Protein AF-A0A5B1M5P0-F1 (afdb_monomer_lite)

Secondary structure (DSSP, 8-state):
--PPPPP-----PPPHHHHHHHHHHHHTTT-PPPTHHHHHHHHHHHHHHHTTTT------PPPPPP---------------------------------------------------------------------------------------------------------------------------------------------------------------------PPPP------PPPGGGGGGHHHHHHHHHHHHHHHHHHHGGGGGGGGGGPPPSEEESSHHHHHTTSTTTEEEEE-SPPEEEE-PPPEEESTT-HHHHHTTEEEEPPPEEEEEEEEEEETTTTEEE-TT-EEETTTT--TT-SSGGG-GGGGSSSPSEEEEEEEEEEE---TTTTT-HHHHIIIIIHHHHHHHHHSTT---SEEE----SHHHHHHHHHTT--SEEE---TTEEEEEEEEEEE--TTTTS---HHHHHHHHHHS---S---S-SEEEE---S-TTS--BTTHHHHHHHHHTTT-EEE-GGGS-HHHHHHHHHT-SEEEEESSGGGGGGGGPPTT-EEEEEEBTTB--STTHHHHHHH-S-EEEEEE-S--PPTTS----TTPPB---HHHHHHHHHHHHH--

Radius of gyration: 38.75 Å; chains: 1; bounding box: 111×108×124 Å

Structure (mmCIF, N/CA/C/O backbone):
data_AF-A0A5B1M5P0-F1
#
_entry.id   AF-A0A5B1M5P0-F1
#
loop_
_atom_site.group_PDB
_atom_site.id
_atom_site.type_symbol
_atom_site.label_atom_id
_atom_site.label_alt_id
_atom_site.label_comp_id
_atom_site.label_asym_id
_atom_site.label_entity_id
_atom_site.label_seq_id
_atom_site.pdbx_PDB_ins_code
_atom_site.Cartn_x
_atom_site.Cartn_y
_atom_site.Cartn_z
_atom_site.occupancy
_atom_site.B_iso_or_equiv
_atom_site.auth_seq_id
_atom_site.auth_comp_id
_atom_site.auth_asym_id
_atom_site.auth_atom_id
_atom_site.pdbx_PDB_model_num
ATOM 1 N N . MET A 1 1 ? 56.697 -46.589 -15.946 1.00 32.38 1 MET A N 1
ATOM 2 C CA . MET A 1 1 ? 56.654 -45.143 -15.613 1.00 32.38 1 MET A CA 1
ATOM 3 C C . MET A 1 1 ? 55.855 -44.969 -14.323 1.00 32.38 1 MET A C 1
ATOM 5 O O . MET A 1 1 ? 55.001 -45.807 -14.091 1.00 32.38 1 MET A O 1
ATOM 9 N N . HIS A 1 2 ? 56.168 -43.946 -13.515 1.00 31.86 2 HIS A N 1
ATOM 10 C CA . HIS A 1 2 ? 55.501 -43.487 -12.273 1.00 31.86 2 HIS A CA 1
ATOM 11 C C . HIS A 1 2 ? 54.836 -44.513 -11.312 1.00 31.86 2 HIS A C 1
ATOM 13 O O . HIS A 1 2 ? 53.776 -45.052 -11.623 1.00 31.86 2 HIS A O 1
ATOM 19 N N . PRO A 1 3 ? 55.370 -44.696 -10.083 1.00 40.28 3 PRO A N 1
ATOM 20 C CA . PRO A 1 3 ? 54.679 -45.400 -9.000 1.00 40.28 3 PRO A CA 1
ATOM 21 C C . PRO A 1 3 ? 53.677 -44.492 -8.257 1.00 40.28 3 PRO A C 1
ATOM 23 O O . PRO A 1 3 ? 53.838 -43.271 -8.217 1.00 40.28 3 PRO A O 1
ATOM 26 N N . GLY A 1 4 ? 52.672 -45.095 -7.613 1.00 29.84 4 GLY A N 1
ATOM 27 C CA . GLY A 1 4 ? 51.762 -44.406 -6.685 1.00 29.84 4 GLY A CA 1
ATOM 28 C C . GLY A 1 4 ? 52.300 -44.355 -5.240 1.00 29.84 4 GLY A C 1
ATOM 29 O O . GLY A 1 4 ? 53.052 -45.248 -4.845 1.00 29.84 4 GLY A O 1
ATOM 30 N N . PRO A 1 5 ? 51.933 -43.342 -4.428 1.00 40.25 5 PRO A N 1
ATOM 31 C CA . PRO A 1 5 ? 52.423 -43.194 -3.056 1.00 40.25 5 PRO A CA 1
ATOM 32 C C . PRO A 1 5 ? 51.645 -44.037 -2.027 1.00 40.25 5 PRO A C 1
ATOM 34 O O . PRO A 1 5 ? 50.422 -44.161 -2.081 1.00 40.25 5 PRO A O 1
ATOM 37 N N . VAL A 1 6 ? 52.369 -44.568 -1.038 1.00 33.62 6 VAL A N 1
ATOM 38 C CA . VAL A 1 6 ? 51.839 -45.370 0.082 1.00 33.62 6 VAL A CA 1
ATOM 39 C C . VAL A 1 6 ? 51.250 -44.477 1.186 1.00 33.62 6 VAL A C 1
ATOM 41 O O . VAL A 1 6 ? 51.796 -43.422 1.505 1.00 33.62 6 VAL A O 1
ATOM 44 N N . VAL A 1 7 ? 50.159 -44.921 1.823 1.00 30.30 7 VAL A N 1
ATOM 45 C CA . VAL A 1 7 ? 49.507 -44.216 2.943 1.00 30.30 7 VAL A CA 1
ATOM 46 C C . VAL A 1 7 ? 50.051 -44.692 4.298 1.00 30.30 7 VAL A C 1
ATOM 48 O O . VAL A 1 7 ? 49.941 -45.869 4.633 1.00 30.30 7 VAL A O 1
ATOM 51 N N . LEU A 1 8 ? 50.560 -43.764 5.120 1.00 30.98 8 LEU A N 1
ATOM 52 C CA . LEU A 1 8 ? 50.976 -44.012 6.511 1.00 30.98 8 LEU A CA 1
ATOM 53 C C . LEU A 1 8 ? 49.958 -43.444 7.533 1.00 30.98 8 LEU A C 1
ATOM 55 O O . LEU A 1 8 ? 49.610 -42.263 7.454 1.00 30.98 8 LEU A O 1
ATOM 59 N N . PRO A 1 9 ? 49.489 -44.226 8.529 1.00 31.12 9 PRO A N 1
ATOM 60 C CA . PRO A 1 9 ? 48.412 -43.808 9.435 1.00 31.12 9 PRO A CA 1
ATOM 61 C C . PRO A 1 9 ? 48.905 -43.103 10.718 1.00 31.12 9 PRO A C 1
ATOM 63 O O . PRO A 1 9 ? 49.090 -43.725 11.768 1.00 31.12 9 PRO A O 1
ATOM 66 N N . VAL A 1 10 ? 49.032 -41.772 10.697 1.00 30.02 10 VAL A N 1
ATOM 67 C CA . VAL A 1 10 ? 49.400 -40.985 11.896 1.00 30.02 10 VAL A CA 1
ATOM 68 C C . VAL A 1 10 ? 48.197 -40.764 12.833 1.00 30.02 10 VAL A C 1
ATOM 70 O O . VAL A 1 10 ? 47.452 -39.788 12.728 1.00 30.02 10 VAL A O 1
ATOM 73 N N . ARG A 1 11 ? 48.019 -41.650 13.824 1.00 35.03 11 ARG A N 1
ATOM 74 C CA . ARG A 1 11 ? 47.019 -41.496 14.904 1.00 35.03 11 ARG A CA 1
ATOM 75 C C . ARG A 1 11 ? 47.386 -40.377 15.900 1.00 35.03 11 ARG A C 1
ATOM 77 O O . ARG A 1 11 ? 47.934 -40.652 16.967 1.00 35.03 11 ARG A O 1
ATOM 84 N N . ARG A 1 12 ? 46.993 -39.122 15.644 1.00 31.77 12 ARG A N 1
ATOM 85 C CA . ARG A 1 12 ? 46.983 -38.067 16.687 1.00 31.77 12 ARG A CA 1
ATOM 86 C C . ARG A 1 12 ? 45.674 -38.085 17.494 1.00 31.77 12 ARG A C 1
ATOM 88 O O . ARG A 1 12 ? 44.599 -37.807 16.970 1.00 31.77 12 ARG A O 1
ATOM 95 N N . ARG A 1 13 ? 45.760 -38.397 18.796 1.00 36.41 13 ARG A N 1
ATOM 96 C CA . ARG A 1 13 ? 44.631 -38.310 19.746 1.00 36.41 13 ARG A CA 1
ATOM 97 C C . ARG A 1 13 ? 44.273 -36.839 20.011 1.00 36.41 13 ARG A C 1
ATOM 99 O O . ARG A 1 13 ? 45.085 -36.106 20.564 1.00 36.41 13 ARG A O 1
ATOM 106 N N . ALA A 1 14 ? 43.048 -36.423 19.688 1.00 36.22 14 ALA A N 1
ATOM 107 C CA . ALA A 1 14 ? 42.545 -35.097 20.059 1.00 36.22 14 ALA A CA 1
ATOM 108 C C . ALA A 1 14 ? 42.301 -34.980 21.588 1.00 36.22 14 ALA A C 1
ATOM 110 O O . ALA A 1 14 ? 41.821 -35.947 22.192 1.00 36.22 14 ALA A O 1
ATOM 111 N N . PRO A 1 15 ? 42.565 -33.823 22.232 1.00 38.62 15 PRO A N 1
ATOM 112 C CA . PRO A 1 15 ? 42.368 -33.654 23.675 1.00 38.62 15 PRO A CA 1
ATOM 113 C C . PRO A 1 15 ? 40.909 -33.828 24.128 1.00 38.62 15 PRO A C 1
ATOM 115 O O . PRO A 1 15 ? 39.974 -33.371 23.464 1.00 38.62 15 PRO A O 1
ATOM 118 N N . ARG A 1 16 ? 40.707 -34.405 25.326 1.00 41.12 16 ARG A N 1
ATOM 119 C CA . ARG A 1 16 ? 39.374 -34.655 25.931 1.00 41.12 16 ARG A CA 1
ATOM 120 C C . ARG A 1 16 ? 38.477 -33.404 26.017 1.00 41.12 16 ARG A C 1
ATOM 122 O O . ARG A 1 16 ? 37.255 -33.543 26.009 1.00 41.12 16 ARG A O 1
ATOM 129 N N . ALA A 1 17 ? 39.058 -32.202 26.049 1.00 42.25 17 ALA A N 1
ATOM 130 C CA . ALA A 1 17 ? 38.330 -30.931 26.081 1.00 42.25 17 ALA A CA 1
ATOM 131 C C . ALA A 1 17 ? 37.461 -30.668 24.831 1.00 42.25 17 ALA A C 1
ATOM 133 O O . ALA A 1 17 ? 36.377 -30.097 24.959 1.00 42.25 17 ALA A O 1
ATOM 134 N N . LEU A 1 18 ? 37.883 -31.106 23.634 1.00 41.66 18 LEU A N 1
ATOM 135 C CA . LEU A 1 18 ? 37.136 -30.833 22.397 1.00 41.66 18 LEU A CA 1
ATOM 136 C C . LEU A 1 18 ? 35.813 -31.610 22.329 1.00 41.66 18 LEU A C 1
ATOM 138 O O . LEU A 1 18 ? 34.784 -31.045 21.958 1.00 41.66 18 LEU A O 1
ATOM 142 N N . ARG A 1 19 ? 35.816 -32.884 22.752 1.00 43.84 19 ARG A N 1
ATOM 143 C CA . ARG A 1 19 ? 34.618 -33.742 22.702 1.00 43.84 19 ARG A CA 1
ATOM 144 C C . ARG A 1 19 ? 33.485 -33.239 23.604 1.00 43.84 19 ARG A C 1
ATOM 146 O O . ARG A 1 19 ? 32.332 -33.321 23.198 1.00 43.84 19 ARG A O 1
ATOM 153 N N . ARG A 1 20 ? 33.790 -32.657 24.775 1.00 43.69 20 ARG A N 1
ATOM 154 C CA . ARG A 1 20 ? 32.757 -32.036 25.633 1.00 43.69 20 ARG A CA 1
ATOM 155 C C . ARG A 1 20 ? 32.116 -30.810 24.971 1.00 43.69 20 ARG A C 1
ATOM 157 O O . ARG A 1 20 ? 30.896 -30.715 24.959 1.00 43.69 20 ARG A O 1
ATOM 164 N N . ARG A 1 21 ? 32.900 -29.929 24.331 1.00 41.56 21 ARG A N 1
ATOM 165 C CA . ARG A 1 21 ? 32.344 -28.764 23.610 1.00 41.56 21 ARG A CA 1
ATOM 166 C C . ARG A 1 21 ? 31.463 -29.149 22.416 1.00 41.56 21 ARG A C 1
ATOM 168 O O . ARG A 1 21 ? 30.485 -28.458 22.159 1.00 41.56 21 ARG A O 1
ATOM 175 N N . GLN A 1 22 ? 31.784 -30.227 21.698 1.00 44.19 22 GLN A N 1
ATOM 176 C CA . GLN A 1 22 ? 30.934 -30.710 20.600 1.00 44.19 22 GLN A CA 1
ATOM 177 C C . GLN A 1 22 ? 29.635 -31.364 21.102 1.00 44.19 22 GLN A C 1
ATOM 179 O O . GLN A 1 22 ? 28.597 -31.166 20.476 1.00 44.19 22 GLN A O 1
ATOM 184 N N . ALA A 1 23 ? 29.658 -32.056 22.248 1.00 42.34 23 ALA A N 1
ATOM 185 C CA . ALA A 1 23 ? 28.443 -32.569 22.888 1.00 42.34 23 ALA A CA 1
ATOM 186 C C . ALA A 1 23 ? 27.503 -31.430 23.338 1.00 42.34 23 ALA A C 1
ATOM 188 O O . ALA A 1 23 ? 26.344 -31.408 22.928 1.00 42.34 23 ALA A O 1
ATOM 189 N N . ASP A 1 24 ? 28.021 -30.428 24.064 1.00 40.56 24 ASP A N 1
ATOM 190 C CA . ASP A 1 24 ? 27.257 -29.238 24.490 1.00 40.56 24 ASP A CA 1
ATOM 191 C C . ASP A 1 24 ? 26.610 -28.485 23.307 1.00 40.56 24 ASP A C 1
ATOM 193 O O . ASP A 1 24 ? 25.533 -27.902 23.440 1.00 40.56 24 ASP A O 1
ATOM 197 N N . LEU A 1 25 ? 27.273 -28.463 22.144 1.00 41.62 25 LEU A N 1
ATOM 198 C CA . LEU A 1 25 ? 26.771 -27.817 20.925 1.00 41.62 25 LEU A CA 1
ATOM 199 C C . LEU A 1 25 ? 25.722 -28.649 20.175 1.00 41.62 25 LEU A C 1
ATOM 201 O O . LEU A 1 25 ? 24.880 -28.068 19.491 1.00 41.62 25 LEU A O 1
ATOM 205 N N . ALA A 1 26 ? 25.753 -29.977 20.298 1.00 40.12 26 ALA A N 1
ATOM 206 C CA . ALA A 1 26 ? 24.725 -30.855 19.748 1.00 40.12 26 ALA A CA 1
ATOM 207 C C . ALA A 1 26 ? 23.444 -30.820 20.600 1.00 40.12 26 ALA A C 1
ATOM 209 O O . ALA A 1 26 ? 22.347 -30.718 20.054 1.00 40.12 26 ALA A O 1
ATOM 210 N N . ASP A 1 27 ? 23.583 -30.830 21.927 1.00 35.56 27 ASP A N 1
ATOM 211 C CA . ASP A 1 27 ? 22.452 -30.834 22.861 1.00 35.56 27 ASP A CA 1
ATOM 212 C C . ASP A 1 27 ? 21.674 -29.505 22.835 1.00 35.56 27 ASP A C 1
ATOM 214 O O . ASP A 1 27 ? 20.454 -29.479 22.666 1.00 35.56 27 ASP A O 1
ATOM 218 N N . ARG A 1 28 ? 22.383 -28.365 22.807 1.00 40.16 28 ARG A N 1
ATOM 219 C CA . ARG A 1 28 ? 21.771 -27.030 22.624 1.00 40.16 28 ARG A CA 1
ATOM 220 C C . ARG A 1 28 ? 21.071 -26.822 21.277 1.00 40.16 28 ARG A C 1
ATOM 222 O O . ARG A 1 28 ? 20.315 -25.864 21.145 1.00 40.16 28 ARG A O 1
ATOM 229 N N . ARG A 1 29 ? 21.317 -27.679 20.278 1.00 43.81 29 ARG A N 1
ATOM 230 C CA . ARG A 1 29 ? 20.559 -27.696 19.011 1.00 43.81 29 ARG A CA 1
ATOM 231 C C . ARG A 1 29 ? 19.292 -28.555 19.081 1.00 43.81 29 ARG A C 1
ATOM 233 O O . ARG A 1 29 ? 18.466 -28.448 18.183 1.00 43.81 29 ARG A O 1
ATOM 240 N N . ARG A 1 30 ? 19.129 -29.381 20.120 1.00 35.09 30 ARG A N 1
ATOM 241 C CA . ARG A 1 30 ? 17.917 -30.177 20.383 1.00 35.09 30 ARG A CA 1
ATOM 242 C C . ARG A 1 30 ? 16.992 -29.504 21.397 1.00 35.09 30 ARG A C 1
ATOM 244 O O . ARG A 1 30 ? 15.778 -29.569 21.232 1.00 35.09 30 ARG A O 1
ATOM 251 N N . HIS A 1 31 ? 17.550 -28.797 22.382 1.00 40.62 31 HIS A N 1
ATOM 252 C CA . HIS A 1 31 ? 16.782 -28.067 23.394 1.00 40.62 31 HIS A CA 1
ATOM 253 C C . HIS A 1 31 ? 17.265 -26.609 23.549 1.00 40.62 31 HIS A C 1
ATOM 255 O O . HIS A 1 31 ? 18.207 -26.346 24.304 1.00 40.62 31 HIS A O 1
ATOM 261 N N . PRO A 1 32 ? 16.635 -25.633 22.861 1.00 37.03 32 PRO A N 1
ATOM 262 C CA . PRO A 1 32 ? 16.859 -24.218 23.145 1.00 37.03 32 PRO A CA 1
ATOM 263 C C . PRO A 1 32 ? 16.275 -23.844 24.524 1.00 37.03 32 PRO A C 1
ATOM 265 O O . PRO A 1 32 ? 15.236 -24.379 24.921 1.00 37.03 32 PRO A O 1
ATOM 268 N N . PRO A 1 33 ? 16.905 -22.927 25.282 1.00 37.66 33 PRO A N 1
ATOM 269 C CA . PRO A 1 33 ? 16.418 -22.540 26.602 1.00 37.66 33 PRO A CA 1
ATOM 270 C C . PRO A 1 33 ? 15.123 -21.720 26.505 1.00 37.66 33 PRO A C 1
ATOM 272 O O . PRO A 1 33 ? 15.049 -20.742 25.766 1.00 37.66 33 PRO A O 1
ATOM 275 N N . GLY A 1 34 ? 14.117 -22.082 27.305 1.00 38.56 34 GLY A N 1
ATOM 276 C CA . GLY A 1 34 ? 12.887 -21.297 27.437 1.00 38.56 34 GLY A CA 1
ATOM 277 C C . GLY A 1 34 ? 13.119 -19.911 28.073 1.00 38.56 34 GLY A C 1
ATOM 278 O O . GLY A 1 34 ? 14.125 -19.703 28.762 1.00 38.56 34 GLY A O 1
ATOM 279 N N . PRO A 1 35 ? 12.170 -18.964 27.918 1.00 36.78 35 PRO A N 1
ATOM 280 C CA . PRO A 1 35 ? 12.373 -17.530 28.182 1.00 36.78 35 PRO A CA 1
ATOM 281 C C . PRO A 1 35 ? 12.779 -17.156 29.622 1.00 36.78 35 PRO A C 1
ATOM 283 O O . PRO A 1 35 ? 13.315 -16.074 29.850 1.00 36.78 35 PRO A O 1
ATOM 286 N N . ALA A 1 36 ? 12.598 -18.045 30.604 1.00 37.47 36 ALA A N 1
ATOM 287 C CA . ALA A 1 36 ? 13.094 -17.843 31.968 1.00 37.47 36 ALA A CA 1
ATOM 288 C C . ALA A 1 36 ? 14.639 -17.819 32.071 1.00 37.47 36 ALA A C 1
ATOM 290 O O . ALA A 1 36 ? 15.187 -17.223 33.004 1.00 37.47 36 ALA A O 1
ATOM 291 N N . GLY A 1 37 ? 15.353 -18.450 31.129 1.00 35.03 37 GLY A N 1
ATOM 292 C CA . GLY A 1 37 ? 16.817 -18.540 31.140 1.00 35.03 37 GLY A CA 1
ATOM 293 C C . GLY A 1 37 ? 17.512 -17.192 30.932 1.00 35.03 37 GLY A C 1
ATOM 294 O O . GLY A 1 37 ? 18.446 -16.852 31.666 1.00 35.03 37 GLY A O 1
ATOM 295 N N . ASP A 1 38 ? 17.028 -16.393 29.979 1.00 42.00 38 ASP A N 1
ATOM 296 C CA . ASP A 1 38 ? 17.631 -15.098 29.657 1.00 42.00 38 ASP A CA 1
ATOM 297 C C . ASP A 1 38 ? 17.287 -14.008 30.673 1.00 42.00 38 ASP A C 1
ATOM 299 O O . ASP A 1 38 ? 18.135 -13.161 30.954 1.00 42.00 38 ASP A O 1
ATOM 303 N N . VAL A 1 39 ? 16.123 -14.077 31.333 1.00 40.56 39 VAL A N 1
ATOM 304 C CA . VAL A 1 39 ? 15.781 -13.165 32.442 1.00 40.56 39 VAL A CA 1
ATOM 305 C C . VAL A 1 39 ? 16.807 -13.273 33.577 1.00 40.56 39 VAL A C 1
ATOM 307 O O . VAL A 1 39 ? 17.321 -12.251 34.036 1.00 40.56 39 VAL A O 1
ATOM 310 N N . ARG A 1 40 ? 17.200 -14.494 33.976 1.00 36.62 40 ARG A N 1
ATOM 311 C CA . ARG A 1 40 ? 18.266 -14.696 34.980 1.00 36.62 40 ARG A CA 1
ATOM 312 C C . ARG A 1 40 ? 19.625 -14.161 34.513 1.00 36.62 40 ARG A C 1
ATOM 314 O O . ARG A 1 40 ? 20.361 -13.587 35.314 1.00 36.62 40 ARG A O 1
ATOM 321 N N . ARG A 1 41 ? 19.968 -14.307 33.227 1.00 41.09 41 ARG A N 1
ATOM 322 C CA . ARG A 1 41 ? 21.228 -13.778 32.664 1.00 41.09 41 ARG A CA 1
ATOM 323 C C . ARG A 1 41 ? 21.242 -12.251 32.577 1.00 41.09 41 ARG A C 1
ATOM 325 O O . ARG A 1 41 ? 22.281 -11.646 32.842 1.00 41.09 41 ARG A O 1
ATOM 332 N N . ALA A 1 42 ? 20.109 -11.630 32.261 1.00 39.06 42 ALA A N 1
ATOM 333 C CA . ALA A 1 42 ? 19.943 -10.182 32.281 1.00 39.06 42 ALA A CA 1
ATOM 334 C C . ALA A 1 42 ? 20.071 -9.628 33.711 1.00 39.06 42 ALA A C 1
ATOM 336 O O . ALA A 1 42 ? 20.860 -8.714 33.939 1.00 39.06 42 ALA A O 1
ATOM 337 N N . GLN A 1 43 ? 19.384 -10.235 34.687 1.00 37.28 43 GLN A N 1
ATOM 338 C CA . GLN A 1 43 ? 19.460 -9.843 36.101 1.00 37.28 43 GLN A CA 1
ATOM 339 C C . GLN A 1 43 ? 20.892 -9.911 36.653 1.00 37.28 43 GLN A C 1
ATOM 341 O O . GLN A 1 43 ? 21.357 -8.945 37.256 1.00 37.28 43 GLN A O 1
ATOM 346 N N . LEU A 1 44 ? 21.627 -10.997 36.383 1.00 42.72 44 LEU A N 1
ATOM 347 C CA . LEU A 1 44 ? 23.028 -11.128 36.801 1.00 42.72 44 LEU A CA 1
ATOM 348 C C . LEU A 1 44 ? 23.936 -10.062 36.164 1.00 42.72 44 LEU A C 1
ATOM 350 O O . LEU A 1 44 ? 24.807 -9.523 36.843 1.00 42.72 44 LEU A O 1
ATOM 354 N N . ARG A 1 45 ? 23.719 -9.703 34.889 1.00 47.22 45 ARG A N 1
ATOM 355 C CA . ARG A 1 45 ? 24.460 -8.610 34.229 1.00 47.22 45 ARG A CA 1
ATOM 356 C C . ARG A 1 45 ? 24.161 -7.243 34.850 1.00 47.22 45 ARG A C 1
ATOM 358 O O . ARG A 1 45 ? 25.095 -6.478 35.069 1.00 47.22 45 ARG A O 1
ATOM 365 N N . VAL A 1 46 ? 22.900 -6.954 35.180 1.00 41.72 46 VAL A N 1
ATOM 366 C CA . VAL A 1 46 ? 22.504 -5.698 35.846 1.00 41.72 46 VAL A CA 1
ATOM 367 C C . VAL A 1 46 ? 23.117 -5.596 37.248 1.00 41.72 46 VAL A C 1
ATOM 369 O O . VAL A 1 46 ? 23.692 -4.563 37.581 1.00 41.72 46 VAL A O 1
ATOM 372 N N . GLN A 1 47 ? 23.096 -6.675 38.038 1.00 40.53 47 GLN A N 1
ATOM 373 C CA . GLN A 1 47 ? 23.735 -6.710 39.363 1.00 40.53 47 GLN A CA 1
ATOM 374 C C . GLN A 1 47 ? 25.256 -6.493 39.292 1.00 40.53 47 GLN A C 1
ATOM 376 O O . GLN A 1 47 ? 25.824 -5.792 40.130 1.00 40.53 47 GLN A O 1
ATOM 381 N N . HIS A 1 48 ? 25.925 -7.056 38.280 1.00 40.97 48 HIS A N 1
ATOM 382 C CA . HIS A 1 48 ? 27.364 -6.863 38.080 1.00 40.97 48 HIS A CA 1
ATOM 383 C C . HIS A 1 48 ? 27.718 -5.438 37.618 1.00 40.97 48 HIS A C 1
ATOM 385 O O . HIS A 1 48 ? 28.794 -4.938 37.943 1.00 40.97 48 HIS A O 1
ATOM 391 N N . LEU A 1 49 ? 26.810 -4.770 36.895 1.00 40.28 49 LEU A N 1
ATOM 392 C CA . LEU A 1 49 ? 26.971 -3.375 36.485 1.00 40.28 49 LEU A CA 1
ATOM 393 C C . LEU A 1 49 ? 26.738 -2.409 37.658 1.00 40.28 49 LEU A C 1
ATOM 395 O O . LEU A 1 49 ? 27.555 -1.520 37.871 1.00 40.28 49 LEU A O 1
ATOM 399 N N . GLY A 1 50 ? 25.696 -2.627 38.472 1.00 39.69 50 GLY A N 1
ATOM 400 C CA . GLY A 1 50 ? 25.420 -1.816 39.667 1.00 39.69 50 GLY A CA 1
ATOM 401 C C . GLY A 1 50 ? 26.595 -1.795 40.651 1.00 39.69 50 GLY A C 1
ATOM 402 O O . GLY A 1 50 ? 27.056 -0.723 41.039 1.00 39.69 50 GLY A O 1
ATOM 403 N N . LYS A 1 51 ? 27.180 -2.969 40.943 1.00 41.06 51 LYS A N 1
ATOM 404 C CA . LYS A 1 51 ? 28.378 -3.083 41.798 1.00 41.06 51 LYS A CA 1
ATOM 405 C C . LYS A 1 51 ? 29.634 -2.402 41.236 1.00 41.06 51 LYS A C 1
ATOM 407 O O . LYS A 1 51 ? 30.538 -2.109 42.009 1.00 41.06 51 LYS A O 1
ATOM 412 N N . ARG A 1 52 ? 29.707 -2.135 39.926 1.00 43.34 52 ARG A N 1
ATOM 413 C CA . ARG A 1 52 ? 30.804 -1.368 39.300 1.00 43.34 52 ARG A CA 1
ATOM 414 C C . ARG A 1 52 ? 30.576 0.147 39.291 1.00 43.34 52 ARG A C 1
ATOM 416 O O . ARG A 1 52 ? 31.507 0.874 38.968 1.00 43.34 52 ARG A O 1
ATOM 423 N N . LEU A 1 53 ? 29.372 0.616 39.622 1.00 48.88 53 LEU A N 1
ATOM 424 C CA . LEU A 1 53 ? 28.975 2.028 39.546 1.00 48.88 53 LEU A CA 1
ATOM 425 C C . LEU A 1 53 ? 28.731 2.671 40.924 1.00 48.88 53 LEU A C 1
ATOM 427 O O . LEU A 1 53 ? 28.211 3.778 40.993 1.00 48.88 53 LEU A O 1
ATOM 431 N N . GLY A 1 54 ? 29.074 1.985 42.021 1.00 34.12 54 GLY A N 1
ATOM 432 C CA . GLY A 1 54 ? 28.933 2.514 43.387 1.00 34.12 54 GLY A CA 1
ATOM 433 C C . GLY A 1 54 ? 27.487 2.691 43.872 1.00 34.12 54 GLY A C 1
ATOM 434 O O . GLY A 1 54 ? 27.265 3.262 44.935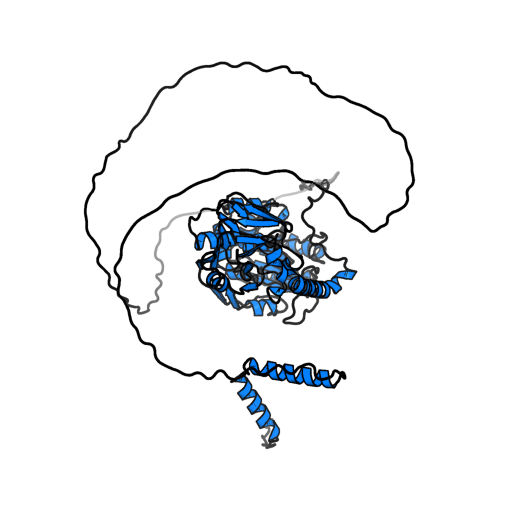 1.00 34.12 54 GLY A O 1
ATOM 435 N N . LEU A 1 55 ? 26.497 2.205 43.117 1.00 43.41 55 LEU A N 1
ATOM 436 C CA . LEU A 1 55 ? 25.082 2.333 43.461 1.00 43.41 55 LEU A CA 1
ATOM 437 C C . LEU A 1 55 ? 24.697 1.281 44.513 1.00 43.41 55 LEU A C 1
ATOM 439 O O . LEU A 1 55 ? 24.782 0.079 44.255 1.00 43.41 55 LEU A O 1
ATOM 443 N N . GLY A 1 56 ? 24.277 1.747 45.693 1.00 35.72 56 GLY A N 1
ATOM 444 C CA . GLY A 1 56 ? 23.817 0.902 46.800 1.00 35.72 56 GLY A CA 1
ATOM 445 C C . GLY A 1 56 ? 22.534 0.114 46.492 1.00 35.72 56 GLY A C 1
ATOM 446 O O . GLY A 1 56 ? 21.825 0.399 45.527 1.00 35.72 56 GLY A O 1
ATOM 447 N N . ASP A 1 57 ? 22.237 -0.890 47.325 1.00 40.34 57 ASP A N 1
ATOM 448 C CA . ASP A 1 57 ? 21.169 -1.878 47.100 1.00 40.34 57 ASP A CA 1
ATOM 449 C C . ASP A 1 57 ? 19.749 -1.264 47.060 1.00 40.34 57 ASP A C 1
ATOM 451 O O . ASP A 1 57 ? 19.046 -1.166 48.067 1.00 40.34 57 ASP A O 1
ATOM 455 N N . LEU A 1 58 ? 19.282 -0.926 45.856 1.00 35.97 58 LEU A N 1
ATOM 456 C CA . LEU A 1 58 ? 17.895 -0.557 45.557 1.00 35.97 58 LEU A CA 1
ATOM 457 C C . LEU A 1 58 ? 17.226 -1.654 44.716 1.00 35.97 58 LEU A C 1
ATOM 459 O O . LEU A 1 58 ? 17.149 -1.554 43.492 1.00 35.97 58 LEU A O 1
ATOM 463 N N . GLY A 1 59 ? 16.745 -2.730 45.357 1.00 30.88 59 GLY A N 1
ATOM 464 C CA . GLY A 1 59 ? 16.117 -3.818 44.592 1.00 30.88 59 GLY A CA 1
ATOM 465 C C . GLY A 1 59 ? 15.714 -5.119 45.294 1.00 30.88 59 GLY A C 1
ATOM 466 O O . GLY A 1 59 ? 15.753 -6.162 44.642 1.00 30.88 59 GLY A O 1
ATOM 467 N N . ARG A 1 60 ? 15.295 -5.120 46.570 1.00 30.69 60 ARG A N 1
ATOM 468 C CA . ARG A 1 60 ? 14.602 -6.293 47.150 1.00 30.69 60 ARG A CA 1
ATOM 469 C C . ARG A 1 60 ? 13.082 -6.193 46.930 1.00 30.69 60 ARG A C 1
ATOM 471 O O . ARG A 1 60 ? 12.463 -5.321 47.536 1.00 30.69 60 ARG A O 1
ATOM 478 N N . PRO A 1 61 ? 12.447 -7.073 46.132 1.00 31.73 61 PRO A N 1
ATOM 479 C CA . PRO A 1 61 ? 10.991 -7.170 46.105 1.00 31.73 61 PRO A CA 1
ATOM 480 C C . PRO A 1 61 ? 10.477 -7.830 47.394 1.00 31.73 61 PRO A C 1
ATOM 482 O O . PRO A 1 61 ? 11.019 -8.841 47.842 1.00 31.73 61 PRO A O 1
ATOM 485 N N . LEU A 1 62 ? 9.411 -7.275 47.975 1.00 30.39 62 LEU A N 1
ATOM 486 C CA . LEU A 1 62 ? 8.738 -7.852 49.142 1.00 30.39 62 LEU A CA 1
ATOM 487 C C . LEU A 1 62 ? 8.124 -9.217 48.794 1.00 30.39 62 LEU A C 1
ATOM 489 O O . LEU A 1 62 ? 7.414 -9.360 47.796 1.00 30.39 62 LEU A O 1
ATOM 493 N N . ALA A 1 63 ? 8.380 -10.221 49.634 1.00 27.94 63 ALA A N 1
ATOM 494 C CA . ALA A 1 63 ? 7.820 -11.555 49.464 1.00 27.94 63 ALA A CA 1
ATOM 495 C C . ALA A 1 63 ? 6.309 -11.560 49.756 1.00 27.94 63 ALA A C 1
ATOM 497 O O . ALA A 1 63 ? 5.859 -11.035 50.773 1.00 27.94 63 ALA A O 1
ATOM 498 N N . ARG A 1 64 ? 5.519 -12.201 48.884 1.00 30.70 64 ARG A N 1
ATOM 499 C CA . ARG A 1 64 ? 4.111 -12.513 49.171 1.00 30.70 64 ARG A CA 1
ATOM 500 C C . ARG A 1 64 ? 4.030 -13.763 50.062 1.00 30.70 64 ARG A C 1
ATOM 502 O O . ARG A 1 64 ? 4.738 -14.728 49.771 1.00 30.70 64 ARG A O 1
ATOM 509 N N . PRO A 1 65 ? 3.165 -13.797 51.092 1.00 28.31 65 PRO A N 1
ATOM 510 C CA . PRO A 1 65 ? 2.942 -15.004 51.885 1.00 28.31 65 PRO A CA 1
ATOM 511 C C . PRO A 1 65 ? 2.233 -16.097 51.056 1.00 28.31 65 PRO A C 1
ATOM 513 O O . PRO A 1 65 ? 1.474 -15.778 50.135 1.00 28.31 65 PRO A O 1
ATOM 516 N N . PRO A 1 66 ? 2.451 -17.390 51.362 1.00 28.89 66 PRO A N 1
ATOM 517 C CA . PRO A 1 66 ? 1.899 -18.493 50.581 1.00 28.89 66 PRO A CA 1
ATOM 518 C C . PRO A 1 66 ? 0.403 -18.709 50.856 1.00 28.89 66 PRO A C 1
ATOM 520 O O . PRO A 1 66 ? -0.009 -18.998 51.981 1.00 28.89 66 PRO A O 1
ATOM 523 N N . VAL A 1 67 ? -0.417 -18.652 49.804 1.00 26.66 67 VAL A N 1
ATOM 524 C CA . VAL A 1 67 ? -1.839 -19.021 49.874 1.00 26.66 67 VAL A CA 1
ATOM 525 C C . VAL A 1 67 ? -1.961 -20.544 49.979 1.00 26.66 67 VAL A C 1
ATOM 527 O O . VAL A 1 67 ? -1.675 -21.270 49.028 1.00 26.66 67 VAL A O 1
ATOM 530 N N . ARG A 1 68 ? -2.411 -21.043 51.136 1.00 24.97 68 ARG A N 1
ATOM 531 C CA . ARG A 1 68 ? -2.741 -22.464 51.325 1.00 24.97 68 ARG A CA 1
ATOM 532 C C . ARG A 1 68 ? -4.021 -22.815 50.565 1.00 24.97 68 ARG A C 1
ATOM 534 O O . ARG A 1 68 ? -5.114 -22.455 50.996 1.00 24.97 68 ARG A O 1
ATOM 541 N N . VAL A 1 69 ? -3.897 -23.586 49.487 1.00 26.05 69 VAL A N 1
ATOM 542 C CA . VAL A 1 69 ? -5.049 -24.229 48.838 1.00 26.05 69 VAL A CA 1
ATOM 543 C C . VAL A 1 69 ? -5.628 -25.285 49.787 1.00 26.05 69 VAL A C 1
ATOM 545 O O . VAL A 1 69 ? -4.951 -26.248 50.140 1.00 26.05 69 VAL A O 1
ATOM 548 N N . ARG A 1 70 ? -6.891 -25.117 50.194 1.00 24.50 70 ARG A N 1
ATOM 549 C CA . ARG A 1 70 ? -7.695 -26.160 50.849 1.00 24.50 70 ARG A CA 1
ATOM 550 C C . ARG A 1 70 ? -8.904 -26.476 49.977 1.00 24.50 70 ARG A C 1
ATOM 552 O O . ARG A 1 70 ? -9.811 -25.661 49.851 1.00 24.50 70 ARG A O 1
ATOM 559 N N . SER A 1 71 ? -8.918 -27.670 49.400 1.00 26.72 71 SER A N 1
ATOM 560 C CA . SER A 1 71 ? -10.058 -28.211 48.665 1.00 26.72 71 SER A CA 1
ATOM 561 C C . SER A 1 71 ? -11.172 -28.648 49.624 1.00 26.72 71 SER A C 1
ATOM 563 O O . SER A 1 71 ? -10.941 -29.418 50.557 1.00 26.72 71 SER A O 1
ATOM 565 N N . ARG A 1 72 ? -12.407 -28.198 49.373 1.00 25.25 72 ARG A N 1
ATOM 566 C CA . ARG A 1 72 ? -13.642 -28.847 49.849 1.00 25.25 72 ARG A CA 1
ATOM 567 C C . ARG A 1 72 ? -14.715 -28.802 48.747 1.00 25.25 72 ARG A C 1
ATOM 569 O O . ARG A 1 72 ? -14.667 -27.902 47.911 1.00 25.25 72 ARG A O 1
ATOM 576 N N . PRO A 1 73 ? -15.613 -29.804 48.678 1.00 30.48 73 PRO A N 1
ATOM 577 C CA . PRO A 1 73 ? -16.350 -30.110 47.454 1.00 30.48 73 PRO A CA 1
ATOM 578 C C . PRO A 1 73 ? -17.643 -29.307 47.273 1.00 30.48 73 PRO A C 1
ATOM 580 O O . PRO A 1 73 ? -18.261 -28.836 48.227 1.00 30.48 73 PRO A O 1
ATOM 583 N N . CYS A 1 74 ? -18.087 -29.229 46.018 1.00 24.75 74 CYS A N 1
ATOM 584 C CA . CYS A 1 74 ? -19.365 -28.645 45.625 1.00 24.75 74 CYS A CA 1
ATOM 585 C C . CYS A 1 74 ? -20.561 -29.466 46.154 1.00 24.75 74 CYS A C 1
ATOM 587 O O . CYS A 1 74 ? -20.542 -30.697 46.119 1.00 24.75 74 CYS A O 1
ATOM 589 N N . ARG A 1 75 ? -21.646 -28.792 46.561 1.00 27.09 75 ARG A N 1
ATOM 590 C CA . ARG A 1 75 ? -22.978 -29.400 46.721 1.00 27.09 75 ARG A CA 1
ATOM 591 C C . ARG A 1 75 ? -24.009 -28.616 45.912 1.00 27.09 75 ARG A C 1
ATOM 593 O O . ARG A 1 75 ? -24.322 -27.477 46.241 1.00 27.09 75 ARG A O 1
ATOM 600 N N . ARG A 1 76 ? -24.574 -29.256 44.883 1.00 29.75 76 ARG A N 1
ATOM 601 C CA . ARG A 1 76 ? -25.757 -28.762 44.161 1.00 29.75 76 ARG A CA 1
ATOM 602 C C . ARG A 1 76 ? -26.968 -28.731 45.101 1.00 29.75 76 ARG A C 1
ATOM 604 O O . ARG A 1 76 ? -27.288 -29.761 45.690 1.00 29.75 76 ARG A O 1
ATOM 611 N N . ARG A 1 77 ? -27.701 -27.615 45.146 1.00 29.03 77 ARG A N 1
ATOM 612 C CA . ARG A 1 77 ? -29.138 -27.594 45.472 1.00 29.03 77 ARG A CA 1
ATOM 613 C C . ARG A 1 77 ? -29.860 -26.472 44.732 1.00 29.03 77 ARG A C 1
ATOM 615 O O . ARG A 1 77 ? -29.400 -25.340 44.690 1.00 29.03 77 ARG A O 1
ATOM 622 N N . GLY A 1 78 ? -31.033 -26.826 44.234 1.00 27.50 78 GLY A N 1
ATOM 623 C CA . GLY A 1 78 ? -32.111 -25.976 43.747 1.00 27.50 78 GLY A CA 1
ATOM 624 C C . GLY A 1 78 ? -33.249 -26.899 43.284 1.00 27.50 78 GLY A C 1
ATOM 625 O O . GLY A 1 78 ? -33.073 -28.120 43.330 1.00 27.50 78 GLY A O 1
ATOM 626 N N . PRO A 1 79 ? -34.380 -26.368 42.805 1.00 43.66 79 PRO A N 1
ATOM 627 C CA . PRO A 1 79 ? -34.950 -25.053 43.080 1.00 43.66 79 PRO A CA 1
ATOM 628 C C . PRO A 1 79 ? -36.221 -25.172 43.953 1.00 43.66 79 PRO A C 1
ATOM 630 O O . PRO A 1 79 ? -36.785 -26.252 44.121 1.00 43.66 79 PRO A O 1
ATOM 633 N N . ARG A 1 80 ? -36.730 -24.048 44.466 1.00 31.50 80 ARG A N 1
ATOM 634 C CA . ARG A 1 80 ? -38.139 -23.901 44.871 1.00 31.50 80 ARG A CA 1
ATOM 635 C C . ARG A 1 80 ? -38.607 -22.508 44.469 1.00 31.50 80 ARG A C 1
ATOM 637 O O . ARG A 1 80 ? -37.911 -21.540 44.749 1.00 31.50 80 ARG A O 1
ATOM 644 N N . GLY A 1 81 ? -39.766 -22.420 43.829 1.00 28.88 81 GLY A N 1
ATOM 645 C CA . GLY A 1 81 ? -40.414 -21.155 43.487 1.00 28.88 81 GLY A CA 1
ATOM 646 C C . GLY A 1 81 ? -41.877 -21.157 43.918 1.00 28.88 81 GLY A C 1
ATOM 647 O O . GLY A 1 81 ? -42.471 -22.226 44.051 1.00 28.88 81 GLY A O 1
ATOM 648 N N . ARG A 1 82 ? -42.418 -19.956 44.148 1.00 32.28 82 ARG A N 1
ATOM 649 C CA . ARG A 1 82 ? -43.839 -19.555 44.182 1.00 32.28 82 ARG A CA 1
ATOM 650 C C . ARG A 1 82 ? -43.876 -18.046 44.481 1.00 32.28 82 ARG A C 1
ATOM 652 O O . ARG A 1 82 ? -43.137 -17.590 45.346 1.00 32.28 82 ARG A O 1
ATOM 659 N N . GLY A 1 83 ? -44.719 -17.295 43.779 1.00 28.50 83 GLY A N 1
ATOM 660 C CA . GLY A 1 83 ? -45.222 -15.981 44.222 1.00 28.50 83 GLY A CA 1
ATOM 661 C C . GLY A 1 83 ? -46.746 -16.081 44.397 1.00 28.50 83 GLY A C 1
ATOM 662 O O . GLY A 1 83 ? -47.226 -17.200 44.596 1.00 28.50 83 GLY A O 1
ATOM 663 N N . PRO A 1 84 ? -47.530 -15.014 44.153 1.00 55.28 84 PRO A N 1
ATOM 664 C CA . PRO A 1 84 ? -47.225 -13.585 44.341 1.00 55.28 84 PRO A CA 1
ATOM 665 C C . PRO A 1 84 ? -48.370 -12.812 45.063 1.00 55.28 84 PRO A C 1
ATOM 667 O O . PRO A 1 84 ? -49.532 -13.190 44.947 1.00 55.28 84 PRO A O 1
ATOM 670 N N . ALA A 1 85 ? -48.077 -11.696 45.752 1.00 30.91 85 ALA A N 1
ATOM 671 C CA . ALA A 1 85 ? -49.075 -10.762 46.326 1.00 30.91 85 ALA A CA 1
ATOM 672 C C . ALA A 1 85 ? -48.408 -9.465 46.867 1.00 30.91 85 ALA A C 1
ATOM 674 O O . ALA A 1 85 ? -47.234 -9.530 47.213 1.00 30.91 85 ALA A O 1
ATOM 675 N N . HIS A 1 86 ? -49.067 -8.306 47.076 1.00 31.97 86 HIS A N 1
ATOM 676 C CA . HIS A 1 86 ? -50.122 -7.598 46.310 1.00 31.97 86 HIS A CA 1
ATOM 677 C C . HIS A 1 86 ? -50.324 -6.165 46.899 1.00 31.97 86 HIS A C 1
ATOM 679 O O . HIS A 1 86 ? -50.548 -6.067 48.100 1.00 31.97 86 HIS A O 1
ATOM 685 N N . ARG A 1 87 ? -50.377 -5.093 46.071 1.00 30.81 87 ARG A N 1
ATOM 686 C CA . ARG A 1 87 ? -50.759 -3.684 46.436 1.00 30.81 87 ARG A CA 1
ATOM 687 C C . ARG A 1 87 ? -49.774 -2.976 47.424 1.00 30.81 87 ARG A C 1
ATOM 689 O O . ARG A 1 87 ? -48.926 -3.648 47.989 1.00 30.81 87 ARG A O 1
ATOM 696 N N . ALA A 1 88 ? -49.738 -1.648 47.640 1.00 30.94 88 ALA A N 1
ATOM 697 C CA . ALA A 1 88 ? -50.461 -0.477 47.098 1.00 30.94 88 ALA A CA 1
ATOM 698 C C . ALA A 1 88 ? -49.546 0.790 47.049 1.00 30.94 88 ALA A C 1
ATOM 700 O O . ALA A 1 88 ? -48.438 0.768 47.576 1.00 30.94 88 ALA A O 1
ATOM 701 N N . GLY A 1 89 ? -50.047 1.901 46.490 1.00 26.64 89 GLY A N 1
ATOM 702 C CA . GLY A 1 89 ? -49.649 3.302 46.784 1.00 26.64 89 GLY A CA 1
ATOM 703 C C . GLY A 1 89 ? -50.933 4.145 46.982 1.00 26.64 89 GLY A C 1
ATOM 704 O O . GLY A 1 89 ? -51.967 3.506 47.204 1.00 26.64 89 GLY A O 1
ATOM 705 N N . PRO A 1 90 ? -50.974 5.491 46.804 1.00 56.12 90 PRO A N 1
ATOM 706 C CA . PRO A 1 90 ? -49.895 6.477 46.574 1.00 56.12 90 PRO A CA 1
ATOM 707 C C . PRO A 1 90 ? -50.034 7.817 47.378 1.00 56.12 90 PRO A C 1
ATOM 709 O O . PRO A 1 90 ? -51.053 8.055 48.016 1.00 56.12 90 PRO A O 1
ATOM 712 N N . ALA A 1 91 ? -49.036 8.712 47.276 1.00 32.47 91 ALA A N 1
ATOM 713 C CA . ALA A 1 91 ? -49.062 10.193 47.440 1.00 32.47 91 ALA A CA 1
ATOM 714 C C . ALA A 1 91 ? -47.658 10.715 47.019 1.00 32.47 91 ALA A C 1
ATOM 716 O O . ALA A 1 91 ? -46.692 9.989 47.256 1.00 32.47 91 ALA A O 1
ATOM 717 N N . ASP A 1 92 ? -47.383 11.817 46.306 1.00 33.25 92 ASP A N 1
ATOM 718 C CA . ASP A 1 92 ? -48.033 13.109 45.970 1.00 33.25 92 ASP A CA 1
ATOM 719 C C . ASP A 1 92 ? -47.694 14.297 46.912 1.00 33.25 92 ASP A C 1
ATOM 721 O O . ASP A 1 92 ? -47.317 14.092 48.062 1.00 33.25 92 ASP A O 1
ATOM 725 N N . GLU A 1 93 ? -47.777 15.521 46.367 1.00 33.06 93 GLU A N 1
ATOM 726 C CA . GLU A 1 93 ? -47.206 16.812 46.819 1.00 33.06 93 GLU A CA 1
ATOM 727 C C . GLU A 1 93 ? -45.660 16.950 46.712 1.00 33.06 93 GLU A C 1
ATOM 729 O O . GLU A 1 93 ? -44.909 15.988 46.831 1.00 33.06 93 GLU A O 1
ATOM 734 N N . GLY A 1 94 ? -45.073 18.131 46.451 1.00 29.19 94 GLY A N 1
ATOM 735 C CA . GLY A 1 94 ? -45.654 19.450 46.149 1.00 29.19 94 GLY A CA 1
ATOM 736 C C . GLY A 1 94 ? -44.591 20.479 45.690 1.00 29.19 94 GLY A C 1
ATOM 737 O O . GLY A 1 94 ? -43.401 20.339 45.967 1.00 29.19 94 GLY A O 1
ATOM 738 N N . ARG A 1 95 ? -44.992 21.528 44.949 1.00 34.22 95 ARG A N 1
ATOM 739 C CA . ARG A 1 95 ? -44.083 22.575 44.407 1.00 34.22 95 ARG A CA 1
ATOM 740 C C . ARG A 1 95 ? -43.692 23.634 45.453 1.00 34.22 95 ARG A C 1
ATOM 742 O O . ARG A 1 95 ? -44.579 24.080 46.176 1.00 34.22 95 ARG A O 1
ATOM 749 N N . ARG A 1 96 ? -42.480 24.221 45.343 1.00 31.19 96 ARG A N 1
ATOM 750 C CA . ARG A 1 96 ? -42.230 25.697 45.330 1.00 31.19 96 ARG A CA 1
ATOM 751 C C . ARG A 1 96 ? -40.756 26.079 45.071 1.00 31.19 96 ARG A C 1
ATOM 753 O O . ARG A 1 96 ? -39.853 25.268 45.229 1.00 31.19 96 ARG A O 1
ATOM 760 N N . THR A 1 97 ? -40.546 27.328 44.646 1.00 32.06 97 THR A N 1
ATOM 761 C CA . THR A 1 97 ? -39.258 27.954 44.254 1.00 32.06 97 THR A CA 1
ATOM 762 C C . THR A 1 97 ? -38.945 29.189 45.157 1.00 32.06 97 THR A C 1
ATOM 764 O O . THR A 1 97 ? -39.704 29.416 46.100 1.00 32.06 97 THR A O 1
ATOM 767 N N . PRO A 1 98 ? -37.816 29.931 45.022 1.00 54.47 98 PRO A N 1
ATOM 768 C CA . PRO A 1 98 ? -36.980 30.289 46.182 1.00 54.47 98 PRO A CA 1
ATOM 769 C C . PRO A 1 98 ? -37.019 31.773 46.629 1.00 54.47 98 PRO A C 1
ATOM 771 O O . PRO A 1 98 ? -37.549 32.627 45.917 1.00 54.47 98 PRO A O 1
ATOM 774 N N . PRO A 1 99 ? -36.344 32.114 47.750 1.00 46.34 99 PRO A N 1
ATOM 775 C CA . PRO A 1 99 ? -35.977 33.484 48.126 1.00 46.34 99 PRO A CA 1
ATOM 776 C C . PRO A 1 99 ? -34.527 33.881 47.732 1.00 46.34 99 PRO A C 1
ATOM 778 O O . PRO A 1 99 ? -33.790 33.125 47.099 1.00 46.34 99 PRO A O 1
ATOM 781 N N . ARG A 1 100 ? -34.136 35.125 48.061 1.00 30.48 100 ARG A N 1
ATOM 782 C CA . ARG A 1 100 ? -32.955 35.862 47.542 1.00 30.48 100 ARG A CA 1
ATOM 783 C C . ARG A 1 100 ? -31.727 35.849 48.484 1.00 30.48 100 ARG A C 1
ATOM 785 O O . ARG A 1 100 ? -31.849 35.563 49.668 1.00 30.48 100 ARG A O 1
ATOM 792 N N . ARG A 1 101 ? -30.558 36.270 47.962 1.00 34.53 101 ARG A N 1
ATOM 793 C CA . ARG A 1 101 ? -29.369 36.708 48.747 1.00 34.53 101 ARG A CA 1
ATOM 794 C C . ARG A 1 101 ? -29.691 37.953 49.601 1.00 34.53 101 ARG A C 1
ATOM 796 O O . ARG A 1 101 ? -30.515 38.758 49.164 1.00 34.53 101 ARG A O 1
ATOM 803 N N . PRO A 1 102 ? -29.031 38.143 50.761 1.00 43.88 102 PRO A N 1
ATOM 804 C CA . PRO A 1 102 ? -27.725 38.844 50.856 1.00 43.88 102 PRO A CA 1
ATOM 805 C C . PRO A 1 102 ? -26.648 37.980 51.574 1.00 43.88 102 PRO A C 1
ATOM 807 O O . PRO A 1 102 ? -26.927 36.835 51.899 1.00 43.88 102 PRO A O 1
ATOM 810 N N . GLY A 1 103 ? -25.398 38.397 51.840 1.00 27.67 103 GLY A N 1
ATOM 811 C CA . GLY A 1 103 ? -24.619 39.553 51.363 1.00 27.67 103 GLY A CA 1
ATOM 812 C C . GLY A 1 103 ? -23.423 39.926 52.277 1.00 27.67 103 GLY A C 1
ATOM 813 O O . GLY A 1 103 ? -23.580 39.998 53.486 1.00 27.67 103 GLY A O 1
ATOM 814 N N . HIS A 1 104 ? -22.278 40.273 51.664 1.00 29.53 104 HIS A N 1
ATOM 815 C CA . HIS A 1 104 ? -21.106 40.996 52.219 1.00 29.53 104 HIS A CA 1
ATOM 816 C C . HIS A 1 104 ? -20.080 40.346 53.193 1.00 29.53 104 HIS A C 1
ATOM 818 O O . HIS A 1 104 ? -20.420 39.663 54.145 1.00 29.53 104 HIS A O 1
ATOM 824 N N . ARG A 1 105 ? -18.816 40.792 52.987 1.00 27.48 105 ARG A N 1
ATOM 825 C CA . ARG A 1 105 ? -17.599 40.791 53.852 1.00 27.48 105 ARG A CA 1
ATOM 826 C C . ARG A 1 105 ? -16.880 39.437 54.094 1.00 27.48 105 ARG A C 1
ATOM 828 O O . ARG A 1 105 ? -17.492 38.498 54.567 1.00 27.48 105 ARG A O 1
ATOM 835 N N . GLY A 1 106 ? -15.562 39.305 53.858 1.00 25.42 106 GLY A N 1
ATOM 836 C CA . GLY A 1 106 ? -14.639 40.158 53.074 1.00 25.42 106 GLY A CA 1
ATOM 837 C C . GLY A 1 106 ? -13.137 40.027 53.413 1.00 25.42 106 GLY A C 1
ATOM 838 O O . GLY A 1 106 ? -12.796 39.527 54.475 1.00 25.42 106 GLY A O 1
ATOM 839 N N . ARG A 1 107 ? -12.290 40.628 52.548 1.00 28.00 107 ARG A N 1
ATOM 840 C CA . ARG A 1 107 ? -10.821 40.878 52.668 1.00 28.00 107 ARG A CA 1
ATOM 841 C C . ARG A 1 107 ? -9.875 39.656 52.553 1.00 28.00 107 ARG A C 1
ATOM 843 O O . ARG A 1 107 ? -10.280 38.552 52.874 1.00 28.00 107 ARG A O 1
ATOM 850 N N . ALA A 1 108 ? -8.596 39.794 52.153 1.00 26.75 108 ALA A N 1
ATOM 851 C CA . ALA A 1 108 ? -7.926 40.772 51.256 1.00 26.75 108 ALA A CA 1
ATOM 852 C C . ALA A 1 108 ? -6.456 40.361 50.953 1.00 26.75 108 ALA A C 1
ATOM 854 O O . ALA A 1 108 ? -5.756 39.970 51.878 1.00 26.75 108 ALA A O 1
ATOM 855 N N . ALA A 1 109 ? -5.990 40.546 49.705 1.00 27.09 109 ALA A N 1
ATOM 856 C CA . ALA A 1 109 ? -4.599 40.793 49.240 1.00 27.09 109 ALA A CA 1
ATOM 857 C C . ALA A 1 109 ? -4.642 40.851 47.686 1.00 27.09 109 ALA A C 1
ATOM 859 O O . ALA A 1 109 ? -5.226 39.956 47.087 1.00 27.09 109 ALA A O 1
ATOM 860 N N . ALA A 1 110 ? -4.326 41.950 46.982 1.00 28.27 110 ALA A N 1
ATOM 861 C CA . ALA A 1 110 ? -3.022 42.617 46.769 1.00 28.27 110 ALA A CA 1
ATOM 862 C C . ALA A 1 110 ? -2.141 41.883 45.717 1.00 28.27 110 ALA A C 1
ATOM 864 O O . ALA A 1 110 ? -2.002 40.671 45.804 1.00 28.27 110 ALA A O 1
ATOM 865 N N . LEU A 1 111 ? -1.531 42.527 44.704 1.00 25.27 111 LEU A N 1
ATOM 866 C CA . LEU A 1 111 ? -1.496 43.953 44.315 1.00 25.27 111 LEU A CA 1
ATOM 867 C C . LEU A 1 111 ? -1.194 44.106 42.796 1.00 25.27 111 LEU A C 1
ATOM 869 O O . LEU A 1 111 ? -0.424 43.317 42.263 1.00 25.27 111 LEU A O 1
ATOM 873 N N . HIS A 1 112 ? -1.723 45.133 42.109 1.00 25.89 112 HIS A N 1
ATOM 874 C CA . HIS A 1 112 ? -1.294 45.527 40.746 1.00 25.89 112 HIS A CA 1
ATOM 875 C C . HIS A 1 112 ? -1.440 47.049 40.516 1.00 25.89 112 HIS A C 1
ATOM 877 O O . HIS A 1 112 ? -2.509 47.613 40.738 1.00 25.89 112 HIS A O 1
ATOM 883 N N . VAL A 1 113 ? -0.349 47.702 40.089 1.00 27.67 113 VAL A N 1
ATOM 884 C CA . VAL A 1 113 ? -0.097 49.163 39.951 1.00 27.67 113 VAL A CA 1
ATOM 885 C C . VAL A 1 113 ? 1.107 49.284 38.979 1.00 27.67 113 VAL A C 1
ATOM 887 O O . VAL A 1 113 ? 1.995 48.449 39.112 1.00 27.67 113 VAL A O 1
ATOM 890 N N . ARG A 1 114 ? 1.287 50.186 37.991 1.00 27.45 114 ARG A N 1
ATOM 891 C CA . ARG A 1 114 ? 0.569 51.329 37.347 1.00 27.45 114 ARG A CA 1
ATOM 892 C C . ARG A 1 114 ? 0.908 51.266 35.820 1.00 27.45 114 ARG A C 1
ATOM 894 O O . ARG A 1 114 ? 1.955 50.728 35.490 1.00 27.45 114 ARG A O 1
ATOM 901 N N . VAL A 1 115 ? 0.025 51.551 34.848 1.00 30.06 115 VAL A N 1
ATOM 902 C CA . VAL A 1 115 ? -0.475 52.852 34.307 1.00 30.06 115 VAL A CA 1
ATOM 903 C C . VAL A 1 115 ? 0.547 53.686 33.513 1.00 30.06 115 VAL A C 1
ATOM 905 O O . VAL A 1 115 ? 1.454 54.240 34.119 1.00 30.06 115 VAL A O 1
ATOM 908 N N . ASP A 1 116 ? 0.300 53.858 32.202 1.00 26.02 116 ASP A N 1
ATOM 909 C CA . ASP A 1 116 ? 0.090 55.147 31.485 1.00 26.02 116 ASP A CA 1
ATOM 910 C C . ASP A 1 116 ? -0.256 54.874 29.989 1.00 26.02 116 ASP A C 1
ATOM 912 O O . ASP A 1 116 ? -0.255 53.716 29.575 1.00 26.02 116 ASP A O 1
ATOM 916 N N . ARG A 1 117 ? -0.565 55.853 29.117 1.00 32.72 117 ARG A N 1
ATOM 917 C CA . ARG A 1 117 ? -1.729 56.776 29.121 1.00 32.72 117 ARG A CA 1
ATOM 918 C C . ARG A 1 117 ? -1.973 57.351 27.706 1.00 32.72 117 ARG A C 1
ATOM 920 O O . ARG A 1 117 ? -1.030 57.561 26.958 1.00 32.72 117 ARG A O 1
ATOM 927 N N . GLY A 1 118 ? -3.222 57.735 27.409 1.00 25.30 118 GLY A N 1
ATOM 928 C CA . GLY A 1 118 ? -3.593 58.566 26.245 1.00 25.30 118 GLY A CA 1
ATOM 929 C C . GLY A 1 118 ? -3.903 57.798 24.940 1.00 25.30 118 GLY A C 1
ATOM 930 O O . GLY A 1 118 ? -3.317 56.760 24.679 1.00 25.30 118 GLY A O 1
ATOM 931 N N . GLY A 1 119 ? -4.841 58.248 24.096 1.00 28.19 119 GLY A N 1
ATOM 932 C CA . GLY A 1 119 ? -5.792 59.346 24.310 1.00 28.19 119 GLY A CA 1
ATOM 933 C C . GLY A 1 119 ? -6.751 59.609 23.133 1.00 28.19 119 GLY A C 1
ATOM 934 O O . GLY A 1 119 ? -6.434 59.316 21.991 1.00 28.19 119 GLY A O 1
ATOM 935 N N . ARG A 1 120 ? -7.885 60.257 23.456 1.00 29.11 120 ARG A N 1
ATOM 936 C CA . ARG A 1 120 ? -8.930 60.832 22.569 1.00 29.11 120 ARG A CA 1
ATOM 937 C C . ARG A 1 120 ? -9.892 59.855 21.837 1.00 29.11 120 ARG A C 1
ATOM 939 O O . ARG A 1 120 ? -9.514 58.937 21.128 1.00 29.11 120 ARG A O 1
ATOM 946 N N . ARG A 1 121 ? -11.187 60.121 22.075 1.00 26.72 121 ARG A N 1
ATOM 947 C CA . ARG A 1 121 ? -12.426 59.678 21.376 1.00 26.72 121 ARG A CA 1
ATOM 948 C C . ARG A 1 121 ? -12.683 60.654 20.168 1.00 26.72 121 ARG A C 1
ATOM 950 O O . ARG A 1 121 ? -11.747 61.420 19.934 1.00 26.72 121 ARG A O 1
ATOM 957 N N . PRO A 1 122 ? -13.866 60.795 19.486 1.00 45.50 122 PRO A N 1
ATOM 958 C CA . PRO A 1 122 ? -15.207 60.190 19.721 1.00 45.50 122 PRO A CA 1
ATOM 959 C C . PRO A 1 122 ? -16.165 59.842 18.528 1.00 45.50 122 PRO A C 1
ATOM 961 O O . PRO A 1 122 ? -16.180 60.544 17.532 1.00 45.50 122 PRO A O 1
ATOM 964 N N . LEU A 1 123 ? -17.135 58.928 18.795 1.00 28.27 123 LEU A N 1
ATOM 965 C CA . LEU A 1 123 ? -18.555 58.901 18.298 1.00 28.27 123 LEU A CA 1
ATOM 966 C C . LEU A 1 123 ? -18.782 58.682 16.755 1.00 28.27 123 LEU A C 1
ATOM 968 O O . LEU A 1 123 ? -17.856 58.867 15.986 1.00 28.27 123 LEU A O 1
ATOM 972 N N . ARG A 1 124 ? -19.945 58.258 16.196 1.00 26.66 124 ARG A N 1
ATOM 973 C CA . ARG A 1 124 ? -21.255 57.745 16.703 1.00 26.66 124 ARG A CA 1
ATOM 974 C C . ARG A 1 124 ? -22.069 56.992 15.604 1.00 26.66 124 ARG A C 1
ATOM 976 O O . ARG A 1 124 ? -21.879 57.283 14.438 1.00 26.66 124 ARG A O 1
ATOM 983 N N . LEU A 1 125 ? -23.056 56.181 16.041 1.00 26.97 125 LEU A N 1
ATOM 984 C CA . LEU A 1 125 ? -24.383 55.849 15.432 1.00 26.97 125 LEU A CA 1
ATOM 985 C C . LEU A 1 125 ? -24.537 55.313 13.979 1.00 26.97 125 LEU A C 1
ATOM 987 O O . LEU A 1 125 ? -24.088 55.937 13.033 1.00 26.97 125 LEU A O 1
ATOM 991 N N . GLY A 1 126 ? -25.441 54.324 13.819 1.00 24.81 126 GLY A N 1
ATOM 992 C CA . GLY A 1 126 ? -26.507 54.383 12.787 1.00 24.81 126 GLY A CA 1
ATOM 993 C C . GLY A 1 126 ? -26.579 53.277 11.703 1.00 24.81 126 GLY A C 1
ATOM 994 O O . GLY A 1 126 ? -25.622 53.111 10.957 1.00 24.81 126 GLY A O 1
ATOM 995 N N . PRO A 1 127 ? -27.720 52.560 11.566 1.00 41.00 127 PRO A N 1
ATOM 996 C CA . PRO A 1 127 ? -28.100 51.714 10.408 1.00 41.00 127 PRO A CA 1
ATOM 997 C C . PRO A 1 127 ? -29.404 52.244 9.723 1.00 41.00 127 PRO A C 1
ATOM 999 O O . PRO A 1 127 ? -29.869 53.302 10.156 1.00 41.00 127 PRO A O 1
ATOM 1002 N N . PRO A 1 128 ? -30.128 51.531 8.813 1.00 52.28 128 PRO A N 1
ATOM 1003 C CA . PRO A 1 128 ? -29.824 50.445 7.848 1.00 52.28 128 PRO A CA 1
ATOM 1004 C C . PRO A 1 128 ? -30.245 50.850 6.385 1.00 52.28 128 PRO A C 1
ATOM 1006 O O . PRO A 1 128 ? -30.164 52.028 6.061 1.00 52.28 128 PRO A O 1
ATOM 1009 N N . LEU A 1 129 ? -30.778 49.906 5.567 1.00 25.50 129 LEU A N 1
ATOM 1010 C CA . LEU A 1 129 ? -31.454 50.049 4.238 1.00 25.50 129 LEU A CA 1
ATOM 1011 C C . LEU A 1 129 ? -30.529 50.195 2.997 1.00 25.50 129 LEU A C 1
ATOM 1013 O O . LEU A 1 129 ? -29.373 50.564 3.162 1.00 25.50 129 LEU A O 1
ATOM 1017 N N . VAL A 1 130 ? -30.956 50.035 1.724 1.00 25.36 130 VAL A N 1
ATOM 1018 C CA . VAL A 1 130 ? -31.772 49.041 0.944 1.00 25.36 130 VAL A CA 1
ATOM 1019 C C . VAL A 1 130 ? -31.910 49.597 -0.504 1.00 25.36 130 VAL A C 1
ATOM 1021 O O . VAL A 1 130 ? -32.048 50.805 -0.653 1.00 25.36 130 VAL A O 1
ATOM 1024 N N . GLY A 1 131 ? -31.900 48.758 -1.557 1.00 24.30 131 GLY A N 1
ATOM 1025 C CA . GLY A 1 131 ? -32.122 49.153 -2.977 1.00 24.30 131 GLY A CA 1
ATOM 1026 C C . GLY A 1 131 ? -31.275 48.318 -3.963 1.00 24.30 131 GLY A C 1
ATOM 1027 O O . GLY A 1 131 ? -30.078 48.207 -3.725 1.00 24.30 131 GLY A O 1
ATOM 1028 N N . HIS A 1 132 ? -31.816 47.524 -4.908 1.00 27.86 132 HIS A N 1
ATOM 1029 C CA . HIS A 1 132 ? -32.584 47.833 -6.150 1.00 27.86 132 HIS A CA 1
ATOM 1030 C C . HIS A 1 132 ? -31.672 48.279 -7.325 1.00 27.86 132 HIS A C 1
ATOM 1032 O O . HIS A 1 132 ? -30.746 49.047 -7.086 1.00 27.86 132 HIS A O 1
ATOM 1038 N N . ASP A 1 133 ? -31.779 47.800 -8.582 1.00 25.53 133 ASP A N 1
ATOM 1039 C CA . ASP A 1 133 ? -32.820 47.041 -9.342 1.00 25.53 133 ASP A CA 1
ATOM 1040 C C . ASP A 1 133 ? -32.221 45.852 -10.168 1.00 25.53 133 ASP A C 1
ATOM 1042 O O . ASP A 1 133 ? -31.001 45.710 -10.197 1.00 25.53 133 ASP A O 1
ATOM 1046 N N . HIS A 1 134 ? -32.928 44.824 -10.697 1.00 27.36 134 HIS A N 1
ATOM 1047 C CA . HIS A 1 134 ? -34.004 44.718 -11.735 1.00 27.36 134 HIS A CA 1
ATOM 1048 C C . HIS A 1 134 ? -33.605 45.294 -13.125 1.00 27.36 134 HIS A C 1
ATOM 1050 O O . HIS A 1 134 ? -32.739 46.154 -13.179 1.00 27.36 134 HIS A O 1
ATOM 1056 N N . VAL A 1 135 ? -34.059 44.856 -14.321 1.00 26.23 135 VAL A N 1
ATOM 1057 C CA . VAL A 1 135 ? -35.279 44.214 -14.921 1.00 26.23 135 VAL A CA 1
ATOM 1058 C C . VAL A 1 135 ? -34.803 43.405 -16.182 1.00 26.23 135 VAL A C 1
ATOM 1060 O O . VAL A 1 135 ? -33.760 43.782 -16.702 1.00 26.23 135 VAL A O 1
ATOM 1063 N N . ALA A 1 136 ? -35.367 42.356 -16.830 1.00 23.12 136 ALA A N 1
ATOM 1064 C CA . ALA A 1 136 ? -36.487 41.368 -16.776 1.00 23.12 136 ALA A CA 1
ATOM 1065 C C . ALA A 1 136 ? -36.029 40.096 -17.582 1.00 23.12 136 ALA A C 1
ATOM 1067 O O . ALA A 1 136 ? -34.952 40.138 -18.169 1.00 23.12 136 ALA A O 1
ATOM 1068 N N . ALA A 1 137 ? -36.669 38.914 -17.694 1.00 23.64 137 ALA A N 1
ATOM 1069 C CA . ALA A 1 137 ? -37.979 38.339 -17.310 1.00 23.64 137 ALA A CA 1
ATOM 1070 C C . ALA A 1 137 ? -39.148 38.313 -18.353 1.00 23.64 137 ALA A C 1
ATOM 1072 O O . ALA A 1 137 ? -40.096 39.079 -18.213 1.00 23.64 137 ALA A O 1
ATOM 1073 N N . GLY A 1 138 ? -39.164 37.342 -19.297 1.00 22.02 138 GLY A N 1
ATOM 1074 C CA . GLY A 1 138 ? -40.415 36.760 -19.867 1.00 22.02 138 GLY A CA 1
ATOM 1075 C C . GLY A 1 138 ? -40.442 36.441 -21.383 1.00 22.02 138 GLY A C 1
ATOM 1076 O O . GLY A 1 138 ? -39.541 36.892 -22.089 1.00 22.02 138 GLY A O 1
ATOM 1077 N N . PRO A 1 139 ? -41.462 35.709 -21.910 1.00 31.52 139 PRO A N 1
ATOM 1078 C CA . PRO A 1 139 ? -42.660 35.167 -21.241 1.00 31.52 139 PRO A CA 1
ATOM 1079 C C . PRO A 1 139 ? -42.800 33.616 -21.310 1.00 31.52 139 PRO A C 1
ATOM 1081 O O . PRO A 1 139 ? -41.857 32.900 -21.640 1.00 31.52 139 PRO A O 1
ATOM 1084 N N . VAL A 1 140 ? -43.990 33.106 -20.964 1.00 27.81 140 VAL A N 1
ATOM 1085 C CA . VAL A 1 140 ? -44.408 31.685 -20.880 1.00 27.81 140 VAL A CA 1
ATOM 1086 C C . VAL A 1 140 ? -45.575 31.434 -21.847 1.00 27.81 140 VAL A C 1
ATOM 1088 O O . VAL A 1 140 ? -46.341 32.366 -22.072 1.00 27.81 140 VAL A O 1
ATOM 1091 N N . ASP A 1 141 ? -45.791 30.196 -22.322 1.00 23.17 141 ASP A N 1
ATOM 1092 C CA . ASP A 1 141 ? -47.155 29.741 -22.664 1.00 23.17 141 ASP A CA 1
ATOM 1093 C C . ASP A 1 141 ? -47.375 28.214 -22.493 1.00 23.17 141 ASP A C 1
ATOM 1095 O O . ASP A 1 141 ? -46.426 27.435 -22.368 1.00 23.17 141 ASP A O 1
ATOM 1099 N N . HIS A 1 142 ? -48.643 27.789 -22.453 1.00 27.45 142 HIS A N 1
ATOM 1100 C CA . HIS A 1 142 ? -49.132 26.422 -22.226 1.00 27.45 142 HIS A CA 1
ATOM 1101 C C . HIS A 1 142 ? -49.609 25.725 -23.516 1.00 27.45 142 HIS A C 1
ATOM 1103 O O . HIS A 1 142 ? -50.322 26.326 -24.311 1.00 27.45 142 HIS A O 1
ATOM 1109 N N . ALA A 1 143 ? -49.425 24.396 -23.630 1.00 24.27 143 ALA A N 1
ATOM 1110 C CA . ALA A 1 143 ? -50.382 23.551 -24.367 1.00 24.27 143 ALA A CA 1
ATOM 1111 C C . ALA A 1 143 ? -50.387 22.060 -23.962 1.00 24.27 143 ALA A C 1
ATOM 1113 O O . ALA A 1 143 ? -49.379 21.360 -23.948 1.00 24.27 143 ALA A O 1
ATOM 1114 N N . VAL A 1 144 ? -51.595 21.568 -23.700 1.00 26.30 144 VAL A N 1
ATOM 1115 C CA . VAL A 1 144 ? -52.003 20.184 -23.409 1.00 26.30 144 VAL A CA 1
ATOM 1116 C C . VAL A 1 144 ? -51.825 19.230 -24.608 1.00 26.30 144 VAL A C 1
ATOM 1118 O O . VAL A 1 144 ? -52.284 19.573 -25.695 1.00 26.30 144 VAL A O 1
ATOM 1121 N N . ARG A 1 145 ? -51.348 17.981 -24.390 1.00 25.14 145 ARG A N 1
ATOM 1122 C CA . ARG A 1 145 ? -51.975 16.719 -24.901 1.00 25.14 145 ARG A CA 1
ATOM 1123 C C . ARG A 1 145 ? -51.249 15.412 -24.504 1.00 25.14 145 ARG A C 1
ATOM 1125 O O . ARG A 1 145 ? -50.075 15.227 -24.790 1.00 25.14 145 ARG A O 1
ATOM 1132 N N . GLN A 1 146 ? -52.007 14.444 -23.971 1.00 29.91 146 GLN A N 1
ATOM 1133 C CA . GLN A 1 146 ? -51.776 12.997 -24.191 1.00 29.91 146 GLN A CA 1
ATOM 1134 C C . GLN A 1 146 ? -52.741 12.500 -25.292 1.00 29.91 146 GLN A C 1
ATOM 1136 O O . GLN A 1 146 ? -53.755 13.167 -25.525 1.00 29.91 146 GLN A O 1
ATOM 1141 N N . PRO A 1 147 ? -52.509 11.328 -25.932 1.00 43.22 147 PRO A N 1
ATOM 1142 C CA . PRO A 1 147 ? -53.196 10.112 -25.451 1.00 43.22 147 PRO A CA 1
ATOM 1143 C C . PRO A 1 147 ? -52.497 8.739 -25.681 1.00 43.22 147 PRO A C 1
ATOM 1145 O O . PRO A 1 147 ? -52.107 8.393 -26.786 1.00 43.22 147 PRO A O 1
ATOM 1148 N N . ARG A 1 148 ? -52.572 7.876 -24.651 1.00 29.67 148 ARG A N 1
ATOM 1149 C CA . ARG A 1 148 ? -52.905 6.421 -24.704 1.00 29.67 148 ARG A CA 1
ATOM 1150 C C . ARG A 1 148 ? -52.145 5.459 -25.659 1.00 29.67 148 ARG A C 1
ATOM 1152 O O . ARG A 1 148 ? -52.480 5.364 -26.834 1.00 29.67 148 ARG A O 1
ATOM 1159 N N . ARG A 1 149 ? -51.418 4.490 -25.070 1.00 27.11 149 ARG A N 1
ATOM 1160 C CA . ARG A 1 149 ? -51.759 3.032 -24.950 1.00 27.11 149 ARG A CA 1
ATOM 1161 C C . ARG A 1 149 ? -50.521 2.291 -24.392 1.00 27.11 149 ARG A C 1
ATOM 1163 O O . ARG A 1 149 ? -49.467 2.372 -24.993 1.00 27.11 149 ARG A O 1
ATOM 1170 N N . ALA A 1 150 ? -50.489 1.656 -23.218 1.00 28.20 150 ALA A N 1
ATOM 1171 C CA . ALA A 1 150 ? -51.387 0.693 -22.562 1.00 28.20 150 ALA A CA 1
ATOM 1172 C C . ALA A 1 150 ? -51.337 -0.746 -23.129 1.00 28.20 150 ALA A C 1
ATOM 1174 O O . ALA A 1 150 ? -52.087 -1.093 -24.039 1.00 28.20 150 ALA A O 1
ATOM 1175 N N . ARG A 1 151 ? -50.565 -1.625 -22.468 1.00 27.56 151 ARG A N 1
ATOM 1176 C CA . ARG A 1 151 ? -50.868 -3.064 -22.351 1.00 27.56 151 ARG A CA 1
ATOM 1177 C C . ARG A 1 151 ? -50.704 -3.510 -20.894 1.00 27.56 151 ARG A C 1
ATOM 1179 O O . ARG A 1 151 ? -49.707 -3.203 -20.254 1.00 27.56 151 ARG A O 1
ATOM 1186 N N . ARG A 1 152 ? -51.715 -4.210 -20.371 1.00 29.52 152 ARG A N 1
ATOM 1187 C CA . ARG A 1 152 ? -51.704 -4.868 -19.053 1.00 29.52 152 ARG A CA 1
ATOM 1188 C C . ARG A 1 152 ? -51.271 -6.325 -19.210 1.00 29.52 152 ARG A C 1
ATOM 1190 O O . ARG A 1 152 ? -51.686 -6.966 -20.171 1.00 29.52 152 ARG A O 1
ATOM 1197 N N . VAL A 1 153 ? -50.647 -6.876 -18.173 1.00 29.03 153 VAL A N 1
ATOM 1198 C CA . VAL A 1 153 ? -50.879 -8.267 -17.744 1.00 29.03 153 VAL A CA 1
ATOM 1199 C C . VAL A 1 153 ? -51.431 -8.217 -16.308 1.00 29.03 153 VAL A C 1
ATOM 1201 O O . VAL A 1 153 ? -51.237 -7.226 -15.602 1.00 29.03 153 VAL A O 1
ATOM 1204 N N . ARG A 1 154 ? -52.258 -9.194 -15.916 1.00 27.89 154 ARG A N 1
ATOM 1205 C CA . ARG A 1 154 ? -53.078 -9.159 -14.687 1.00 27.89 154 ARG A CA 1
ATOM 1206 C C . ARG A 1 154 ? -52.404 -9.843 -13.490 1.00 27.89 154 ARG A C 1
ATOM 1208 O O . ARG A 1 154 ? -51.630 -10.774 -13.656 1.00 27.89 154 ARG A O 1
ATOM 1215 N N . ARG A 1 155 ? -52.818 -9.429 -12.285 1.00 31.22 155 ARG A N 1
ATOM 1216 C CA . ARG A 1 155 ? -52.638 -10.175 -11.026 1.00 31.22 155 ARG A CA 1
ATOM 1217 C C . ARG A 1 155 ? -53.503 -11.449 -10.996 1.00 31.22 155 ARG A C 1
ATOM 1219 O O . ARG A 1 155 ? -54.671 -11.382 -11.376 1.00 31.22 155 ARG A O 1
ATOM 1226 N N . GLY A 1 156 ? -52.984 -12.500 -10.367 1.00 25.66 156 GLY A N 1
ATOM 1227 C CA . GLY A 1 156 ? -53.711 -13.452 -9.510 1.00 25.66 156 GLY A CA 1
ATOM 1228 C C . GLY A 1 156 ? -52.762 -13.787 -8.350 1.00 25.66 156 GLY A C 1
ATOM 1229 O O . GLY A 1 156 ? -51.601 -14.060 -8.618 1.00 25.66 156 GLY A O 1
ATOM 1230 N N . ARG A 1 157 ? -53.071 -13.443 -7.092 1.00 29.98 157 ARG A N 1
ATOM 1231 C CA . ARG A 1 157 ? -53.999 -14.111 -6.153 1.00 29.98 157 ARG A CA 1
ATOM 1232 C C . ARG A 1 157 ? -53.512 -15.500 -5.728 1.00 29.98 157 ARG A C 1
ATOM 1234 O O . ARG A 1 157 ? -53.696 -16.465 -6.460 1.00 29.98 157 ARG A O 1
ATOM 1241 N N . ASP A 1 158 ? -52.987 -15.557 -4.508 1.00 34.72 158 ASP A N 1
ATOM 1242 C CA . ASP A 1 158 ? -52.819 -16.761 -3.688 1.00 34.72 158 ASP A CA 1
ATOM 1243 C C . ASP A 1 158 ? -54.183 -17.430 -3.394 1.00 34.72 158 ASP A C 1
ATOM 1245 O O . ASP A 1 158 ? -55.236 -16.799 -3.578 1.00 34.72 158 ASP A O 1
ATOM 1249 N N . PRO A 1 159 ? -54.187 -18.687 -2.910 1.00 45.66 159 PRO A N 1
ATOM 1250 C CA . PRO A 1 159 ? -54.074 -18.863 -1.458 1.00 45.66 159 PRO A CA 1
ATOM 1251 C C . PRO A 1 159 ? -53.140 -19.999 -0.985 1.00 45.66 159 PRO A C 1
ATOM 1253 O O . PRO A 1 159 ? -52.931 -21.010 -1.651 1.00 45.66 159 PRO A O 1
ATOM 1256 N N . HIS A 1 160 ? -52.637 -19.840 0.242 1.00 34.38 160 HIS A N 1
ATOM 1257 C CA . HIS A 1 160 ? -52.102 -20.903 1.113 1.00 34.38 160 HIS A CA 1
ATOM 1258 C C . HIS A 1 160 ? -53.264 -21.777 1.680 1.00 34.38 160 HIS A C 1
ATOM 1260 O O . HIS A 1 160 ? -54.415 -21.379 1.485 1.00 34.38 160 HIS A O 1
ATOM 1266 N N . PRO A 1 161 ? -53.049 -22.899 2.422 1.00 47.47 161 PRO A N 1
ATOM 1267 C CA . PRO A 1 161 ? -51.817 -23.336 3.105 1.00 47.47 161 PRO A CA 1
ATOM 1268 C C . PRO A 1 161 ? -51.422 -24.826 2.920 1.00 47.47 161 PRO A C 1
ATOM 1270 O O . PRO A 1 161 ? -52.186 -25.638 2.410 1.00 47.47 161 PRO A O 1
ATOM 1273 N N . GLY A 1 162 ? -50.253 -25.222 3.446 1.00 26.75 162 GLY A N 1
ATOM 1274 C CA . GLY A 1 162 ? -49.860 -26.636 3.572 1.00 26.75 162 GLY A CA 1
ATOM 1275 C C . GLY A 1 162 ? -48.697 -26.864 4.548 1.00 26.75 162 GLY A C 1
ATOM 1276 O O . GLY A 1 162 ? -47.620 -26.305 4.372 1.00 26.75 162 GLY A O 1
ATOM 1277 N N . ARG A 1 163 ? -48.901 -27.683 5.592 1.00 31.55 163 ARG A N 1
ATOM 1278 C CA . ARG A 1 163 ? -47.858 -28.073 6.568 1.00 31.55 163 ARG A CA 1
ATOM 1279 C C . ARG A 1 163 ? -47.080 -29.305 6.086 1.00 31.55 163 ARG A C 1
ATOM 1281 O O . ARG A 1 163 ? -47.729 -30.295 5.752 1.00 31.55 163 ARG A O 1
ATOM 1288 N N . GLN A 1 164 ? -45.753 -29.326 6.269 1.00 30.67 164 GLN A N 1
ATOM 1289 C CA . GLN A 1 164 ? -45.063 -30.365 7.068 1.00 30.67 164 GLN A CA 1
ATOM 1290 C C . GLN A 1 164 ? -43.559 -30.101 7.277 1.00 30.67 164 GLN A C 1
ATOM 1292 O O . GLN A 1 164 ? -42.981 -29.217 6.654 1.00 30.67 164 GLN A O 1
ATOM 1297 N N . GLY A 1 165 ? -42.976 -30.825 8.241 1.00 29.02 165 GLY A N 1
ATOM 1298 C CA . GLY A 1 165 ? -41.603 -30.664 8.737 1.00 29.02 165 GLY A CA 1
ATOM 1299 C C . GLY A 1 165 ? -40.576 -31.676 8.185 1.00 29.02 165 GLY A C 1
ATOM 1300 O O . GLY A 1 165 ? -40.855 -32.367 7.207 1.00 29.02 165 GLY A O 1
ATOM 1301 N N . PRO A 1 166 ? -39.373 -31.755 8.792 1.00 44.22 166 PRO A N 1
ATOM 1302 C CA . PRO A 1 166 ? -38.154 -32.161 8.083 1.00 44.22 166 PRO A CA 1
ATOM 1303 C C . PRO A 1 166 ? -37.712 -33.626 8.257 1.00 44.22 166 PRO A C 1
ATOM 1305 O O . PRO A 1 166 ? -37.968 -34.264 9.278 1.00 44.22 166 PRO A O 1
ATOM 1308 N N . ARG A 1 167 ? -36.918 -34.101 7.284 1.00 28.55 167 ARG A N 1
ATOM 1309 C CA . ARG A 1 167 ? -35.958 -35.226 7.361 1.00 28.55 167 ARG A CA 1
ATOM 1310 C C . ARG A 1 167 ? -34.727 -34.805 6.531 1.00 28.55 167 ARG A C 1
ATOM 1312 O O . ARG A 1 167 ? -34.914 -34.345 5.414 1.00 28.55 167 ARG A O 1
ATOM 1319 N N . ALA A 1 168 ? -33.526 -34.643 7.092 1.00 28.59 168 ALA A N 1
ATOM 1320 C CA . ALA A 1 168 ? -32.598 -35.634 7.667 1.00 28.59 168 ALA A CA 1
ATOM 1321 C C . ALA A 1 168 ? -31.752 -36.360 6.592 1.00 28.59 168 ALA A C 1
ATOM 1323 O O . ALA A 1 168 ? -32.296 -36.958 5.670 1.00 28.59 168 ALA A O 1
ATOM 1324 N N . CYS A 1 169 ? -30.420 -36.273 6.721 1.00 28.03 169 CYS A N 1
ATOM 1325 C CA . CYS A 1 169 ? -29.408 -36.812 5.792 1.00 28.03 169 CYS A CA 1
ATOM 1326 C C . CYS A 1 169 ? -29.230 -38.346 5.932 1.00 28.03 169 CYS A C 1
ATOM 1328 O O . CYS A 1 169 ? -29.729 -38.909 6.910 1.00 28.03 169 CYS A O 1
ATOM 1330 N N . PRO A 1 170 ? -28.480 -39.025 5.027 1.00 41.50 170 PRO A N 1
ATOM 1331 C CA . PRO A 1 170 ? -27.031 -39.182 5.274 1.00 41.50 170 PRO A CA 1
ATOM 1332 C C . PRO A 1 170 ? -26.079 -39.296 4.045 1.00 41.50 170 PRO A C 1
ATOM 1334 O O . PRO A 1 170 ? -26.384 -39.935 3.050 1.00 41.50 170 PRO A O 1
ATOM 1337 N N . VAL A 1 171 ? -24.893 -38.687 4.194 1.00 29.75 171 VAL A N 1
ATOM 1338 C CA . VAL A 1 171 ? -23.501 -39.207 4.036 1.00 29.75 171 VAL A CA 1
ATOM 1339 C C . VAL A 1 171 ? -23.155 -40.359 3.044 1.00 29.75 171 VAL A C 1
ATOM 1341 O O . VAL A 1 171 ? -23.783 -41.409 3.056 1.00 29.75 171 VAL A O 1
ATOM 1344 N N . ALA A 1 172 ? -21.975 -40.204 2.398 1.00 26.98 172 ALA A N 1
ATOM 1345 C CA . ALA A 1 172 ? -21.137 -41.168 1.633 1.00 26.98 172 ALA A CA 1
ATOM 1346 C C . ALA A 1 172 ? -21.512 -41.445 0.151 1.00 26.98 172 ALA A C 1
ATOM 1348 O O . ALA A 1 172 ? -22.678 -41.402 -0.212 1.00 26.98 172 ALA A O 1
ATOM 1349 N N . GLY A 1 173 ? -20.555 -41.719 -0.759 1.00 25.55 173 GLY A N 1
ATOM 1350 C CA . GLY A 1 173 ? -19.085 -41.801 -0.604 1.00 25.55 173 GLY A CA 1
ATOM 1351 C C . GLY A 1 173 ? -18.304 -41.925 -1.938 1.00 25.55 173 GLY A C 1
ATOM 1352 O O . GLY A 1 173 ? -18.903 -41.954 -3.007 1.00 25.55 173 GLY A O 1
ATOM 1353 N N . LEU A 1 174 ? -16.963 -41.976 -1.865 1.00 31.56 174 LEU A N 1
ATOM 1354 C CA . LEU A 1 174 ? -16.026 -42.158 -3.003 1.00 31.56 174 LEU A CA 1
ATOM 1355 C C . LEU A 1 174 ? -15.982 -43.623 -3.498 1.00 31.56 174 LEU A C 1
ATOM 1357 O O . LEU A 1 174 ? -16.187 -44.532 -2.692 1.00 31.56 174 LEU A O 1
ATOM 1361 N N . PRO A 1 175 ? -15.692 -43.866 -4.794 1.00 36.88 175 PRO A N 1
ATOM 1362 C CA . PRO A 1 175 ? -14.331 -44.226 -5.266 1.00 36.88 175 PRO A CA 1
ATOM 1363 C C . PRO A 1 175 ? -13.877 -43.337 -6.458 1.00 36.88 175 PRO A C 1
ATOM 1365 O O . PRO A 1 175 ? -14.716 -42.691 -7.071 1.00 36.88 175 PRO A O 1
ATOM 1368 N N . ALA A 1 176 ? -12.612 -43.134 -6.858 1.00 27.81 176 ALA A N 1
ATOM 1369 C CA . ALA A 1 176 ? -11.317 -43.851 -6.826 1.00 27.81 176 ALA A CA 1
ATOM 1370 C C . ALA A 1 176 ? -10.856 -44.300 -8.243 1.00 27.81 176 ALA A C 1
ATOM 1372 O O . ALA A 1 176 ? -11.618 -44.881 -9.008 1.00 27.81 176 ALA A O 1
ATOM 1373 N N . VAL A 1 177 ? -9.595 -43.992 -8.575 1.00 33.84 177 VAL A N 1
ATOM 1374 C CA . VAL A 1 177 ? -8.889 -44.151 -9.876 1.00 33.84 177 VAL A CA 1
ATOM 1375 C C . VAL A 1 177 ? -8.111 -45.483 -9.886 1.00 33.84 177 VAL A C 1
ATOM 1377 O O . VAL A 1 177 ? -7.530 -45.780 -8.838 1.00 33.84 177 VAL A O 1
ATOM 1380 N N . PRO A 1 178 ? -8.088 -46.314 -10.966 1.00 39.81 178 PRO A N 1
ATOM 1381 C CA . PRO A 1 178 ? -6.994 -46.303 -11.987 1.00 39.81 178 PRO A CA 1
ATOM 1382 C C . PRO A 1 178 ? -7.379 -46.955 -13.362 1.00 39.81 178 PRO A C 1
ATOM 1384 O O . PRO A 1 178 ? -8.566 -47.197 -13.572 1.00 39.81 178 PRO A O 1
ATOM 1387 N N . PRO A 1 179 ? -6.454 -47.342 -14.289 1.00 47.12 179 PRO A N 1
ATOM 1388 C CA . PRO A 1 179 ? -5.048 -46.956 -14.532 1.00 47.12 179 PRO A CA 1
ATOM 1389 C C . PRO A 1 179 ? -4.751 -46.448 -15.977 1.00 47.12 179 PRO A C 1
ATOM 1391 O O . PRO A 1 179 ? -5.616 -46.349 -16.839 1.00 47.12 179 PRO A O 1
ATOM 1394 N N . ALA A 1 180 ? -3.470 -46.147 -16.227 1.00 29.09 180 ALA A N 1
ATOM 1395 C CA . ALA A 1 180 ? -2.865 -45.637 -17.465 1.00 29.09 180 ALA A CA 1
ATOM 1396 C C . ALA A 1 180 ? -2.838 -46.575 -18.702 1.00 29.09 180 ALA A C 1
ATOM 1398 O O . ALA A 1 180 ? -2.834 -47.795 -18.567 1.00 29.09 180 ALA A O 1
ATOM 1399 N N . GLY A 1 181 ? -2.595 -45.988 -19.889 1.00 25.83 181 GLY A N 1
ATOM 1400 C CA . GLY A 1 181 ? -1.888 -46.656 -21.001 1.00 25.83 181 GLY A CA 1
ATOM 1401 C C . GLY A 1 181 ? -2.308 -46.250 -22.427 1.00 25.83 181 GLY A C 1
ATOM 1402 O O . GLY A 1 181 ? -3.493 -46.173 -22.718 1.00 25.83 181 GLY A O 1
ATOM 1403 N N . GLY A 1 182 ? -1.336 -46.065 -23.339 1.00 27.03 182 GLY A N 1
ATOM 1404 C CA . GLY A 1 182 ? -1.574 -46.053 -24.799 1.00 27.03 182 GLY A CA 1
ATOM 1405 C C . GLY A 1 182 ? -0.964 -44.882 -25.591 1.00 27.03 182 GLY A C 1
ATOM 1406 O O . GLY A 1 182 ? -1.390 -43.740 -25.463 1.00 27.03 182 GLY A O 1
ATOM 1407 N N . ARG A 1 183 ? -0.001 -45.173 -26.482 1.00 31.03 183 ARG A N 1
ATOM 1408 C CA . ARG A 1 183 ? 0.454 -44.267 -27.562 1.00 31.03 183 ARG A CA 1
ATOM 1409 C C . ARG A 1 183 ? -0.229 -44.656 -28.878 1.00 31.03 183 ARG A C 1
ATOM 1411 O O . ARG A 1 183 ? -0.167 -45.832 -29.222 1.00 31.03 183 ARG A O 1
ATOM 1418 N N . ALA A 1 184 ? -0.696 -43.695 -29.679 1.00 28.19 184 ALA A N 1
ATOM 1419 C CA . ALA A 1 184 ? -0.816 -43.860 -31.136 1.00 28.19 184 ALA A CA 1
ATOM 1420 C C . ALA A 1 184 ? -0.908 -42.512 -31.881 1.00 28.19 184 ALA A C 1
ATOM 1422 O O . ALA A 1 184 ? -1.580 -41.589 -31.433 1.00 28.19 184 ALA A O 1
ATOM 1423 N N . GLN A 1 185 ? -0.267 -42.431 -33.051 1.00 35.53 185 GLN A N 1
ATOM 1424 C CA . GLN A 1 185 ? -0.609 -41.482 -34.122 1.00 35.53 185 GLN A CA 1
ATOM 1425 C C . GLN A 1 185 ? -1.526 -42.188 -35.136 1.00 35.53 185 GLN A C 1
ATOM 1427 O O . GLN A 1 185 ? -1.417 -43.406 -35.288 1.00 35.53 185 GLN A O 1
ATOM 1432 N N . PRO A 1 186 ? -2.272 -41.437 -35.960 1.00 38.94 186 PRO A N 1
ATOM 1433 C CA . PRO A 1 186 ? -2.543 -41.839 -37.340 1.00 38.94 186 PRO A CA 1
ATOM 1434 C C . PRO A 1 186 ? -1.877 -40.894 -38.363 1.00 38.94 186 PRO A C 1
ATOM 1436 O O . PRO A 1 186 ? -1.679 -39.706 -38.112 1.00 38.94 186 PRO A O 1
ATOM 1439 N N . ARG A 1 187 ? -1.527 -41.430 -39.543 1.00 31.62 187 ARG A N 1
ATOM 1440 C CA . ARG A 1 187 ? -0.935 -40.696 -40.686 1.00 31.62 187 ARG A CA 1
ATOM 1441 C C . ARG A 1 187 ? -1.955 -40.490 -41.822 1.00 31.62 187 ARG A C 1
ATOM 1443 O O . ARG A 1 187 ? -2.947 -41.202 -41.910 1.00 31.62 187 ARG A O 1
ATOM 1450 N N . HIS A 1 188 ? -1.664 -39.546 -42.722 1.00 34.88 188 HIS A N 1
ATOM 1451 C CA . HIS A 1 188 ? -2.479 -39.176 -43.895 1.00 34.88 188 HIS A CA 1
ATOM 1452 C C . HIS A 1 188 ? -2.855 -40.313 -44.870 1.00 34.88 188 HIS A C 1
ATOM 1454 O O . HIS A 1 188 ? -2.019 -41.164 -45.179 1.00 34.88 188 HIS A O 1
ATOM 1460 N N . ARG A 1 189 ? -4.020 -40.148 -45.527 1.00 32.28 189 ARG A N 1
ATOM 1461 C CA . ARG A 1 189 ? -4.310 -40.252 -46.991 1.00 32.28 189 ARG A CA 1
ATOM 1462 C C . ARG A 1 189 ? -5.776 -39.803 -47.218 1.00 32.28 189 ARG A C 1
ATOM 1464 O O . ARG A 1 189 ? -6.568 -39.973 -46.306 1.00 32.28 189 ARG A O 1
ATOM 1471 N N . GLY A 1 190 ? -6.222 -39.225 -48.342 1.00 26.19 190 GLY A N 1
ATOM 1472 C CA . GLY A 1 190 ? -5.581 -38.728 -49.578 1.00 26.19 190 GLY A CA 1
ATOM 1473 C C . GLY A 1 190 ? -6.508 -37.688 -50.272 1.00 26.19 190 GLY A C 1
ATOM 1474 O O . GLY A 1 190 ? -7.677 -37.610 -49.932 1.00 26.19 190 GLY A O 1
ATOM 1475 N N . ARG A 1 191 ? -6.003 -36.730 -51.068 1.00 31.44 191 ARG A N 1
ATOM 1476 C CA . ARG A 1 191 ? -5.723 -36.769 -52.533 1.00 31.44 191 ARG A CA 1
ATOM 1477 C C . ARG A 1 191 ? -6.900 -36.459 -53.500 1.00 31.44 191 ARG A C 1
ATOM 1479 O O . ARG A 1 191 ? -7.563 -37.368 -53.979 1.00 31.44 191 ARG A O 1
ATOM 1486 N N . ALA A 1 192 ? -6.947 -35.204 -53.960 1.00 28.16 192 ALA A N 1
ATOM 1487 C CA . ALA A 1 192 ? -7.239 -34.734 -55.335 1.00 28.16 192 ALA A CA 1
ATOM 1488 C C . ALA A 1 192 ? -6.514 -33.359 -55.470 1.00 28.16 192 ALA A C 1
ATOM 1490 O O . ALA A 1 192 ? -6.458 -32.653 -54.468 1.00 28.16 192 ALA A O 1
ATOM 1491 N N . ARG A 1 193 ? -5.753 -32.928 -56.500 1.00 32.12 193 ARG A N 1
ATOM 1492 C CA . ARG A 1 193 ? -5.790 -33.013 -57.987 1.00 32.12 193 ARG A CA 1
ATOM 1493 C C . ARG A 1 193 ? -7.029 -32.320 -58.586 1.00 32.12 193 ARG A C 1
ATOM 1495 O O . ARG A 1 193 ? -8.123 -32.744 -58.262 1.00 32.12 193 ARG A O 1
ATOM 1502 N N . ALA A 1 194 ? -6.940 -31.318 -59.475 1.00 29.67 194 ALA A N 1
ATOM 1503 C CA . ALA A 1 194 ? -5.807 -30.574 -60.087 1.00 29.67 194 ALA A CA 1
ATOM 1504 C C . ALA A 1 194 ? -6.284 -29.122 -60.455 1.00 29.67 194 ALA A C 1
ATOM 1506 O O . ALA A 1 194 ? -7.340 -28.746 -59.966 1.00 29.67 194 ALA A O 1
ATOM 1507 N N . ARG A 1 195 ? -5.640 -28.230 -61.242 1.00 28.42 195 ARG A N 1
ATOM 1508 C CA . ARG A 1 195 ? -4.469 -28.255 -62.161 1.00 28.42 195 ARG A CA 1
ATOM 1509 C C . ARG A 1 195 ? -3.900 -26.813 -62.351 1.00 28.42 195 ARG A C 1
ATOM 1511 O O . ARG A 1 195 ? -4.549 -25.852 -61.965 1.00 28.42 195 ARG A O 1
ATOM 1518 N N . ALA A 1 196 ? -2.721 -26.679 -62.970 1.00 31.34 196 ALA A N 1
ATOM 1519 C CA . ALA A 1 196 ? -2.060 -25.450 -63.484 1.00 31.34 196 ALA A CA 1
ATOM 1520 C C . ALA A 1 196 ? -1.129 -25.879 -64.667 1.00 31.34 196 ALA A C 1
ATOM 1522 O O . ALA A 1 196 ? -1.228 -27.066 -65.021 1.00 31.34 196 ALA A O 1
ATOM 1523 N N . PRO A 1 197 ? -0.174 -25.090 -65.239 1.00 54.59 197 PRO A N 1
ATOM 1524 C CA . PRO A 1 197 ? 0.195 -23.654 -65.132 1.00 54.59 197 PRO A CA 1
ATOM 1525 C C . PRO A 1 197 ? 0.053 -22.990 -66.559 1.00 54.59 197 PRO A C 1
ATOM 1527 O O . PRO A 1 197 ? -1.009 -23.270 -67.115 1.00 54.59 197 PRO A O 1
ATOM 1530 N N . PRO A 1 198 ? 0.966 -22.224 -67.247 1.00 56.50 198 PRO A N 1
ATOM 1531 C CA . PRO A 1 198 ? 2.241 -21.559 -66.875 1.00 56.50 198 PRO A CA 1
ATOM 1532 C C . PRO A 1 198 ? 2.654 -20.208 -67.582 1.00 56.50 198 PRO A C 1
ATOM 1534 O O . PRO A 1 198 ? 2.027 -19.754 -68.526 1.00 56.50 198 PRO A O 1
ATOM 1537 N N . HIS A 1 199 ? 3.824 -19.679 -67.164 1.00 31.69 199 HIS A N 1
ATOM 1538 C CA . HIS A 1 199 ? 4.849 -18.852 -67.877 1.00 31.69 199 HIS A CA 1
ATOM 1539 C C . HIS A 1 199 ? 4.620 -17.382 -68.345 1.00 31.69 199 HIS A C 1
ATOM 1541 O O . HIS A 1 199 ? 3.603 -17.034 -68.928 1.00 31.69 199 HIS A O 1
ATOM 1547 N N . GLY A 1 200 ? 5.672 -16.544 -68.169 1.00 26.80 200 GLY A N 1
ATOM 1548 C CA . GLY A 1 200 ? 5.846 -15.201 -68.779 1.00 26.80 200 GLY A CA 1
ATOM 1549 C C . GLY A 1 200 ? 6.874 -14.252 -68.092 1.00 26.80 200 GLY A C 1
ATOM 1550 O O . GLY A 1 200 ? 6.565 -13.677 -67.054 1.00 26.80 200 GLY A O 1
ATOM 1551 N N . ARG A 1 201 ? 8.087 -14.083 -68.661 1.00 31.55 201 ARG A N 1
ATOM 1552 C CA . ARG A 1 201 ? 9.175 -13.072 -68.396 1.00 31.55 201 ARG A CA 1
ATOM 1553 C C . ARG A 1 201 ? 10.243 -13.212 -69.520 1.00 31.55 201 ARG A C 1
ATOM 1555 O O . ARG A 1 201 ? 10.241 -14.306 -70.089 1.00 31.55 201 ARG A O 1
ATOM 1562 N N . PRO A 1 202 ? 11.148 -12.252 -69.883 1.00 41.81 202 PRO A N 1
ATOM 1563 C CA . PRO A 1 202 ? 11.799 -11.123 -69.151 1.00 41.81 202 PRO A CA 1
ATOM 1564 C C . PRO A 1 202 ? 11.123 -9.739 -69.421 1.00 41.81 202 PRO A C 1
ATOM 1566 O O . PRO A 1 202 ? 9.901 -9.764 -69.491 1.00 41.81 202 PRO A O 1
ATOM 1569 N N . ALA A 1 203 ? 11.704 -8.513 -69.505 1.00 28.22 203 ALA A N 1
ATOM 1570 C CA . ALA A 1 203 ? 13.059 -7.875 -69.420 1.00 28.22 203 ALA A CA 1
ATOM 1571 C C . ALA A 1 203 ? 12.941 -6.429 -68.814 1.00 28.22 203 ALA A C 1
ATOM 1573 O O . ALA A 1 203 ? 11.813 -6.029 -68.545 1.00 28.22 203 ALA A O 1
ATOM 1574 N N . LEU A 1 204 ? 13.941 -5.584 -68.455 1.00 27.97 204 LEU A N 1
ATOM 1575 C CA . LEU A 1 204 ? 15.419 -5.402 -68.623 1.00 27.97 204 LEU A CA 1
ATOM 1576 C C . LEU A 1 204 ? 15.859 -4.319 -69.668 1.00 27.97 204 LEU A C 1
ATOM 1578 O O . LEU A 1 204 ? 15.404 -4.367 -70.802 1.00 27.97 204 LEU A O 1
ATOM 1582 N N . ALA A 1 205 ? 16.799 -3.424 -69.274 1.00 26.36 205 ALA A N 1
ATOM 1583 C CA . ALA A 1 205 ? 17.423 -2.271 -69.993 1.00 26.36 205 ALA A CA 1
ATOM 1584 C C . ALA A 1 205 ? 16.502 -1.033 -70.251 1.00 26.36 205 ALA A C 1
ATOM 1586 O O . ALA A 1 205 ? 15.300 -1.208 -70.392 1.00 26.36 205 ALA A O 1
ATOM 1587 N N . ALA A 1 206 ? 16.942 0.246 -70.278 1.00 26.05 206 ALA A N 1
ATOM 1588 C CA . ALA A 1 206 ? 18.267 0.882 -70.091 1.00 26.05 206 ALA A CA 1
ATOM 1589 C C . ALA A 1 206 ? 18.187 2.311 -69.451 1.00 26.05 206 ALA A C 1
ATOM 1591 O O . ALA A 1 206 ? 17.109 2.878 -69.293 1.00 26.05 206 ALA A O 1
ATOM 1592 N N . ARG A 1 207 ? 19.352 2.899 -69.120 1.00 28.83 207 ARG A N 1
ATOM 1593 C CA . ARG A 1 207 ? 19.645 4.331 -68.796 1.00 28.83 207 ARG A CA 1
ATOM 1594 C C . ARG A 1 207 ? 20.560 4.892 -69.933 1.00 28.83 207 ARG A C 1
ATOM 1596 O O . ARG A 1 207 ? 21.064 4.026 -70.653 1.00 28.83 207 ARG A O 1
ATOM 1603 N N . PRO A 1 208 ? 20.852 6.216 -70.120 1.00 37.00 208 PRO A N 1
ATOM 1604 C CA . PRO A 1 208 ? 21.291 7.151 -69.058 1.00 37.00 208 PRO A CA 1
ATOM 1605 C C . PRO A 1 208 ? 21.043 8.689 -69.233 1.00 37.00 208 PRO A C 1
ATOM 1607 O O . PRO A 1 208 ? 20.556 9.158 -70.250 1.00 37.00 208 PRO A O 1
ATOM 1610 N N . ALA A 1 209 ? 21.479 9.437 -68.204 1.00 24.28 209 ALA A N 1
ATOM 1611 C CA . ALA A 1 209 ? 22.114 10.776 -68.192 1.00 24.28 209 ALA A CA 1
ATOM 1612 C C . ALA A 1 209 ? 21.481 12.028 -68.859 1.00 24.28 209 ALA A C 1
ATOM 1614 O O . ALA A 1 209 ? 21.550 12.202 -70.071 1.00 24.28 209 ALA A O 1
ATOM 1615 N N . ALA A 1 210 ? 21.122 13.005 -68.011 1.00 26.00 210 ALA A N 1
ATOM 1616 C CA . ALA A 1 210 ? 21.547 14.412 -68.119 1.00 26.00 210 ALA A CA 1
ATOM 1617 C C . ALA A 1 210 ? 21.486 15.092 -66.727 1.00 26.00 210 ALA A C 1
ATOM 1619 O O . ALA A 1 210 ? 20.572 14.809 -65.957 1.00 26.00 210 ALA A O 1
ATOM 1620 N N . ASP A 1 211 ? 22.470 15.939 -66.417 1.00 24.30 211 ASP A N 1
ATOM 1621 C CA . ASP A 1 211 ? 22.665 16.768 -65.203 1.00 24.30 211 ASP A CA 1
ATOM 1622 C C . ASP A 1 211 ? 23.733 17.838 -65.598 1.00 24.30 211 ASP A C 1
ATOM 1624 O O . ASP A 1 211 ? 24.470 17.548 -66.552 1.00 24.30 211 ASP A O 1
ATOM 1628 N N . PRO A 1 212 ? 23.891 19.032 -64.971 1.00 36.97 212 PRO A N 1
ATOM 1629 C CA . PRO A 1 212 ? 23.342 19.479 -63.683 1.00 36.97 212 PRO A CA 1
ATOM 1630 C C . PRO A 1 212 ? 22.657 20.866 -63.674 1.00 36.97 212 PRO A C 1
ATOM 1632 O O . PRO A 1 212 ? 22.839 21.658 -64.597 1.00 36.97 212 PRO A O 1
ATOM 1635 N N . ALA A 1 213 ? 21.966 21.202 -62.569 1.00 23.11 213 ALA A N 1
ATOM 1636 C CA . ALA A 1 213 ? 22.225 22.412 -61.751 1.00 23.11 213 ALA A CA 1
ATOM 1637 C C . ALA A 1 213 ? 21.153 22.693 -60.664 1.00 23.11 213 ALA A C 1
ATOM 1639 O O . ALA A 1 213 ? 19.971 22.436 -60.855 1.00 23.11 213 ALA A O 1
ATOM 1640 N N . ALA A 1 214 ? 21.602 23.368 -59.594 1.00 24.59 214 ALA A N 1
ATOM 1641 C CA . ALA A 1 214 ? 20.838 24.186 -58.634 1.00 24.59 214 ALA A CA 1
ATOM 1642 C C . ALA A 1 214 ? 19.924 23.520 -57.563 1.00 24.59 214 ALA A C 1
ATOM 1644 O O . ALA A 1 214 ? 18.769 23.193 -57.801 1.00 24.59 214 ALA A O 1
ATOM 1645 N N . LEU A 1 215 ? 20.429 23.578 -56.318 1.00 27.94 215 LEU A N 1
ATOM 1646 C CA . LEU A 1 215 ? 19.699 23.899 -55.071 1.00 27.94 215 LEU A CA 1
ATOM 1647 C C . LEU A 1 215 ? 18.758 22.854 -54.420 1.00 27.94 215 LEU A C 1
ATOM 1649 O O . LEU A 1 215 ? 17.554 23.057 -54.322 1.00 27.94 215 LEU A O 1
ATOM 1653 N N . ASP A 1 216 ? 19.412 21.862 -53.806 1.00 24.84 216 ASP A N 1
ATOM 1654 C CA . ASP A 1 216 ? 19.253 21.432 -52.394 1.00 24.84 216 ASP A CA 1
ATOM 1655 C C . ASP A 1 216 ? 17.939 20.772 -51.885 1.00 24.84 216 ASP A C 1
ATOM 1657 O O . ASP A 1 216 ? 16.848 20.892 -52.436 1.00 24.84 216 ASP A O 1
ATOM 1661 N N . ALA A 1 217 ? 18.076 20.012 -50.794 1.00 24.69 217 ALA A N 1
ATOM 1662 C CA . ALA A 1 217 ? 17.049 19.203 -50.131 1.00 24.69 217 ALA A CA 1
ATOM 1663 C C . ALA A 1 217 ? 16.638 19.818 -48.767 1.00 24.69 217 ALA A C 1
ATOM 1665 O O . ALA A 1 217 ? 17.326 20.670 -48.226 1.00 24.69 217 ALA A O 1
ATOM 1666 N N . GLY A 1 218 ? 15.552 19.417 -48.096 1.00 23.92 218 GLY A N 1
ATOM 1667 C CA . GLY A 1 218 ? 14.521 18.419 -48.399 1.00 23.92 218 GLY A CA 1
ATOM 1668 C C . GLY A 1 218 ? 13.862 17.914 -47.099 1.00 23.92 218 GLY A C 1
ATOM 1669 O O . GLY A 1 218 ? 13.899 18.598 -46.083 1.00 23.92 218 GLY A O 1
ATOM 1670 N N . HIS A 1 219 ? 13.349 16.678 -47.124 1.00 28.53 219 HIS A N 1
ATOM 1671 C CA . HIS A 1 219 ? 12.752 15.927 -45.998 1.00 28.53 219 HIS A CA 1
ATOM 1672 C C . HIS A 1 219 ? 11.401 16.419 -45.431 1.00 28.53 219 HIS A C 1
ATOM 1674 O O . HIS A 1 219 ? 11.118 17.603 -45.290 1.00 28.53 219 HIS A O 1
ATOM 1680 N N . GLY A 1 220 ? 10.533 15.447 -45.119 1.00 24.67 220 GLY A N 1
ATOM 1681 C CA . GLY A 1 220 ? 9.176 15.673 -44.612 1.00 24.67 220 GLY A CA 1
ATOM 1682 C C . GLY A 1 220 ? 9.125 15.943 -43.106 1.00 24.67 220 GLY A C 1
ATOM 1683 O O . GLY A 1 220 ? 9.948 15.442 -42.341 1.00 24.67 220 GLY A O 1
ATOM 1684 N N . ALA A 1 221 ? 8.133 16.725 -42.676 1.00 25.56 221 ALA A N 1
ATOM 1685 C CA . ALA A 1 221 ? 8.047 17.240 -41.313 1.00 25.56 221 ALA A CA 1
ATOM 1686 C C . ALA A 1 221 ? 7.758 16.155 -40.255 1.00 25.56 221 ALA A C 1
ATOM 1688 O O . ALA A 1 221 ? 6.643 15.642 -40.149 1.00 25.56 221 ALA A O 1
ATOM 1689 N N . ALA A 1 222 ? 8.745 15.884 -39.399 1.00 25.50 222 ALA A N 1
ATOM 1690 C CA . ALA A 1 222 ? 8.514 15.255 -38.103 1.00 25.50 222 ALA A CA 1
ATOM 1691 C C . ALA A 1 222 ? 7.801 16.243 -37.159 1.00 25.50 222 ALA A C 1
ATOM 1693 O O . ALA A 1 222 ? 8.143 17.427 -37.109 1.00 25.50 222 ALA A O 1
ATOM 1694 N N . VAL A 1 223 ? 6.821 15.768 -36.383 1.00 27.44 223 VAL A N 1
ATOM 1695 C CA . VAL A 1 223 ? 6.011 16.625 -35.497 1.00 27.44 223 VAL A CA 1
ATOM 1696 C C . VAL A 1 223 ? 6.762 16.929 -34.195 1.00 27.44 223 VAL A C 1
ATOM 1698 O O . VAL A 1 223 ? 6.453 16.391 -33.131 1.00 27.44 223 VAL A O 1
ATOM 1701 N N . HIS A 1 224 ? 7.740 17.833 -34.265 1.00 26.66 224 HIS A N 1
ATOM 1702 C CA . HIS A 1 224 ? 8.247 18.510 -33.072 1.00 26.66 224 HIS A CA 1
ATOM 1703 C C . HIS A 1 224 ? 7.124 19.345 -32.442 1.00 26.66 224 HIS A C 1
ATOM 1705 O O . HIS A 1 224 ? 6.512 20.186 -33.102 1.00 26.66 224 HIS A O 1
ATOM 1711 N N . ARG A 1 225 ? 6.869 19.141 -31.144 1.00 29.59 225 ARG A N 1
ATOM 1712 C CA . ARG A 1 225 ? 6.056 20.052 -30.329 1.00 29.59 225 ARG A CA 1
ATOM 1713 C C . ARG A 1 225 ? 6.946 20.824 -29.363 1.00 29.59 225 ARG A C 1
ATOM 1715 O O . ARG A 1 225 ? 7.788 20.249 -28.681 1.00 29.59 225 ARG A O 1
ATOM 1722 N N . ASP A 1 226 ? 6.724 22.131 -29.354 1.00 26.53 226 ASP A N 1
ATOM 1723 C CA . ASP A 1 226 ? 7.429 23.146 -28.576 1.00 26.53 226 ASP A CA 1
ATOM 1724 C C . ASP A 1 226 ? 7.406 22.863 -27.049 1.00 26.53 226 ASP A C 1
ATOM 1726 O O . ASP A 1 226 ? 6.332 22.596 -26.498 1.00 26.53 226 ASP A O 1
ATOM 1730 N N . PRO A 1 227 ? 8.555 22.939 -26.339 1.00 29.09 227 PRO A N 1
ATOM 1731 C CA . PRO A 1 227 ? 8.628 22.833 -24.879 1.00 29.09 227 PRO A CA 1
ATOM 1732 C C . PRO A 1 227 ? 8.091 24.060 -24.101 1.00 29.09 227 PRO A C 1
ATOM 1734 O O . PRO A 1 227 ? 8.242 24.112 -22.880 1.00 29.09 227 PRO A O 1
ATOM 1737 N N . GLY A 1 228 ? 7.429 25.026 -24.747 1.00 27.92 228 GLY A N 1
ATOM 1738 C CA . GLY A 1 228 ? 6.821 26.231 -24.158 1.00 27.92 228 GLY A CA 1
ATOM 1739 C C . GLY A 1 228 ? 5.636 26.031 -23.190 1.00 27.92 228 GLY A C 1
ATOM 1740 O O . GLY A 1 228 ? 4.663 26.789 -23.229 1.00 27.92 228 GLY A O 1
ATOM 1741 N N . ARG A 1 229 ? 5.652 25.025 -22.300 1.00 27.50 229 ARG A N 1
ATOM 1742 C CA . ARG A 1 229 ? 4.510 24.736 -21.411 1.00 27.50 229 ARG A CA 1
ATOM 1743 C C . ARG A 1 229 ? 4.541 25.539 -20.105 1.00 27.50 229 ARG A C 1
ATOM 1745 O O . ARG A 1 229 ? 5.280 25.224 -19.177 1.00 27.50 229 ARG A O 1
ATOM 1752 N N . VAL A 1 230 ? 3.645 26.528 -20.019 1.00 30.22 230 VAL A N 1
ATOM 1753 C CA . VAL A 1 230 ? 3.374 27.372 -18.837 1.00 30.22 230 VAL A CA 1
ATOM 1754 C C . VAL A 1 230 ? 3.386 26.574 -17.527 1.00 30.22 230 VAL A C 1
ATOM 1756 O O . VAL A 1 230 ? 2.606 25.634 -17.342 1.00 30.22 230 VAL A O 1
ATOM 1759 N N . ALA A 1 231 ? 4.231 27.002 -16.585 1.00 26.59 231 ALA A N 1
ATOM 1760 C CA . ALA A 1 231 ? 4.381 26.380 -15.276 1.00 26.59 231 ALA A CA 1
ATOM 1761 C C . ALA A 1 231 ? 3.113 26.543 -14.416 1.00 26.59 231 ALA A C 1
ATOM 1763 O O . ALA A 1 231 ? 2.947 27.519 -13.679 1.00 26.59 231 ALA A O 1
ATOM 1764 N N . ARG A 1 232 ? 2.214 25.551 -14.465 1.00 28.45 232 ARG A N 1
ATOM 1765 C CA . ARG A 1 232 ? 1.152 25.405 -13.461 1.00 28.45 232 ARG A CA 1
ATOM 1766 C C . ARG A 1 232 ? 1.809 25.267 -12.086 1.00 28.45 232 ARG A C 1
ATOM 1768 O O . ARG A 1 232 ? 2.516 24.292 -11.842 1.00 28.45 232 ARG A O 1
ATOM 1775 N N . ARG A 1 233 ? 1.556 26.226 -11.182 1.00 24.73 233 ARG A N 1
ATOM 1776 C CA . ARG A 1 233 ? 1.944 26.109 -9.766 1.00 24.73 233 ARG A CA 1
ATOM 1777 C C . ARG A 1 233 ? 1.469 24.748 -9.235 1.00 24.73 233 ARG A C 1
ATOM 1779 O O . ARG A 1 233 ? 0.290 24.436 -9.425 1.00 24.73 233 ARG A O 1
ATOM 1786 N N . PRO A 1 234 ? 2.324 23.957 -8.563 1.00 29.00 234 PRO A N 1
ATOM 1787 C CA . PRO A 1 234 ? 1.877 22.714 -7.959 1.00 29.00 234 PRO A CA 1
ATOM 1788 C C . PRO A 1 234 ? 0.807 23.026 -6.911 1.00 29.00 234 PRO A C 1
ATOM 1790 O O . PRO A 1 234 ? 1.022 23.824 -5.997 1.00 29.00 234 PRO A O 1
ATOM 1793 N N . THR A 1 235 ? -0.357 22.389 -7.041 1.00 30.31 235 THR A N 1
ATOM 1794 C CA . THR A 1 235 ? -1.344 22.324 -5.958 1.00 30.31 235 THR A CA 1
ATOM 1795 C C . THR A 1 235 ? -0.674 21.751 -4.715 1.00 30.31 235 THR A C 1
ATOM 1797 O O . THR A 1 235 ? 0.102 20.803 -4.836 1.00 30.31 235 THR A O 1
ATOM 1800 N N . ALA A 1 236 ? -0.983 22.293 -3.535 1.00 27.88 236 ALA A N 1
ATOM 1801 C CA . ALA A 1 236 ? -0.316 21.966 -2.272 1.00 27.88 236 ALA A CA 1
ATOM 1802 C C . ALA A 1 236 ? -0.676 20.569 -1.713 1.00 27.88 236 ALA A C 1
ATOM 1804 O O . ALA A 1 236 ? -1.172 20.434 -0.596 1.00 27.88 236 ALA A O 1
ATOM 1805 N N . GLY A 1 237 ? -0.396 19.516 -2.484 1.00 30.70 237 GLY A N 1
ATOM 1806 C CA . GLY A 1 237 ? -0.200 18.178 -1.940 1.00 30.70 237 GLY A CA 1
ATOM 1807 C C . GLY A 1 237 ? 1.011 18.193 -1.008 1.00 30.70 237 GLY A C 1
ATOM 1808 O O . GLY A 1 237 ? 2.002 18.873 -1.280 1.00 30.70 237 GLY A O 1
ATOM 1809 N N . GLN A 1 238 ? 0.920 17.478 0.113 1.00 40.88 238 GLN A N 1
ATOM 1810 C CA . GLN A 1 238 ? 1.979 17.459 1.119 1.00 40.88 238 GLN A CA 1
ATOM 1811 C C . GLN A 1 238 ? 3.281 16.929 0.509 1.00 40.88 238 GLN A C 1
ATOM 1813 O O . GLN A 1 238 ? 3.391 15.747 0.185 1.00 40.88 238 GLN A O 1
ATOM 1818 N N . GLN A 1 239 ? 4.279 17.805 0.368 1.00 36.00 239 GLN A N 1
ATOM 1819 C CA . GLN A 1 239 ? 5.631 17.384 0.020 1.00 36.00 239 GLN A CA 1
ATOM 1820 C C . GLN A 1 239 ? 6.122 16.398 1.082 1.00 36.00 239 GLN A C 1
ATOM 1822 O O . GLN A 1 239 ? 6.090 16.703 2.276 1.00 36.00 239 GLN A O 1
ATOM 1827 N N . VAL A 1 240 ? 6.612 15.233 0.650 1.00 42.59 240 VAL A N 1
ATOM 1828 C CA . VAL A 1 240 ? 7.349 14.322 1.531 1.00 42.59 240 VAL A CA 1
ATOM 1829 C C . VAL A 1 240 ? 8.631 15.043 1.931 1.00 42.59 240 VAL A C 1
ATOM 1831 O O . VAL A 1 240 ? 9.579 15.133 1.148 1.00 42.59 240 VAL A O 1
ATOM 1834 N N . SER A 1 241 ? 8.627 15.624 3.128 1.00 47.09 241 SER A N 1
ATOM 1835 C CA . SER A 1 241 ? 9.663 16.534 3.598 1.00 47.09 241 SER A CA 1
ATOM 1836 C C . SER A 1 241 ? 10.963 15.784 3.873 1.00 47.09 241 SER A C 1
ATOM 1838 O O . SER A 1 241 ? 11.256 15.363 4.994 1.00 47.09 241 SER A O 1
ATOM 1840 N N . ARG A 1 242 ? 11.792 15.649 2.830 1.00 58.72 242 ARG A N 1
ATOM 1841 C CA . ARG A 1 242 ? 13.210 15.342 3.012 1.00 58.72 242 ARG A CA 1
ATOM 1842 C C . ARG A 1 242 ? 13.788 16.384 3.960 1.00 58.72 242 ARG A C 1
ATOM 1844 O O . ARG A 1 242 ? 13.704 17.584 3.698 1.00 58.72 242 ARG A O 1
ATOM 1851 N N . LEU A 1 243 ? 14.424 15.921 5.031 1.00 64.25 243 LEU A N 1
ATOM 1852 C CA . LEU A 1 243 ? 15.363 16.763 5.760 1.00 64.25 243 LEU A CA 1
ATOM 1853 C C . LEU A 1 243 ? 16.412 17.303 4.767 1.00 64.25 243 LEU A C 1
ATOM 1855 O O . LEU A 1 243 ? 16.777 16.580 3.832 1.00 64.25 243 LEU A O 1
ATOM 1859 N N . PRO A 1 244 ? 16.929 18.532 4.952 1.00 71.81 244 PRO A N 1
ATOM 1860 C CA . PRO A 1 244 ? 18.093 19.011 4.211 1.00 71.81 244 PRO A CA 1
ATOM 1861 C C . PRO A 1 244 ? 19.211 17.964 4.246 1.00 71.81 244 PRO A C 1
ATOM 1863 O O . PRO A 1 244 ? 19.394 17.326 5.280 1.00 71.81 244 PRO A O 1
ATOM 1866 N N . ALA A 1 245 ? 19.969 17.783 3.158 1.00 68.12 245 ALA A N 1
ATOM 1867 C CA . ALA A 1 245 ? 20.924 16.670 3.019 1.00 68.12 245 ALA A CA 1
ATOM 1868 C C . ALA A 1 245 ? 21.865 16.502 4.233 1.00 68.12 245 ALA A C 1
ATOM 1870 O O . ALA A 1 245 ? 22.062 15.394 4.722 1.00 68.12 245 ALA A O 1
ATOM 1871 N N . ARG A 1 246 ? 22.336 17.619 4.808 1.00 74.06 246 ARG A N 1
ATOM 1872 C CA . ARG A 1 246 ? 23.182 17.670 6.020 1.00 74.06 246 ARG A CA 1
ATOM 1873 C C . ARG A 1 246 ? 22.542 17.059 7.283 1.00 74.06 246 ARG A C 1
ATOM 1875 O O . ARG A 1 246 ? 23.257 16.712 8.212 1.00 74.06 246 ARG A O 1
ATOM 1882 N N . LEU A 1 247 ? 21.214 16.942 7.330 1.00 77.62 247 LEU A N 1
ATOM 1883 C CA . LEU A 1 247 ? 20.428 16.404 8.449 1.00 77.62 247 LEU A CA 1
ATOM 1884 C C . LEU A 1 247 ? 19.847 15.005 8.171 1.00 77.62 247 LEU A C 1
ATOM 1886 O O . LEU A 1 247 ? 19.369 14.356 9.100 1.00 77.62 247 LEU A O 1
ATOM 1890 N N . GLN A 1 248 ? 19.909 14.502 6.933 1.00 70.56 248 GLN A N 1
ATOM 1891 C CA . GLN A 1 248 ? 19.442 13.148 6.597 1.00 70.56 248 GLN A CA 1
ATOM 1892 C C . GLN A 1 248 ? 20.173 12.036 7.383 1.00 70.56 248 GLN A C 1
ATOM 1894 O O . GLN A 1 248 ? 19.484 11.135 7.867 1.00 70.56 248 GLN A O 1
ATOM 1899 N N . PRO A 1 249 ? 21.495 12.116 7.665 1.00 78.44 249 PRO A N 1
ATOM 1900 C CA . PRO A 1 249 ? 22.174 11.157 8.546 1.00 78.44 249 PRO A CA 1
ATOM 1901 C C . PRO A 1 249 ? 21.608 11.083 9.976 1.00 78.44 249 PRO A C 1
ATOM 1903 O O . PRO A 1 249 ? 21.745 10.059 10.641 1.00 78.44 249 PRO A O 1
ATOM 1906 N N . ALA A 1 250 ? 20.930 12.133 10.457 1.00 81.88 250 ALA A N 1
ATOM 1907 C CA . ALA A 1 250 ? 20.275 12.137 11.766 1.00 81.88 250 ALA A CA 1
ATOM 1908 C C . ALA A 1 250 ? 18.887 11.462 11.758 1.00 81.88 250 ALA A C 1
ATOM 1910 O O . ALA A 1 250 ? 18.313 11.227 12.823 1.00 81.88 250 ALA A O 1
ATOM 1911 N N . TRP A 1 251 ? 18.331 11.109 10.592 1.00 79.12 251 TRP A N 1
ATOM 1912 C CA . TRP A 1 251 ? 16.982 10.544 10.469 1.00 79.12 251 TRP A CA 1
ATOM 1913 C C . TRP A 1 251 ? 16.742 9.261 11.294 1.00 79.12 251 TRP A C 1
ATOM 1915 O O . TRP A 1 251 ? 15.703 9.184 11.959 1.00 79.12 251 TRP A O 1
ATOM 1925 N N . PRO A 1 252 ? 17.680 8.291 11.386 1.00 80.81 252 PRO A N 1
ATOM 1926 C CA . PRO A 1 252 ? 17.512 7.124 12.258 1.00 80.81 252 PRO A CA 1
ATOM 1927 C C . PRO A 1 252 ? 17.478 7.482 13.754 1.00 80.81 252 PRO A C 1
ATOM 1929 O O . PRO A 1 252 ? 16.814 6.800 14.536 1.00 80.81 252 PRO A O 1
ATOM 1932 N N . LEU A 1 253 ? 18.163 8.556 14.166 1.00 85.56 253 LEU A N 1
ATOM 1933 C CA . LEU A 1 253 ? 18.126 9.063 15.541 1.00 85.56 253 LEU A CA 1
ATOM 1934 C C . LEU A 1 253 ? 16.811 9.804 15.819 1.00 85.56 253 LEU A C 1
ATOM 1936 O O . LEU A 1 253 ? 16.183 9.562 16.848 1.00 85.56 253 LEU A O 1
ATOM 1940 N N . LEU A 1 254 ? 16.349 10.632 14.878 1.00 85.94 254 LEU A N 1
ATOM 1941 C CA . LEU A 1 254 ? 15.073 11.349 14.969 1.00 85.94 254 LEU A CA 1
ATOM 1942 C C . LEU A 1 254 ? 13.878 10.383 15.025 1.00 85.94 254 LEU A C 1
ATOM 1944 O O . LEU A 1 254 ? 13.016 10.548 15.887 1.00 85.94 254 LEU A O 1
ATOM 1948 N N . LYS A 1 255 ? 13.874 9.310 14.216 1.00 83.75 255 LYS A N 1
ATOM 1949 C CA . LYS A 1 255 ? 12.920 8.186 14.335 1.00 83.75 255 LYS A CA 1
ATOM 1950 C C . LYS A 1 255 ? 12.896 7.598 15.754 1.00 83.75 255 LYS A C 1
ATOM 1952 O O . LYS A 1 255 ? 11.826 7.401 16.331 1.00 83.75 255 LYS A O 1
ATOM 1957 N N . ARG A 1 256 ? 14.068 7.318 16.341 1.00 88.50 256 ARG A N 1
ATOM 1958 C CA . ARG A 1 256 ? 14.181 6.745 17.698 1.00 88.50 256 ARG A CA 1
ATOM 1959 C C . ARG A 1 256 ? 13.678 7.711 18.771 1.00 88.50 256 ARG A C 1
ATOM 1961 O O . ARG A 1 256 ? 12.921 7.288 19.641 1.00 88.50 256 ARG A O 1
ATOM 1968 N N . LEU A 1 257 ? 14.045 8.990 18.679 1.00 91.12 257 LEU A N 1
ATOM 1969 C CA . LEU A 1 257 ? 13.586 10.042 19.587 1.00 91.12 257 LEU A CA 1
ATOM 1970 C C . LEU A 1 257 ? 12.064 10.231 19.507 1.00 91.12 257 LEU A C 1
ATOM 1972 O O . LEU A 1 257 ? 11.407 10.296 20.539 1.00 91.12 257 LEU A O 1
ATOM 1976 N N . HIS A 1 258 ? 11.488 10.234 18.304 1.00 89.19 258 HIS A N 1
ATOM 1977 C CA . HIS A 1 258 ? 10.043 10.328 18.084 1.00 89.19 258 HIS A CA 1
ATOM 1978 C C . HIS A 1 258 ? 9.273 9.188 18.778 1.00 89.19 258 HIS A C 1
ATOM 1980 O O . HIS A 1 258 ? 8.328 9.449 19.522 1.00 89.19 258 HIS A O 1
ATOM 1986 N N . ARG A 1 259 ? 9.719 7.931 18.627 1.00 92.25 259 ARG A N 1
ATOM 1987 C CA . ARG A 1 259 ? 9.112 6.779 19.329 1.00 92.25 259 ARG A CA 1
ATOM 1988 C C . ARG A 1 259 ? 9.287 6.868 20.852 1.00 92.25 259 ARG A C 1
ATOM 1990 O O . ARG A 1 259 ? 8.347 6.572 21.585 1.00 92.25 259 ARG A O 1
ATOM 1997 N N . LEU A 1 260 ? 10.445 7.325 21.340 1.00 94.06 260 LEU A N 1
ATOM 1998 C CA . LEU A 1 260 ? 10.675 7.555 22.774 1.00 94.06 260 LEU A CA 1
ATOM 1999 C C . LEU A 1 260 ? 9.729 8.630 23.338 1.00 94.06 260 LEU A C 1
ATOM 2001 O O . LEU A 1 260 ? 9.133 8.424 24.393 1.00 94.06 260 LEU A O 1
ATOM 2005 N N . LEU A 1 261 ? 9.541 9.742 22.623 1.00 94.56 261 LEU A N 1
ATOM 2006 C CA . LEU A 1 261 ? 8.604 10.801 23.004 1.00 94.56 261 LEU A CA 1
ATOM 2007 C C . LEU A 1 261 ? 7.154 10.294 23.029 1.00 94.56 261 LEU A C 1
ATOM 2009 O O . LEU A 1 261 ? 6.434 10.613 23.971 1.00 94.56 261 LEU A O 1
ATOM 2013 N N . ALA A 1 262 ? 6.744 9.450 22.073 1.00 94.12 262 ALA A N 1
ATOM 2014 C CA . ALA A 1 262 ? 5.424 8.810 22.081 1.00 94.12 262 ALA A CA 1
ATOM 2015 C C . ALA A 1 262 ? 5.223 7.919 23.322 1.00 94.12 262 ALA A C 1
ATOM 2017 O O . ALA A 1 262 ? 4.182 7.988 23.976 1.00 94.12 262 ALA A O 1
ATOM 2018 N N . VAL A 1 263 ? 6.241 7.136 23.702 1.00 95.62 263 VAL A N 1
ATOM 2019 C CA . VAL A 1 263 ? 6.208 6.305 24.918 1.00 95.62 263 VAL A CA 1
ATOM 2020 C C . VAL A 1 263 ? 6.112 7.168 26.181 1.00 95.62 263 VAL A C 1
ATOM 2022 O O . VAL A 1 263 ? 5.271 6.885 27.036 1.00 95.62 263 VAL A O 1
ATOM 2025 N N . LEU A 1 264 ? 6.934 8.217 26.302 1.00 96.00 264 LEU A N 1
ATOM 2026 C CA . LEU A 1 264 ? 6.975 9.101 27.476 1.00 96.00 264 LEU A CA 1
ATOM 2027 C C . LEU A 1 264 ? 5.679 9.907 27.640 1.00 96.00 264 LEU A C 1
ATOM 2029 O O . LEU A 1 264 ? 5.076 9.880 28.712 1.00 96.00 264 LEU A O 1
ATOM 2033 N N . ALA A 1 265 ? 5.204 10.555 26.574 1.00 94.44 265 ALA A N 1
ATOM 2034 C CA . ALA A 1 265 ? 3.928 11.267 26.573 1.00 94.44 265 ALA A CA 1
ATOM 2035 C C . ALA A 1 265 ? 2.755 10.304 26.832 1.00 94.44 265 ALA A C 1
ATOM 2037 O O . ALA A 1 265 ? 1.878 10.599 27.643 1.00 94.44 265 ALA A O 1
ATOM 2038 N N . GLY A 1 266 ? 2.784 9.094 26.267 1.00 93.50 266 GLY A N 1
ATOM 2039 C CA . GLY A 1 266 ? 1.815 8.049 26.589 1.00 93.50 266 GLY A CA 1
ATOM 2040 C C . GLY A 1 266 ? 1.835 7.631 28.065 1.00 93.50 266 GLY A C 1
ATOM 2041 O O . GLY A 1 266 ? 0.779 7.372 28.639 1.00 93.50 266 GLY A O 1
ATOM 2042 N N . VAL A 1 267 ? 3.002 7.520 28.709 1.00 94.31 267 VAL A N 1
ATOM 2043 C CA . VAL A 1 267 ? 3.098 7.236 30.157 1.00 94.31 267 VAL A CA 1
ATOM 2044 C C . VAL A 1 267 ? 2.512 8.385 30.978 1.00 94.31 267 VAL A C 1
ATOM 2046 O O . VAL A 1 267 ? 1.738 8.120 31.894 1.00 94.31 267 VAL A O 1
ATOM 2049 N N . LEU A 1 268 ? 2.819 9.633 30.616 1.00 94.62 268 LEU A N 1
ATOM 2050 C CA . LEU A 1 268 ? 2.340 10.819 31.323 1.00 94.62 268 LEU A CA 1
ATOM 2051 C C . LEU A 1 268 ? 0.822 11.023 31.184 1.00 94.62 268 LEU A C 1
ATOM 2053 O O . LEU A 1 268 ? 0.150 11.268 32.179 1.00 94.62 268 LEU A O 1
ATOM 2057 N N . PHE A 1 269 ? 0.269 10.919 29.973 1.00 94.56 269 PHE A N 1
ATOM 2058 C CA . PHE A 1 269 ? -1.088 11.400 29.687 1.00 94.56 269 PHE A CA 1
ATOM 2059 C C . PHE A 1 269 ? -2.181 10.320 29.678 1.00 94.56 269 PHE A C 1
ATOM 2061 O O . PHE A 1 269 ? -3.331 10.640 29.979 1.00 94.56 269 PHE A O 1
ATOM 2068 N N . ARG A 1 270 ? -1.870 9.037 29.406 1.00 93.50 270 ARG A N 1
ATOM 2069 C CA . ARG A 1 270 ? -2.890 7.959 29.441 1.00 93.50 270 ARG A CA 1
ATOM 2070 C C . ARG A 1 270 ? -3.649 7.861 30.773 1.00 93.50 270 ARG A C 1
ATOM 2072 O O . ARG A 1 270 ? -4.869 7.739 30.701 1.00 93.50 270 ARG A O 1
ATOM 2079 N N . PRO A 1 271 ? -3.017 7.926 31.967 1.00 92.94 271 PRO A N 1
ATOM 2080 C CA . PRO A 1 271 ? -3.738 7.779 33.237 1.00 92.94 271 PRO A CA 1
ATOM 2081 C C . PRO A 1 271 ? -4.869 8.800 33.416 1.00 92.94 271 PRO A C 1
ATOM 2083 O O . PRO A 1 271 ? -5.923 8.473 33.956 1.00 92.94 271 PRO A O 1
ATOM 2086 N N . PHE A 1 272 ? -4.681 10.014 32.892 1.00 88.62 272 PHE A N 1
ATOM 2087 C CA . PHE A 1 272 ? -5.664 11.096 32.938 1.00 88.62 272 PHE A CA 1
ATOM 2088 C C . PHE A 1 272 ? -6.741 10.993 31.847 1.00 88.62 272 PHE A C 1
ATOM 2090 O O . PHE A 1 272 ? -7.696 11.763 31.872 1.00 88.62 272 PHE A O 1
ATOM 2097 N N . GLY A 1 273 ? -6.645 10.034 30.916 1.00 84.19 273 GLY A N 1
ATOM 2098 C CA . GLY A 1 273 ? -7.563 9.894 29.782 1.00 84.19 273 GLY A CA 1
ATOM 2099 C C . GLY A 1 273 ? -9.039 9.845 30.191 1.00 84.19 273 GLY A C 1
ATOM 2100 O O . GLY A 1 273 ? -9.855 10.538 29.593 1.00 84.19 273 GLY A O 1
ATOM 2101 N N . ARG A 1 274 ? -9.377 9.131 31.276 1.00 82.62 274 ARG A N 1
ATOM 2102 C CA . ARG A 1 274 ? -10.757 9.065 31.805 1.00 82.62 274 ARG A CA 1
ATOM 2103 C C . ARG A 1 274 ? -11.315 10.420 32.256 1.00 82.62 274 ARG A C 1
ATOM 2105 O O . ARG A 1 274 ? -12.520 10.619 32.186 1.00 82.62 274 ARG A O 1
ATOM 2112 N N . LEU A 1 275 ? -10.461 11.352 32.682 1.00 86.94 275 LEU A N 1
ATOM 2113 C CA . LEU A 1 275 ? -10.856 12.707 33.094 1.00 86.94 275 LEU A CA 1
ATOM 2114 C C . LEU A 1 275 ? -11.054 13.655 31.897 1.00 86.94 275 LEU A C 1
ATOM 2116 O O . LEU A 1 275 ? -11.561 14.759 32.061 1.00 86.94 275 LEU A O 1
ATOM 2120 N N . ILE A 1 276 ? -10.639 13.236 30.696 1.00 85.94 276 ILE A N 1
ATOM 2121 C CA . ILE A 1 276 ? -10.673 14.020 29.451 1.00 85.94 276 ILE A CA 1
ATOM 2122 C C . ILE A 1 276 ? -11.857 13.573 28.549 1.00 85.94 276 ILE A C 1
ATOM 2124 O O . ILE A 1 276 ? -12.056 14.108 27.456 1.00 85.94 276 ILE A O 1
ATOM 2128 N N . GLY A 1 277 ? -12.680 12.622 29.017 1.00 87.19 277 GLY A N 1
ATOM 2129 C CA . GLY A 1 277 ? -13.881 12.130 28.329 1.00 87.19 277 GLY A CA 1
ATOM 2130 C C . GLY A 1 277 ? -13.567 11.452 26.992 1.00 87.19 277 GLY A C 1
ATOM 2131 O O . GLY A 1 277 ? -12.548 10.774 26.855 1.00 87.19 277 GLY A O 1
ATOM 2132 N N . ASP A 1 278 ? -14.405 11.678 25.978 1.00 85.62 278 ASP A N 1
ATOM 2133 C CA . ASP A 1 278 ? -14.266 11.139 24.614 1.00 85.62 278 ASP A CA 1
ATOM 2134 C C . ASP A 1 278 ? -12.889 11.404 23.981 1.00 85.62 278 ASP A C 1
ATOM 2136 O O . ASP A 1 278 ? -12.442 10.637 23.124 1.00 85.62 278 ASP A O 1
ATOM 2140 N N . ARG A 1 279 ? -12.201 12.473 24.415 1.00 94.00 279 ARG A N 1
ATOM 2141 C CA . ARG A 1 279 ? -10.857 12.859 23.956 1.00 94.00 279 ARG A CA 1
ATOM 2142 C C . ARG A 1 279 ? -9.714 12.230 24.767 1.00 94.00 279 ARG A C 1
ATOM 2144 O O . ARG A 1 279 ? -8.551 12.555 24.524 1.00 94.00 279 ARG A O 1
ATOM 2151 N N . GLY A 1 280 ? -10.010 11.362 25.729 1.00 94.12 280 GLY A N 1
ATOM 2152 C CA . GLY A 1 280 ? -9.016 10.620 26.499 1.00 94.12 280 GLY A CA 1
ATOM 2153 C C . GLY A 1 280 ? -8.183 9.674 25.634 1.00 94.12 280 GLY A C 1
ATOM 2154 O O . GLY A 1 280 ? -8.706 9.016 24.738 1.00 94.12 280 GLY A O 1
ATOM 2155 N N . LEU A 1 281 ? -6.878 9.584 25.905 1.00 95.94 281 LEU A N 1
ATOM 2156 C CA . LEU A 1 281 ? -6.017 8.595 25.248 1.00 95.94 281 LEU A CA 1
ATOM 2157 C C . LEU A 1 281 ? -6.408 7.166 25.678 1.00 95.94 281 LEU A C 1
ATOM 2159 O O . LEU A 1 281 ? -6.722 6.968 26.855 1.00 95.94 281 LEU A O 1
ATOM 2163 N N . PRO A 1 282 ? -6.326 6.161 24.783 1.00 94.88 282 PRO A N 1
ATOM 2164 C CA . PRO A 1 282 ? -6.604 4.773 25.136 1.00 94.88 282 PRO A CA 1
ATOM 2165 C C . PRO A 1 282 ? -5.657 4.275 26.236 1.00 94.88 282 PRO A C 1
ATOM 2167 O O . PRO A 1 282 ? -4.433 4.431 26.164 1.00 94.88 282 PRO A O 1
ATOM 2170 N N . LEU A 1 283 ? -6.241 3.675 27.273 1.00 90.69 283 LEU A N 1
ATOM 2171 C CA . LEU A 1 283 ? -5.551 3.251 28.495 1.00 90.69 283 LEU A CA 1
ATOM 2172 C C . LEU A 1 283 ? -4.686 2.013 28.254 1.00 90.69 283 LEU A C 1
ATOM 2174 O O . LEU A 1 283 ? -3.598 1.873 28.817 1.00 90.69 283 LEU A O 1
ATOM 2178 N N . THR A 1 284 ? -5.188 1.107 27.418 1.00 94.75 284 THR A N 1
ATOM 2179 C CA . THR A 1 284 ? -4.554 -0.168 27.081 1.00 94.75 284 THR A CA 1
ATOM 2180 C C . THR A 1 284 ? -4.671 -0.434 25.583 1.00 94.75 284 THR A C 1
ATOM 2182 O O . THR A 1 284 ? -5.328 0.315 24.860 1.00 94.75 284 THR A O 1
ATOM 2185 N N . ALA A 1 285 ? -4.038 -1.506 25.120 1.00 97.00 285 ALA A N 1
ATOM 2186 C CA . ALA A 1 285 ? -4.234 -2.028 23.779 1.00 97.00 285 ALA A CA 1
ATOM 2187 C C . ALA A 1 285 ? -4.304 -3.555 23.801 1.00 97.00 285 ALA A C 1
ATOM 2189 O O . ALA A 1 285 ? -3.822 -4.209 24.737 1.00 97.00 285 ALA A O 1
ATOM 2190 N N . THR A 1 286 ? -4.862 -4.099 22.733 1.00 97.25 286 THR A N 1
ATOM 2191 C CA . THR A 1 286 ? -4.927 -5.520 22.385 1.00 97.25 286 THR A CA 1
ATOM 2192 C C . THR A 1 286 ? -4.074 -5.760 21.144 1.00 97.25 286 THR A C 1
ATOM 2194 O O . THR A 1 286 ? -4.062 -4.945 20.226 1.00 97.25 286 THR A O 1
ATOM 2197 N N . ALA A 1 287 ? -3.303 -6.851 21.133 1.00 94.62 287 ALA A N 1
ATOM 2198 C CA . ALA A 1 287 ? -2.409 -7.173 20.015 1.00 94.62 287 ALA A CA 1
ATOM 2199 C C . ALA A 1 287 ? -3.128 -7.874 18.849 1.00 94.62 287 ALA A C 1
ATOM 2201 O O . ALA A 1 287 ? -2.626 -7.837 17.732 1.00 94.62 287 ALA A O 1
ATOM 2202 N N . ALA A 1 288 ? -4.285 -8.485 19.122 1.00 95.94 288 ALA A N 1
ATOM 2203 C CA . ALA A 1 288 ? -5.140 -9.154 18.154 1.00 95.94 288 ALA A CA 1
ATOM 2204 C C . ALA A 1 288 ? -6.603 -8.743 18.370 1.00 95.94 288 ALA A C 1
ATOM 2206 O O . ALA A 1 288 ? -7.029 -8.581 19.518 1.00 95.94 288 ALA A O 1
ATOM 2207 N N . SER A 1 289 ? -7.370 -8.616 17.286 1.00 97.38 289 SER A N 1
ATOM 2208 C CA . SER A 1 289 ? -8.747 -8.110 17.318 1.00 97.38 289 SER A CA 1
ATOM 2209 C C . SER A 1 289 ? -9.753 -9.075 17.945 1.00 97.38 289 SER A C 1
ATOM 2211 O O . SER A 1 289 ? -10.719 -8.627 18.558 1.00 97.38 289 SER A O 1
ATOM 2213 N N . ALA A 1 290 ? -9.480 -10.383 17.914 1.00 97.50 290 ALA A N 1
ATOM 2214 C CA . ALA A 1 290 ? -10.226 -11.364 18.705 1.00 97.50 290 ALA A CA 1
ATOM 2215 C C . ALA A 1 290 ? -10.174 -11.022 20.208 1.00 97.50 290 ALA A C 1
ATOM 2217 O O . ALA A 1 290 ? -11.208 -10.951 20.861 1.00 97.50 290 ALA A O 1
ATOM 2218 N N . THR A 1 291 ? -8.998 -10.665 20.739 1.00 97.88 291 THR A N 1
ATOM 2219 C CA . THR A 1 291 ? -8.841 -10.230 22.141 1.00 97.88 291 THR A CA 1
ATOM 2220 C C . THR A 1 291 ? -9.464 -8.854 22.418 1.00 97.88 291 THR A C 1
ATOM 2222 O O . THR A 1 291 ? -9.688 -8.501 23.576 1.00 97.88 291 THR A O 1
ATOM 2225 N N . THR A 1 292 ? -9.753 -8.056 21.387 1.00 98.06 292 THR A N 1
ATOM 2226 C CA . THR A 1 292 ? -10.558 -6.829 21.516 1.00 98.06 292 THR A CA 1
ATOM 2227 C C . THR A 1 292 ? -12.032 -7.189 21.721 1.00 98.06 292 THR A C 1
ATOM 2229 O O . THR A 1 292 ? -12.633 -6.723 22.688 1.00 98.06 292 THR A O 1
ATOM 2232 N N . ALA A 1 293 ? -12.574 -8.092 20.894 1.00 98.12 293 ALA A N 1
ATOM 2233 C CA . ALA A 1 293 ? -13.932 -8.625 21.036 1.00 98.12 293 ALA A CA 1
ATOM 2234 C C . ALA A 1 293 ? -14.142 -9.359 22.376 1.00 98.12 293 ALA A C 1
ATOM 2236 O O . ALA A 1 293 ? -15.102 -9.083 23.085 1.00 98.12 293 ALA A O 1
ATOM 2237 N N . GLU A 1 294 ? -13.196 -10.205 22.800 1.00 98.00 294 GLU A N 1
ATOM 2238 C CA . GLU A 1 294 ? -13.221 -10.901 24.103 1.00 98.00 294 GLU A CA 1
ATOM 2239 C C . GLU A 1 294 ? -13.304 -9.957 25.319 1.00 98.00 294 GLU A C 1
ATOM 2241 O O . GLU A 1 294 ? -13.728 -10.376 26.396 1.00 98.00 294 GLU A O 1
ATOM 2246 N N . ARG A 1 295 ? -12.861 -8.698 25.184 1.00 97.75 295 ARG A N 1
ATOM 2247 C CA . ARG A 1 295 ? -12.810 -7.720 26.287 1.00 97.75 295 ARG A CA 1
ATOM 2248 C C . ARG A 1 295 ? -13.994 -6.768 26.337 1.00 97.75 295 ARG A C 1
ATOM 2250 O O . ARG A 1 295 ? -14.315 -6.291 27.422 1.00 97.75 295 ARG A O 1
ATOM 2257 N N . GLU A 1 296 ? -14.614 -6.480 25.198 1.00 97.75 296 GLU A N 1
ATOM 2258 C CA . GLU A 1 296 ? -15.786 -5.604 25.093 1.00 97.75 296 GLU A CA 1
ATOM 2259 C C . GLU A 1 296 ? -16.890 -6.258 24.229 1.00 97.75 296 GLU A C 1
ATOM 2261 O O . GLU A 1 296 ? -17.344 -5.642 23.268 1.00 97.75 296 GLU A O 1
ATOM 2266 N N . PRO A 1 297 ? -17.353 -7.490 24.539 1.00 97.50 297 PRO A N 1
ATOM 2267 C CA . PRO A 1 297 ? -18.212 -8.279 23.641 1.00 97.50 297 PRO A CA 1
ATOM 2268 C C . PRO A 1 297 ? -19.595 -7.660 23.372 1.00 97.50 297 PRO A C 1
ATOM 2270 O O . PRO A 1 297 ? -20.202 -7.936 22.344 1.00 97.50 297 PRO A O 1
ATOM 2273 N N . GLU A 1 298 ? -20.079 -6.784 24.257 1.00 97.50 298 GLU A N 1
ATOM 2274 C CA . GLU A 1 298 ? -21.321 -6.014 24.065 1.00 97.50 298 GLU A CA 1
ATOM 2275 C C . GLU A 1 298 ? -21.184 -4.909 22.993 1.00 97.50 298 GLU A C 1
ATOM 2277 O O . GLU A 1 298 ? -22.180 -4.413 22.458 1.00 97.50 298 GLU A O 1
ATOM 2282 N N . ALA A 1 299 ? -19.946 -4.496 22.694 1.00 97.88 299 ALA A N 1
ATOM 2283 C CA . ALA A 1 299 ? -19.620 -3.368 21.822 1.00 97.88 299 ALA A CA 1
ATOM 2284 C C . ALA A 1 299 ? -18.701 -3.728 20.643 1.00 97.88 299 ALA A C 1
ATOM 2286 O O . ALA A 1 299 ? -18.599 -2.932 19.715 1.00 97.88 299 ALA A O 1
ATOM 2287 N N . VAL A 1 300 ? -18.031 -4.883 20.662 1.00 98.69 300 VAL A N 1
ATOM 2288 C CA . VAL A 1 300 ? -17.031 -5.284 19.664 1.00 98.69 300 VAL A CA 1
ATOM 2289 C C . VAL A 1 300 ? -17.302 -6.707 19.181 1.00 98.69 300 VAL A C 1
ATOM 2291 O O . VAL A 1 300 ? -17.151 -7.668 19.933 1.00 98.69 300 VAL A O 1
ATOM 2294 N N . VAL A 1 301 ? -17.639 -6.839 17.899 1.00 98.56 301 VAL A N 1
ATOM 2295 C CA . VAL A 1 301 ? -17.855 -8.115 17.201 1.00 98.56 301 VAL A CA 1
ATOM 2296 C C . VAL A 1 301 ? -16.795 -8.278 16.110 1.00 98.56 301 VAL A C 1
ATOM 2298 O O . VAL A 1 301 ? -16.357 -7.301 15.506 1.00 98.56 301 VAL A O 1
ATOM 2301 N N . LEU A 1 302 ? -16.357 -9.511 15.853 1.00 97.81 302 LEU A N 1
ATOM 2302 C CA . LEU A 1 302 ? -15.443 -9.839 14.757 1.00 97.81 302 LEU A CA 1
ATOM 2303 C C . LEU A 1 302 ? -16.182 -10.724 13.752 1.00 97.81 302 LEU A C 1
ATOM 2305 O O . LEU A 1 302 ? -16.503 -11.872 14.056 1.00 97.81 302 LEU A O 1
ATOM 2309 N N . HIS A 1 303 ? -16.436 -10.185 12.562 1.00 98.38 303 HIS A N 1
ATOM 2310 C CA . HIS A 1 303 ? -17.054 -10.904 11.447 1.00 98.38 303 HIS A CA 1
ATOM 2311 C C . HIS A 1 303 ? -15.947 -11.536 10.595 1.00 98.38 303 HIS A C 1
ATOM 2313 O O . HIS A 1 303 ? -15.133 -10.791 10.044 1.00 98.38 303 HIS A O 1
ATOM 2319 N N . PRO A 1 304 ? -15.841 -12.874 10.517 1.00 97.56 304 PRO A N 1
ATOM 2320 C CA . PRO A 1 304 ? -14.783 -13.530 9.757 1.00 97.56 304 PRO A CA 1
ATOM 2321 C C . PRO A 1 304 ? -15.011 -13.408 8.245 1.00 97.56 304 PRO A C 1
ATOM 2323 O O . PRO A 1 304 ? -16.143 -13.473 7.773 1.00 97.56 304 PRO A O 1
ATOM 2326 N N . GLY A 1 305 ? -13.916 -13.286 7.500 1.00 95.62 305 GLY A N 1
ATOM 2327 C CA . GLY A 1 305 ? -13.861 -13.416 6.046 1.00 95.62 305 GLY A CA 1
ATOM 2328 C C . GLY A 1 305 ? -12.995 -14.614 5.654 1.00 95.62 305 GLY A C 1
ATOM 2329 O O . GLY A 1 305 ? -13.081 -15.687 6.255 1.00 95.62 305 GLY A O 1
ATOM 2330 N N . GLY A 1 306 ? -12.138 -14.434 4.651 1.00 94.00 306 GLY A N 1
ATOM 2331 C CA . GLY A 1 306 ? -11.244 -15.472 4.146 1.00 94.00 306 GLY A CA 1
ATOM 2332 C C . GLY A 1 306 ? -10.214 -15.967 5.168 1.00 94.00 306 GLY A C 1
ATOM 2333 O O . GLY A 1 306 ? -9.779 -15.245 6.068 1.00 94.00 306 GLY A O 1
ATOM 2334 N N . ALA A 1 307 ? -9.796 -17.223 5.011 1.00 95.12 307 ALA A N 1
ATOM 2335 C CA . ALA A 1 307 ? -8.771 -17.843 5.847 1.00 95.12 307 ALA A CA 1
ATOM 2336 C C . ALA A 1 307 ? -7.387 -17.176 5.688 1.00 95.12 307 ALA A C 1
ATOM 2338 O O . ALA A 1 307 ? -7.164 -16.363 4.792 1.00 95.12 307 ALA A O 1
ATOM 2339 N N . ALA A 1 308 ? -6.448 -17.541 6.565 1.00 94.75 308 ALA A N 1
ATOM 2340 C CA . ALA A 1 308 ? -5.045 -17.160 6.420 1.00 94.75 308 ALA A CA 1
ATOM 2341 C C . ALA A 1 308 ? -4.433 -17.791 5.154 1.00 94.75 308 ALA A C 1
ATOM 2343 O O . ALA A 1 308 ? -4.699 -18.956 4.851 1.00 94.75 308 ALA A O 1
ATOM 2344 N N . GLU A 1 309 ? -3.600 -17.039 4.433 1.00 93.56 309 GLU A N 1
ATOM 2345 C CA . GLU A 1 309 ? -2.960 -17.487 3.188 1.00 93.56 309 GLU A CA 1
ATOM 2346 C C . GLU A 1 309 ? -1.468 -17.751 3.449 1.00 93.56 309 GLU A C 1
ATOM 2348 O O . GLU A 1 309 ? -0.721 -16.843 3.815 1.00 93.56 309 GLU A O 1
ATOM 2353 N N . LEU A 1 310 ? -1.028 -19.002 3.282 1.00 94.19 310 LEU A N 1
ATOM 2354 C CA . LEU A 1 310 ? 0.383 -19.388 3.389 1.00 94.19 310 LEU A CA 1
ATOM 2355 C C . LEU A 1 310 ? 1.038 -19.310 2.009 1.00 94.19 310 LEU A C 1
ATOM 2357 O O . LEU A 1 310 ? 0.647 -20.033 1.094 1.00 94.19 310 LEU A O 1
ATOM 2361 N N . LEU A 1 311 ? 2.037 -18.441 1.869 1.00 93.69 311 LEU A N 1
ATOM 2362 C CA . LEU A 1 311 ? 2.709 -18.167 0.602 1.00 93.69 311 LEU A CA 1
ATOM 2363 C C . LEU A 1 311 ? 4.131 -18.735 0.625 1.00 93.69 311 LEU A C 1
ATOM 2365 O O . LEU A 1 311 ? 4.940 -18.344 1.468 1.00 93.69 311 LEU A O 1
ATOM 2369 N N . GLU A 1 312 ? 4.453 -19.610 -0.331 1.00 93.62 312 GLU A N 1
ATOM 2370 C CA . GLU A 1 312 ? 5.826 -20.012 -0.655 1.00 93.62 312 GLU A CA 1
ATOM 2371 C C . GLU A 1 312 ? 6.187 -19.497 -2.051 1.00 93.62 312 GLU A C 1
ATOM 2373 O O . GLU A 1 312 ? 5.512 -19.817 -3.027 1.00 93.62 312 GLU A O 1
ATOM 2378 N N . ARG A 1 313 ? 7.245 -18.686 -2.142 1.00 93.44 313 ARG A N 1
ATOM 2379 C CA . ARG A 1 313 ? 7.646 -17.964 -3.360 1.00 93.44 313 ARG A CA 1
ATOM 2380 C C . ARG A 1 313 ? 8.967 -18.471 -3.948 1.00 93.44 313 ARG A C 1
ATOM 2382 O O . ARG A 1 313 ? 9.796 -19.104 -3.265 1.00 93.44 313 ARG A O 1
ATOM 2389 N N . GLY A 1 314 ? 9.187 -18.158 -5.224 1.00 90.69 314 GLY A N 1
ATOM 2390 C CA . GLY A 1 314 ? 10.436 -18.453 -5.926 1.00 90.69 314 GLY A CA 1
ATOM 2391 C C . GLY A 1 314 ? 11.655 -17.769 -5.286 1.00 90.69 314 GLY A C 1
ATOM 2392 O O . GLY A 1 314 ? 11.516 -16.919 -4.402 1.00 90.69 314 GLY A O 1
ATOM 2393 N N . PRO A 1 315 ? 12.889 -18.140 -5.660 1.00 92.31 315 PRO A N 1
ATOM 2394 C CA . PRO A 1 315 ? 14.025 -17.248 -5.475 1.00 92.31 315 PRO A CA 1
ATOM 2395 C C . PRO A 1 315 ? 13.891 -16.082 -6.468 1.00 92.31 315 PRO A C 1
ATOM 2397 O O . PRO A 1 315 ? 13.817 -16.313 -7.670 1.00 92.31 315 PRO A O 1
ATOM 2400 N N . ALA A 1 316 ? 13.875 -14.839 -5.985 1.00 93.69 316 ALA A N 1
ATOM 2401 C CA . ALA A 1 316 ? 13.864 -13.677 -6.873 1.00 93.69 316 ALA A CA 1
ATOM 2402 C C . ALA A 1 316 ? 15.179 -13.594 -7.675 1.00 93.69 316 ALA A C 1
ATOM 2404 O O . ALA A 1 316 ? 16.269 -13.625 -7.088 1.00 93.69 316 ALA A O 1
ATOM 2405 N N . GLU A 1 317 ? 15.083 -13.449 -8.998 1.00 94.81 317 GLU A N 1
ATOM 2406 C CA . GLU A 1 317 ? 16.241 -13.229 -9.868 1.00 94.81 317 GLU A CA 1
ATOM 2407 C C . GLU A 1 317 ? 16.758 -11.793 -9.767 1.00 94.81 317 GLU A C 1
ATOM 2409 O O . GLU A 1 317 ? 15.979 -10.841 -9.783 1.00 94.81 317 GLU A O 1
ATOM 2414 N N . GLY A 1 318 ? 18.078 -11.619 -9.727 1.00 95.44 318 GLY A N 1
ATOM 2415 C CA . GLY A 1 318 ? 18.690 -10.296 -9.761 1.00 95.44 318 GLY A CA 1
ATOM 2416 C C . GLY A 1 318 ? 20.142 -10.260 -9.306 1.00 95.44 318 GLY A C 1
ATOM 2417 O O . GLY A 1 318 ? 20.736 -11.292 -8.989 1.00 95.44 318 GLY A O 1
ATOM 2418 N N . ASP A 1 319 ? 20.697 -9.052 -9.279 1.00 94.62 319 ASP A N 1
ATOM 2419 C CA . ASP A 1 319 ? 22.082 -8.757 -8.899 1.00 94.62 319 ASP A CA 1
ATOM 2420 C C . ASP A 1 319 ? 22.097 -7.759 -7.714 1.00 94.62 319 ASP A C 1
ATOM 2422 O O . ASP A 1 319 ? 21.516 -6.675 -7.843 1.00 94.62 319 ASP A O 1
ATOM 2426 N N . PRO A 1 320 ? 22.707 -8.089 -6.554 1.00 94.00 320 PRO A N 1
ATOM 2427 C CA . PRO A 1 320 ? 23.414 -9.334 -6.258 1.00 94.00 320 PRO A CA 1
ATOM 2428 C C . PRO A 1 320 ? 22.443 -10.511 -6.077 1.00 94.00 320 PRO A C 1
ATOM 2430 O O . PRO A 1 320 ? 21.360 -10.324 -5.517 1.00 94.00 320 PRO A O 1
ATOM 2433 N N . PRO A 1 321 ? 22.827 -11.735 -6.483 1.00 93.81 321 PRO A N 1
ATOM 2434 C CA . PRO A 1 321 ? 21.949 -12.896 -6.419 1.00 93.81 321 PRO A CA 1
ATOM 2435 C C . PRO A 1 321 ? 21.537 -13.220 -4.983 1.00 93.81 321 PRO A C 1
ATOM 2437 O O . PRO A 1 321 ? 22.344 -13.157 -4.054 1.00 93.81 321 PRO A O 1
ATOM 2440 N N . ARG A 1 322 ? 20.275 -13.639 -4.819 1.00 92.50 322 ARG A N 1
ATOM 2441 C CA . ARG A 1 322 ? 19.678 -14.031 -3.528 1.00 92.50 322 ARG A CA 1
ATOM 2442 C C . ARG A 1 322 ? 19.756 -12.934 -2.454 1.00 92.50 322 ARG A C 1
ATOM 2444 O O . ARG A 1 322 ? 19.989 -13.221 -1.280 1.00 92.50 322 ARG A O 1
ATOM 2451 N N . HIS A 1 323 ? 19.550 -11.673 -2.841 1.00 93.88 323 HIS A N 1
ATOM 2452 C CA . HIS A 1 323 ? 19.556 -10.551 -1.906 1.00 93.88 323 HIS A CA 1
ATOM 2453 C C . HIS A 1 323 ? 18.560 -10.769 -0.744 1.00 93.88 323 HIS A C 1
ATOM 2455 O O . HIS A 1 323 ? 17.375 -11.047 -0.948 1.00 93.88 323 HIS A O 1
ATOM 2461 N N . TRP A 1 324 ? 19.053 -10.620 0.492 1.00 92.62 324 TRP A N 1
ATOM 2462 C CA . TRP A 1 324 ? 18.429 -11.119 1.729 1.00 92.62 324 TRP A CA 1
ATOM 2463 C C . TRP A 1 324 ? 16.995 -10.634 1.991 1.00 92.62 324 TRP A C 1
ATOM 2465 O O . TRP A 1 324 ? 16.220 -11.332 2.645 1.00 92.62 324 TRP A O 1
ATOM 2475 N N . VAL A 1 325 ? 16.617 -9.459 1.471 1.00 92.94 325 VAL A N 1
ATOM 2476 C CA . VAL A 1 325 ? 15.237 -8.947 1.547 1.00 92.94 325 VAL A CA 1
ATOM 2477 C C . VAL A 1 325 ? 14.268 -9.903 0.850 1.00 92.94 325 VAL A C 1
ATOM 2479 O O . VAL A 1 325 ? 13.269 -10.286 1.457 1.00 92.94 325 VAL A O 1
ATOM 2482 N N . PHE A 1 326 ? 14.585 -10.343 -0.371 1.00 94.44 326 PHE A N 1
ATOM 2483 C CA . PHE A 1 326 ? 13.748 -11.274 -1.127 1.00 94.44 326 PHE A CA 1
ATOM 2484 C C . PHE A 1 326 ? 13.769 -12.670 -0.507 1.00 94.44 326 PHE A C 1
ATOM 2486 O O . PHE A 1 326 ? 12.705 -13.245 -0.320 1.00 94.44 326 PHE A O 1
ATOM 2493 N N . GLU A 1 327 ? 14.938 -13.174 -0.081 1.00 93.56 327 GLU A N 1
ATOM 2494 C CA . GLU A 1 327 ? 15.046 -14.459 0.638 1.00 93.56 327 GLU A CA 1
ATOM 2495 C C . GLU A 1 327 ? 14.181 -14.492 1.912 1.00 93.56 327 GLU A C 1
ATOM 2497 O O . GLU A 1 327 ? 13.512 -15.494 2.163 1.00 93.56 327 GLU A O 1
ATOM 2502 N N . LYS A 1 328 ? 14.104 -13.388 2.676 1.00 91.06 328 LYS A N 1
ATOM 2503 C CA . LYS A 1 328 ? 13.160 -13.256 3.802 1.00 91.06 328 LYS A CA 1
ATOM 2504 C C . LYS A 1 328 ? 11.703 -13.307 3.322 1.00 91.06 328 LYS A C 1
ATOM 2506 O O . LYS A 1 328 ? 10.887 -13.979 3.943 1.00 91.06 328 LYS A O 1
ATOM 2511 N N . GLY A 1 329 ? 11.381 -12.619 2.227 1.00 91.88 329 GLY A N 1
ATOM 2512 C CA . GLY A 1 329 ? 10.045 -12.604 1.621 1.00 91.88 329 GLY A CA 1
ATOM 2513 C C . GLY A 1 329 ? 9.633 -13.901 0.913 1.00 91.88 329 GLY A C 1
ATOM 2514 O O . GLY A 1 329 ? 8.518 -13.973 0.402 1.00 91.88 329 GLY A O 1
ATOM 2515 N N . ARG A 1 330 ? 10.475 -14.945 0.875 1.00 94.00 330 ARG A N 1
ATOM 2516 C CA . ARG A 1 330 ? 10.122 -16.225 0.233 1.00 94.00 330 ARG A CA 1
ATOM 2517 C C . ARG A 1 330 ? 9.043 -17.024 0.957 1.00 94.00 330 ARG A C 1
ATOM 2519 O O . ARG A 1 330 ? 8.474 -17.934 0.359 1.00 94.00 330 ARG A O 1
ATOM 2526 N N . ARG A 1 331 ? 8.777 -16.704 2.225 1.00 93.75 331 ARG A N 1
ATOM 2527 C CA . ARG A 1 331 ? 7.694 -17.286 3.022 1.00 93.75 331 ARG A CA 1
ATOM 2528 C C . ARG A 1 331 ? 6.938 -16.190 3.754 1.00 93.75 331 ARG A C 1
ATOM 2530 O O . ARG A 1 331 ? 7.559 -15.408 4.470 1.00 93.75 331 ARG A O 1
ATOM 2537 N N . ALA A 1 332 ? 5.619 -16.183 3.610 1.00 93.31 332 ALA A N 1
ATOM 2538 C CA . ALA A 1 332 ? 4.732 -15.286 4.339 1.00 93.31 332 ALA A CA 1
ATOM 2539 C C . ALA A 1 332 ? 3.482 -16.028 4.821 1.00 93.31 332 ALA A C 1
ATOM 2541 O O . ALA A 1 332 ? 2.981 -16.928 4.148 1.00 93.31 332 ALA A O 1
ATOM 2542 N N . GLU A 1 333 ? 2.984 -15.628 5.987 1.00 94.12 333 GLU A N 1
ATOM 2543 C CA . GLU A 1 333 ? 1.674 -16.014 6.508 1.00 94.12 333 GLU A CA 1
ATOM 2544 C C . GLU A 1 333 ? 0.813 -14.754 6.510 1.00 94.12 333 GLU A C 1
ATOM 2546 O O . GLU A 1 333 ? 1.017 -13.854 7.326 1.00 94.12 333 GLU A O 1
ATOM 2551 N N . ILE A 1 334 ? -0.121 -14.667 5.566 1.00 93.56 334 ILE A N 1
ATOM 2552 C CA . ILE A 1 334 ? -1.098 -13.584 5.525 1.00 93.56 334 ILE A CA 1
ATOM 2553 C C . ILE A 1 334 ? -2.155 -13.882 6.593 1.00 93.56 334 ILE A C 1
ATOM 2555 O O . ILE A 1 334 ? -2.795 -14.933 6.508 1.00 93.56 334 ILE A O 1
ATOM 2559 N N . PRO A 1 335 ? -2.380 -12.999 7.584 1.00 93.12 335 PRO A N 1
ATOM 2560 C CA . PRO A 1 335 ? -3.382 -13.238 8.614 1.00 93.12 335 PRO A CA 1
ATOM 2561 C C . PRO A 1 335 ? -4.786 -13.399 8.025 1.00 93.12 335 PRO A C 1
ATOM 2563 O O . PRO A 1 335 ? -5.131 -12.740 7.042 1.00 93.12 335 PRO A O 1
ATOM 2566 N N . ALA A 1 336 ? -5.615 -14.220 8.676 1.00 95.31 336 ALA A N 1
ATOM 2567 C CA . ALA A 1 336 ? -7.015 -14.392 8.296 1.00 95.31 336 ALA A CA 1
ATOM 2568 C C . ALA A 1 336 ? -7.749 -13.041 8.196 1.00 95.31 336 ALA A C 1
ATOM 2570 O O . ALA A 1 336 ? -7.521 -12.111 8.980 1.00 95.31 336 ALA A O 1
ATOM 2571 N N . ARG A 1 337 ? -8.630 -12.940 7.203 1.00 97.06 337 ARG A N 1
ATOM 2572 C CA . ARG A 1 337 ? -9.394 -11.740 6.866 1.00 97.06 337 ARG A CA 1
ATOM 2573 C C . ARG A 1 337 ? -10.652 -11.651 7.736 1.00 97.06 337 ARG A C 1
ATOM 2575 O O . ARG A 1 337 ? -11.229 -12.666 8.117 1.00 97.06 337 ARG A O 1
ATOM 2582 N N . TYR A 1 338 ? -11.029 -10.433 8.119 1.00 98.12 338 TYR A N 1
ATOM 2583 C CA . TYR A 1 338 ? -12.193 -10.153 8.969 1.00 98.12 338 TYR A CA 1
ATOM 2584 C C . TYR A 1 338 ? -12.588 -8.673 8.897 1.00 98.12 338 TYR A C 1
ATOM 2586 O O . TYR A 1 338 ? -11.782 -7.830 8.495 1.00 98.12 338 TYR A O 1
ATOM 2594 N N . VAL A 1 339 ? -13.786 -8.342 9.380 1.00 98.75 339 VAL A N 1
ATOM 2595 C CA . VAL A 1 339 ? -14.196 -6.979 9.750 1.00 98.75 339 VAL A CA 1
ATOM 2596 C C . VAL A 1 339 ? -14.410 -6.913 11.259 1.00 98.75 339 VAL A C 1
ATOM 2598 O O . VAL A 1 339 ? -15.145 -7.716 11.830 1.00 98.75 339 VAL A O 1
ATOM 2601 N N . LEU A 1 340 ? -13.764 -5.947 11.910 1.00 98.69 340 LEU A N 1
ATOM 2602 C CA . LEU A 1 340 ? -14.024 -5.590 13.300 1.00 98.69 340 LEU A CA 1
ATOM 2603 C C . LEU A 1 340 ? -15.169 -4.570 13.340 1.00 98.69 340 LEU A C 1
ATOM 2605 O O . LEU A 1 340 ? -15.057 -3.498 12.751 1.00 98.69 340 LEU A O 1
ATOM 2609 N N . ASP A 1 341 ? -16.259 -4.911 14.013 1.00 98.75 341 ASP A N 1
ATOM 2610 C CA . ASP A 1 341 ? -17.484 -4.119 14.129 1.00 98.75 341 ASP A CA 1
ATOM 2611 C C . ASP A 1 341 ? -17.574 -3.554 15.550 1.00 98.75 341 ASP A C 1
ATOM 2613 O O . ASP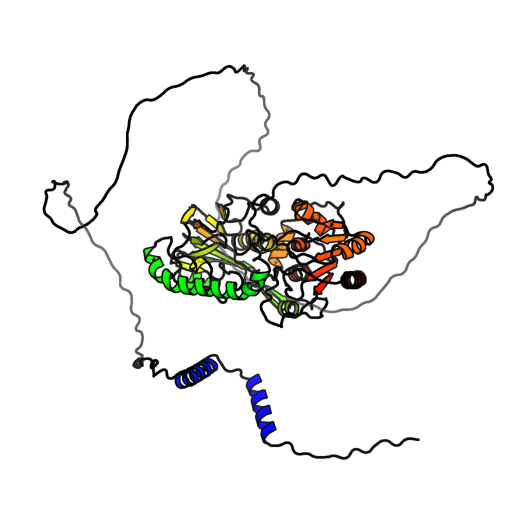 A 1 341 ? -17.673 -4.306 16.521 1.00 98.75 341 ASP A O 1
ATOM 2617 N N . VAL A 1 342 ? -17.440 -2.232 15.675 1.00 98.75 342 VAL A N 1
ATOM 2618 C CA . VAL A 1 342 ? -17.284 -1.514 16.946 1.00 98.75 342 VAL A CA 1
ATOM 2619 C C . VAL A 1 342 ? -18.427 -0.517 17.121 1.00 98.75 342 VAL A C 1
ATOM 2621 O O . VAL A 1 342 ? -18.467 0.531 16.475 1.00 98.75 342 VAL A O 1
ATOM 2624 N N . ARG A 1 343 ? -19.350 -0.811 18.034 1.00 98.50 343 ARG A N 1
ATOM 2625 C CA . ARG A 1 343 ? -20.447 0.087 18.426 1.00 98.50 343 ARG A CA 1
ATOM 2626 C C . ARG A 1 343 ? -19.880 1.298 19.170 1.00 98.50 343 ARG A C 1
ATOM 2628 O O . ARG A 1 343 ? -18.991 1.130 19.999 1.00 98.50 343 ARG A O 1
ATOM 2635 N N . ASP A 1 344 ? -20.370 2.498 18.860 1.00 97.75 344 ASP A N 1
ATOM 2636 C CA . ASP A 1 344 ? -19.848 3.796 19.346 1.00 97.75 344 ASP A CA 1
ATOM 2637 C C . ASP A 1 344 ? -18.308 3.948 19.194 1.00 97.75 344 ASP A C 1
ATOM 2639 O O . ASP A 1 344 ? -17.601 4.555 20.008 1.00 97.75 344 ASP A O 1
ATOM 2643 N N . GLY A 1 345 ? -17.760 3.316 18.148 1.00 97.56 345 GLY A N 1
ATOM 2644 C CA . GLY A 1 345 ? -16.326 3.171 17.909 1.00 97.56 345 GLY A CA 1
ATOM 2645 C C . GLY A 1 345 ? -15.653 4.447 17.409 1.00 97.56 345 GLY A C 1
ATOM 2646 O O . GLY A 1 345 ? -16.268 5.282 16.743 1.00 97.56 345 GLY A O 1
ATOM 2647 N N . ARG A 1 346 ? -14.353 4.597 17.705 1.00 97.88 346 ARG A N 1
ATOM 2648 C CA . ARG A 1 346 ? -13.560 5.782 17.338 1.00 97.88 346 ARG A CA 1
ATOM 2649 C C . ARG A 1 346 ? -12.431 5.467 16.356 1.00 97.88 346 ARG A C 1
ATOM 2651 O O . ARG A 1 346 ? -11.617 4.590 16.624 1.00 97.88 346 ARG A O 1
ATOM 2658 N N . LEU A 1 347 ? -12.315 6.257 15.288 1.00 97.44 347 LEU A N 1
ATOM 2659 C CA . LEU A 1 347 ? -11.133 6.332 14.420 1.00 97.44 347 LEU A CA 1
ATOM 2660 C C . LEU A 1 347 ? -10.338 7.599 14.730 1.00 97.44 347 LEU A C 1
ATOM 2662 O O . LEU A 1 347 ? -10.858 8.711 14.622 1.00 97.44 347 LEU A O 1
ATOM 2666 N N . VAL A 1 348 ? -9.066 7.448 15.082 1.00 96.88 348 VAL A N 1
ATOM 2667 C CA . VAL A 1 348 ? -8.178 8.557 15.445 1.00 96.88 348 VAL A CA 1
ATOM 2668 C C . VAL A 1 348 ? -7.258 8.919 14.279 1.00 96.88 348 VAL A C 1
ATOM 2670 O O . VAL A 1 348 ? -6.431 8.105 13.869 1.00 96.88 348 VAL A O 1
ATOM 2673 N N . GLY A 1 349 ? -7.323 10.173 13.825 1.00 93.75 349 GLY A N 1
ATOM 2674 C CA . GLY A 1 349 ? -6.341 10.772 12.921 1.00 93.75 349 GLY A CA 1
ATOM 2675 C C . GLY A 1 349 ? -6.406 10.310 11.462 1.00 93.75 349 GLY A C 1
ATOM 2676 O O . GLY A 1 349 ? -7.337 9.649 11.012 1.00 93.75 349 GLY A O 1
ATOM 2677 N N . ASP A 1 350 ? -5.362 10.668 10.719 1.00 90.88 350 ASP A N 1
ATOM 2678 C CA . ASP A 1 350 ? -5.122 10.325 9.313 1.00 90.88 350 ASP A CA 1
ATOM 2679 C C . ASP A 1 350 ? -4.576 8.903 9.105 1.00 90.88 350 ASP A C 1
ATOM 2681 O O . ASP A 1 350 ? -4.756 8.320 8.042 1.00 90.88 350 ASP A O 1
ATOM 2685 N N . TYR A 1 351 ? -3.967 8.319 10.137 1.00 89.69 351 TYR A N 1
ATOM 2686 C CA . TYR A 1 351 ? -3.640 6.890 10.218 1.00 89.69 351 TYR A CA 1
ATOM 2687 C C . TYR A 1 351 ? -4.827 6.013 10.667 1.00 89.69 351 TYR A C 1
ATOM 2689 O O . TYR A 1 351 ? -4.685 4.793 10.686 1.00 89.69 351 TYR A O 1
ATOM 2697 N N . ALA A 1 352 ? -5.971 6.617 11.021 1.00 93.94 352 ALA A N 1
ATOM 2698 C CA . ALA A 1 352 ? -7.236 5.963 11.377 1.00 93.94 352 ALA A CA 1
ATOM 2699 C C . ALA A 1 352 ? -7.128 4.843 12.437 1.00 93.94 352 ALA A C 1
ATOM 2701 O O . ALA A 1 352 ? -7.643 3.744 12.248 1.00 93.94 352 ALA A O 1
ATOM 2702 N N . ALA A 1 353 ? -6.479 5.121 13.573 1.00 96.69 353 ALA A N 1
ATOM 2703 C CA . ALA A 1 353 ? -6.343 4.133 14.647 1.00 96.69 353 ALA A CA 1
ATOM 2704 C C . ALA A 1 353 ? -7.676 3.887 15.381 1.00 96.69 353 ALA A C 1
ATOM 2706 O O . ALA A 1 353 ? -8.291 4.831 15.884 1.00 96.69 353 ALA A O 1
ATOM 2707 N N . THR A 1 354 ? -8.081 2.623 15.472 1.00 97.81 354 THR A N 1
ATOM 2708 C CA . THR A 1 354 ? -9.329 2.135 16.070 1.00 97.81 354 THR A CA 1
ATOM 2709 C C . THR A 1 354 ? -9.255 2.115 17.598 1.00 97.81 354 THR A C 1
ATOM 2711 O O . THR A 1 354 ? -8.399 1.446 18.185 1.00 97.81 354 THR A O 1
ATOM 2714 N N . VAL A 1 355 ? -10.184 2.804 18.262 1.00 97.56 355 VAL A N 1
ATOM 2715 C CA . VAL A 1 355 ? -10.328 2.820 19.723 1.00 97.56 355 VAL A CA 1
ATOM 2716 C C . VAL A 1 355 ? -11.770 2.484 20.113 1.00 97.56 355 VAL A C 1
ATOM 2718 O O . VAL A 1 355 ? -12.713 3.142 19.671 1.00 97.56 355 VAL A O 1
ATOM 2721 N N . THR A 1 356 ? -11.936 1.474 20.966 1.00 97.38 356 THR A N 1
ATOM 2722 C CA . THR A 1 356 ? -13.233 1.011 21.495 1.00 97.38 356 THR A CA 1
ATOM 2723 C C . THR A 1 356 ? -13.897 2.049 22.415 1.00 97.38 356 THR A C 1
ATOM 2725 O O . THR A 1 356 ? -13.215 2.977 22.879 1.00 97.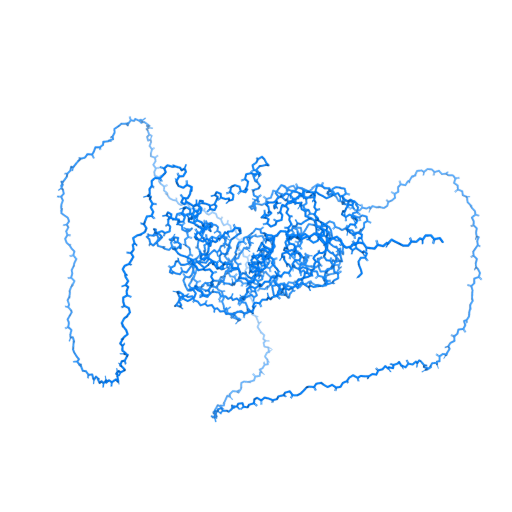38 356 THR A O 1
ATOM 2728 N N . PRO A 1 357 ? -15.190 1.912 22.768 1.00 95.19 357 PRO A N 1
ATOM 2729 C CA . PRO A 1 357 ? -15.817 2.731 23.810 1.00 95.19 357 PRO A CA 1
ATOM 2730 C C . PRO A 1 357 ? -15.066 2.672 25.149 1.00 95.19 357 PRO A C 1
ATOM 2732 O O . PRO A 1 357 ? -14.739 3.720 25.714 1.00 95.19 357 PRO A O 1
ATOM 2735 N N . GLY A 1 358 ? -14.675 1.475 25.605 1.00 94.12 358 GLY A N 1
ATOM 2736 C CA . GLY A 1 358 ? -13.916 1.252 26.843 1.00 94.12 358 GLY A CA 1
ATOM 2737 C C . GLY A 1 358 ? -12.488 1.817 26.852 1.00 94.12 358 GLY A C 1
ATOM 2738 O O . GLY A 1 358 ? -11.840 1.852 27.904 1.00 94.12 358 GLY A O 1
ATOM 2739 N N . GLY A 1 359 ? -11.995 2.316 25.713 1.00 94.38 359 GLY A N 1
ATOM 2740 C CA . GLY A 1 359 ? -10.684 2.957 25.599 1.00 94.38 359 GLY A CA 1
ATOM 2741 C C . GLY A 1 359 ? -9.532 1.966 25.421 1.00 94.38 359 GLY A C 1
ATOM 2742 O O . GLY A 1 359 ? -8.419 2.223 25.897 1.00 94.38 359 GLY A O 1
ATOM 2743 N N . ILE A 1 360 ? -9.791 0.843 24.751 1.00 96.50 360 ILE A N 1
ATOM 2744 C CA . ILE A 1 360 ? -8.781 -0.080 24.232 1.00 96.50 360 ILE A CA 1
ATOM 2745 C C . ILE A 1 360 ? -8.419 0.357 22.807 1.00 96.50 360 ILE A C 1
ATOM 2747 O O . ILE A 1 360 ? -9.291 0.565 21.969 1.00 96.50 360 ILE A O 1
ATOM 2751 N N . LEU A 1 361 ? -7.123 0.492 22.529 1.00 97.69 361 LEU A N 1
ATOM 2752 C CA . LEU A 1 361 ? -6.593 0.590 21.167 1.00 97.69 361 LEU A CA 1
ATOM 2753 C C . LEU A 1 361 ? -6.518 -0.816 20.553 1.00 97.69 361 LEU A C 1
ATOM 2755 O O . LEU A 1 361 ? -5.773 -1.658 21.060 1.00 97.69 361 LEU A O 1
ATOM 2759 N N . ASP A 1 362 ? -7.221 -1.060 19.449 1.00 97.88 362 ASP A N 1
ATOM 2760 C CA . ASP A 1 362 ? -7.032 -2.289 18.673 1.00 97.88 362 ASP A CA 1
ATOM 2761 C C . ASP A 1 362 ? -5.760 -2.151 17.827 1.00 97.88 362 ASP A C 1
ATOM 2763 O O . ASP A 1 362 ? -5.739 -1.436 16.825 1.00 97.88 362 ASP A O 1
ATOM 2767 N N . TYR A 1 363 ? -4.660 -2.783 18.242 1.00 96.00 363 TYR A N 1
ATOM 2768 C CA . TYR A 1 363 ? -3.371 -2.593 17.568 1.00 96.00 363 TYR A CA 1
ATOM 2769 C C . TYR A 1 363 ? -3.264 -3.349 16.234 1.00 96.00 363 TYR A C 1
ATOM 2771 O O . TYR A 1 363 ? -2.460 -2.957 15.391 1.00 96.00 363 TYR A O 1
ATOM 2779 N N . GLN A 1 364 ? -4.070 -4.394 16.015 1.00 94.69 364 GLN A N 1
ATOM 2780 C CA . GLN A 1 364 ? -4.011 -5.189 14.783 1.00 94.69 364 GLN A CA 1
ATOM 2781 C C . GLN A 1 364 ? -4.566 -4.401 13.586 1.00 94.69 364 GLN A C 1
ATOM 2783 O O . GLN A 1 364 ? -3.940 -4.370 12.529 1.00 94.69 364 GLN A O 1
ATOM 2788 N N . THR A 1 365 ? -5.679 -3.683 13.760 1.00 94.75 365 THR A N 1
ATOM 2789 C CA . THR A 1 365 ? -6.190 -2.726 12.761 1.00 94.75 365 THR A CA 1
ATOM 2790 C C . THR A 1 365 ? -5.392 -1.413 12.741 1.00 94.75 365 THR A C 1
ATOM 2792 O O . THR A 1 365 ? -5.251 -0.800 11.684 1.00 94.75 365 THR A O 1
ATOM 2795 N N . SER A 1 366 ? -4.793 -1.017 13.874 1.00 94.81 366 SER A N 1
ATOM 2796 C CA . SER A 1 366 ? -4.061 0.255 14.057 1.00 94.81 366 SER A CA 1
ATOM 2797 C C . SER A 1 366 ? -2.530 0.140 13.972 1.00 94.81 366 SER A C 1
ATOM 2799 O O . SER A 1 366 ? -1.804 0.829 14.695 1.00 94.81 366 SER A O 1
ATOM 2801 N N . GLY A 1 367 ? -2.004 -0.751 13.130 1.00 89.19 367 GLY A N 1
ATOM 2802 C CA . GLY A 1 367 ? -0.557 -0.887 12.951 1.00 89.19 367 GLY A CA 1
ATOM 2803 C C . GLY A 1 367 ? 0.056 0.342 12.262 1.00 89.19 367 GLY A C 1
ATOM 2804 O O . GLY A 1 367 ? -0.492 0.842 11.278 1.00 89.19 367 GLY A O 1
ATOM 2805 N N . TYR A 1 368 ? 1.235 0.787 12.708 1.00 90.38 368 TYR A N 1
ATOM 2806 C CA . TYR A 1 368 ? 1.987 1.901 12.105 1.00 90.38 368 TYR A CA 1
ATOM 2807 C C . TYR A 1 368 ? 3.425 1.478 11.755 1.00 90.38 368 TYR A C 1
ATOM 2809 O O . TYR A 1 368 ? 3.975 0.561 12.365 1.00 90.38 368 TYR A O 1
ATOM 2817 N N . PHE A 1 369 ? 4.044 2.133 10.768 1.00 86.75 369 PHE A N 1
ATOM 2818 C CA . PHE A 1 369 ? 5.356 1.738 10.242 1.00 86.75 369 PHE A CA 1
ATOM 2819 C C . PHE A 1 369 ? 6.469 1.777 11.301 1.00 86.75 369 PHE A C 1
ATOM 2821 O O . PHE A 1 369 ? 6.669 2.790 11.973 1.00 86.75 369 PHE A O 1
ATOM 2828 N N . GLY A 1 370 ? 7.248 0.695 11.389 1.00 83.31 370 GLY A N 1
ATOM 2829 C CA . GLY A 1 370 ? 8.484 0.648 12.175 1.00 83.31 370 GLY A CA 1
ATOM 2830 C C . GLY A 1 370 ? 8.295 0.753 13.692 1.00 83.31 370 GLY A C 1
ATOM 2831 O O . GLY A 1 370 ? 9.202 1.237 14.371 1.00 83.31 370 GLY A O 1
ATOM 2832 N N . LEU A 1 371 ? 7.146 0.340 14.234 1.00 88.12 371 LEU A N 1
ATOM 2833 C CA . LEU A 1 371 ? 6.917 0.281 15.680 1.00 88.12 371 LEU A CA 1
ATOM 2834 C C . LEU A 1 371 ? 7.267 -1.095 16.259 1.00 88.12 371 LEU A C 1
ATOM 2836 O O . LEU A 1 371 ? 6.863 -2.123 15.724 1.00 88.12 371 LEU A O 1
ATOM 2840 N N . SER A 1 372 ? 7.912 -1.109 17.424 1.00 87.19 372 SER A N 1
ATOM 2841 C CA . SER A 1 372 ? 8.140 -2.318 18.234 1.00 87.19 372 SER A CA 1
ATOM 2842 C C . SER A 1 372 ? 6.866 -2.801 18.951 1.00 87.19 372 SER A C 1
ATOM 2844 O O . SER A 1 372 ? 6.857 -3.867 19.565 1.00 87.19 372 SER A O 1
ATOM 2846 N N . GLY A 1 373 ? 5.798 -1.995 18.939 1.00 91.62 373 GLY A N 1
ATOM 2847 C CA . GLY A 1 373 ? 4.506 -2.294 19.552 1.00 91.62 373 GLY A CA 1
ATOM 2848 C C . GLY A 1 373 ? 3.714 -1.038 19.924 1.00 91.62 373 GLY A C 1
ATOM 2849 O O . GLY A 1 373 ? 4.241 0.075 19.942 1.00 91.62 373 GLY A O 1
ATOM 2850 N N . TRP A 1 374 ? 2.444 -1.228 20.292 1.00 94.25 374 TRP A N 1
ATOM 2851 C CA . TRP A 1 374 ? 1.443 -0.164 20.480 1.00 94.25 374 TRP A CA 1
ATOM 2852 C C . TRP A 1 374 ? 1.862 1.041 21.334 1.00 94.25 374 TRP A C 1
ATOM 2854 O O . TRP A 1 374 ? 1.374 2.144 21.113 1.00 94.25 374 TRP A O 1
ATOM 2864 N N . ARG A 1 375 ? 2.763 0.876 22.311 1.00 95.06 375 ARG A N 1
ATOM 2865 C CA . ARG A 1 375 ? 3.197 1.979 23.190 1.00 95.06 375 ARG A CA 1
ATOM 2866 C C . ARG A 1 375 ? 4.003 3.062 22.466 1.00 95.06 375 ARG A C 1
ATOM 2868 O O . ARG A 1 375 ? 4.088 4.164 22.992 1.00 95.06 375 ARG A O 1
ATOM 2875 N N . GLU A 1 376 ? 4.565 2.753 21.301 1.00 94.75 376 GLU A N 1
ATOM 2876 C CA . GLU A 1 376 ? 5.300 3.693 20.445 1.00 94.75 376 GLU A CA 1
ATOM 2877 C C . GLU A 1 376 ? 4.384 4.422 19.439 1.00 94.75 376 GLU A C 1
ATOM 2879 O O . GLU A 1 376 ? 4.865 5.226 18.643 1.00 94.75 376 GLU A O 1
ATOM 2884 N N . HIS A 1 377 ? 3.074 4.139 19.440 1.00 94.81 377 HIS A N 1
ATOM 2885 C CA . HIS A 1 377 ? 2.150 4.614 18.410 1.00 94.81 377 HIS A CA 1
ATOM 2886 C C . HIS A 1 377 ? 1.973 6.147 18.425 1.00 94.81 377 HIS A C 1
ATOM 2888 O O . HIS A 1 377 ? 1.743 6.717 19.497 1.00 94.81 377 HIS A O 1
ATOM 2894 N N . PRO A 1 378 ? 2.013 6.837 17.262 1.00 92.88 378 PRO A N 1
ATOM 2895 C CA . PRO A 1 378 ? 2.052 8.302 17.194 1.00 92.88 378 PRO A CA 1
ATOM 2896 C C . PRO A 1 378 ? 0.844 9.014 17.823 1.00 92.88 378 PRO A C 1
ATOM 2898 O O . PRO A 1 378 ? 0.956 10.184 18.186 1.00 92.88 378 PRO A O 1
ATOM 2901 N N . LEU A 1 379 ? -0.286 8.327 18.041 1.00 94.19 379 LEU A N 1
ATOM 2902 C CA . LEU A 1 379 ? -1.416 8.893 18.798 1.00 94.19 379 LEU A CA 1
ATOM 2903 C C . LEU A 1 379 ? -1.027 9.323 20.227 1.00 94.19 379 LEU A C 1
ATOM 2905 O O . LEU A 1 379 ? -1.603 10.272 20.754 1.00 94.19 379 LEU A O 1
ATOM 2909 N N . PHE A 1 380 ? -0.023 8.678 20.837 1.00 95.25 380 PHE A N 1
ATOM 2910 C CA . PHE A 1 380 ? 0.441 8.984 22.196 1.00 95.25 380 PHE A CA 1
ATOM 2911 C C . PHE A 1 380 ? 1.368 10.206 22.287 1.00 95.25 380 PHE A C 1
ATOM 2913 O O . PHE A 1 380 ? 1.662 10.649 23.392 1.00 95.25 380 PHE A O 1
ATOM 2920 N N . LEU A 1 381 ? 1.783 10.800 21.159 1.00 92.88 381 LEU A N 1
ATOM 2921 C CA . LEU A 1 381 ? 2.546 12.061 21.129 1.00 92.88 381 LEU A CA 1
ATOM 2922 C C . LEU A 1 381 ? 1.728 13.277 21.587 1.00 92.88 381 LEU A C 1
ATOM 2924 O O . LEU A 1 381 ? 2.287 14.348 21.816 1.00 92.88 381 LEU A O 1
ATOM 2928 N N . ARG A 1 382 ? 0.401 13.142 21.675 1.00 91.50 382 ARG A N 1
ATOM 2929 C CA . ARG A 1 382 ? -0.520 14.214 22.060 1.00 91.50 382 ARG A CA 1
ATOM 2930 C C . ARG A 1 382 ? -1.054 13.955 23.469 1.00 91.50 382 ARG A C 1
ATOM 2932 O O . ARG A 1 382 ? -1.342 12.807 23.787 1.00 91.50 382 ARG A O 1
ATOM 2939 N N . PRO A 1 383 ? -1.284 14.992 24.295 1.00 92.69 383 PRO A N 1
ATOM 2940 C CA . PRO A 1 383 ? -1.826 14.818 25.648 1.00 92.69 383 PRO A CA 1
ATOM 2941 C C . PRO A 1 383 ? -3.300 14.384 25.679 1.00 92.69 383 PRO A C 1
ATOM 2943 O O . PRO A 1 383 ? -3.812 13.973 26.715 1.00 92.69 383 PRO A O 1
ATOM 2946 N N . ARG A 1 384 ? -3.994 14.505 24.546 1.00 94.69 384 ARG A N 1
ATOM 2947 C CA . ARG A 1 384 ? -5.384 14.103 24.327 1.00 94.69 384 ARG A CA 1
ATOM 2948 C C . ARG A 1 384 ? -5.603 13.832 22.844 1.00 94.69 384 ARG A C 1
ATOM 2950 O O . ARG A 1 384 ? -4.859 14.350 22.005 1.00 94.69 384 ARG A O 1
ATOM 2957 N N . LEU A 1 385 ? -6.641 13.071 22.523 1.00 94.94 385 LEU A N 1
ATOM 2958 C CA . LEU A 1 385 ? -7.042 12.808 21.146 1.00 94.94 385 LEU A CA 1
ATOM 2959 C C . LEU A 1 385 ? -7.408 14.114 20.402 1.00 94.94 385 LEU A C 1
ATOM 2961 O O . LEU A 1 385 ? -7.786 15.120 21.032 1.00 94.94 385 LEU A O 1
ATOM 2965 N N . PRO A 1 386 ? -7.303 14.122 19.058 1.00 95.25 386 PRO A N 1
ATOM 2966 C CA . PRO A 1 386 ? -7.871 15.172 18.212 1.00 95.25 386 PRO A CA 1
ATOM 2967 C C . PRO A 1 386 ? -9.376 15.404 18.460 1.00 95.25 386 PRO A C 1
ATOM 2969 O O . PRO A 1 386 ? -10.011 14.683 19.233 1.00 95.25 386 PRO A O 1
ATOM 2972 N N . GLN A 1 387 ? -9.946 16.455 17.865 1.00 95.38 387 GLN A N 1
ATOM 2973 C CA . GLN A 1 387 ? -11.347 16.813 18.110 1.00 95.38 387 GLN A CA 1
ATOM 2974 C C . GLN A 1 387 ? -12.279 15.691 17.643 1.00 95.38 387 GLN A C 1
ATOM 2976 O O . GLN A 1 387 ? -12.178 15.249 16.503 1.00 95.38 387 GLN A O 1
ATOM 2981 N N . VAL A 1 388 ? -13.147 15.222 18.542 1.00 96.50 388 VAL A N 1
ATOM 2982 C CA . VAL A 1 388 ? -14.137 14.184 18.242 1.00 96.50 388 VAL A CA 1
ATOM 2983 C C . VAL A 1 388 ? -15.305 14.819 17.505 1.00 96.50 388 VAL A C 1
ATOM 2985 O O . VAL A 1 388 ? -15.884 15.792 17.983 1.00 96.50 388 VAL A O 1
ATOM 2988 N N . GLU A 1 389 ? -15.624 14.258 16.347 1.00 97.06 389 GLU A N 1
ATOM 2989 C CA . GLU A 1 389 ? -16.812 14.558 15.561 1.00 97.06 389 GLU A CA 1
ATOM 2990 C C . GLU A 1 389 ? -17.627 13.269 15.435 1.00 97.06 389 GLU A C 1
ATOM 2992 O O . GLU A 1 389 ? -17.095 12.227 15.039 1.00 97.06 389 GLU A O 1
ATOM 2997 N N . HIS A 1 390 ? -18.898 13.334 15.825 1.00 97.94 390 HIS A N 1
ATOM 2998 C CA . HIS A 1 390 ? -19.831 12.215 15.728 1.00 97.94 390 HIS A CA 1
ATOM 2999 C C . HIS A 1 390 ? -20.408 12.157 14.313 1.00 97.94 390 HIS A C 1
ATOM 3001 O O . HIS A 1 390 ? -20.849 13.171 13.775 1.00 97.94 390 HIS A O 1
ATOM 3007 N N . VAL A 1 391 ? -20.373 10.971 13.715 1.00 98.06 391 VAL A N 1
ATOM 3008 C CA . VAL A 1 391 ? -20.979 10.646 12.425 1.00 98.06 391 VAL A CA 1
ATOM 3009 C C . VAL A 1 391 ? -22.054 9.593 12.709 1.00 98.06 391 VAL A C 1
ATOM 3011 O O . VAL A 1 391 ? -21.701 8.520 13.199 1.00 98.06 391 VAL A O 1
ATOM 3014 N N . PRO A 1 392 ? -23.344 9.879 12.473 1.00 97.69 392 PRO A N 1
ATOM 3015 C CA . PRO A 1 392 ? -24.405 8.921 12.757 1.00 97.69 392 PRO A CA 1
ATOM 3016 C C . PRO A 1 392 ? -24.362 7.730 11.788 1.00 97.69 392 PRO A C 1
ATOM 3018 O O . PRO A 1 392 ? -23.897 7.857 10.654 1.00 97.69 392 PRO A O 1
ATOM 3021 N N . GLY A 1 393 ? -24.894 6.591 12.228 1.00 97.75 393 GLY A N 1
ATOM 3022 C CA . GLY A 1 393 ? -25.022 5.376 11.421 1.00 97.75 393 GLY A CA 1
ATOM 3023 C C . GLY A 1 393 ? -23.762 4.506 11.349 1.00 97.75 393 GLY A C 1
ATOM 3024 O O . GLY A 1 393 ? -22.921 4.492 12.255 1.00 97.75 393 GLY A O 1
ATOM 3025 N N . THR A 1 394 ? -23.674 3.726 10.270 1.00 98.62 394 THR A N 1
ATOM 3026 C CA . THR A 1 394 ? -22.633 2.726 10.013 1.00 98.62 394 THR A CA 1
ATOM 3027 C C . THR A 1 394 ? -21.525 3.311 9.144 1.00 98.62 394 THR A C 1
ATOM 3029 O O . THR A 1 394 ? -21.746 3.678 7.990 1.00 98.62 394 THR A O 1
ATOM 3032 N N . VAL A 1 395 ? -20.307 3.372 9.682 1.00 98.75 395 VAL A N 1
ATOM 3033 C CA . VAL A 1 395 ? -19.147 3.994 9.031 1.00 98.75 395 VAL A CA 1
ATOM 3034 C C . VAL A 1 395 ? -18.069 2.955 8.733 1.00 98.75 395 VAL A C 1
ATOM 3036 O O . VAL A 1 395 ? -17.592 2.276 9.641 1.00 98.75 395 VAL A O 1
ATOM 3039 N N . LEU A 1 396 ? -17.637 2.861 7.473 1.00 98.75 396 LEU A N 1
ATOM 3040 C CA . LEU A 1 396 ? -16.588 1.938 7.025 1.00 98.75 396 LEU A CA 1
ATOM 3041 C C . LEU A 1 396 ? -15.203 2.602 7.009 1.00 98.75 396 LEU A C 1
ATOM 3043 O O . LEU A 1 396 ? -15.016 3.656 6.404 1.00 98.75 396 LEU A O 1
ATOM 3047 N N . SER A 1 397 ? -14.200 1.967 7.617 1.00 98.00 397 SER A N 1
ATOM 3048 C CA . SER A 1 397 ? -12.818 2.459 7.671 1.00 98.00 397 SER A CA 1
ATOM 3049 C C . SER A 1 397 ? -11.905 1.769 6.655 1.00 98.00 397 SER A C 1
ATOM 3051 O O . SER A 1 397 ? -11.265 0.759 6.959 1.00 98.00 397 SER A O 1
ATOM 3053 N N . LEU A 1 398 ? -11.788 2.343 5.454 1.00 97.31 398 LEU A N 1
ATOM 3054 C CA . LEU A 1 398 ? -10.778 1.919 4.471 1.00 97.31 398 LEU A CA 1
ATOM 3055 C C . LEU A 1 398 ? -9.403 2.557 4.725 1.00 97.31 398 LEU A C 1
ATOM 3057 O O . LEU A 1 398 ? -8.391 2.076 4.231 1.00 97.31 398 LEU A O 1
ATOM 3061 N N . THR A 1 399 ? -9.327 3.617 5.528 1.00 94.88 399 THR A N 1
ATOM 3062 C CA . THR A 1 399 ? -8.057 4.286 5.851 1.00 94.88 399 THR A CA 1
ATOM 3063 C C . THR A 1 399 ? -7.170 3.427 6.764 1.00 94.88 399 THR A C 1
ATOM 3065 O O . THR A 1 399 ? -7.654 2.744 7.666 1.00 94.88 399 THR A O 1
ATOM 3068 N N . THR A 1 400 ? -5.855 3.481 6.545 1.00 92.62 400 THR A N 1
ATOM 3069 C CA . THR A 1 400 ? -4.803 3.079 7.498 1.00 92.62 400 THR A CA 1
ATOM 3070 C C . THR A 1 400 ? -3.503 3.843 7.180 1.00 92.62 400 THR A C 1
ATOM 3072 O O . THR A 1 400 ? -3.502 4.769 6.359 1.00 92.62 400 THR A O 1
ATOM 3075 N N . ARG A 1 401 ? -2.381 3.479 7.812 1.00 88.81 401 ARG A N 1
ATOM 3076 C CA . ARG A 1 401 ? -1.044 4.059 7.587 1.00 88.81 401 ARG A CA 1
ATOM 3077 C C . ARG A 1 401 ? -0.704 4.240 6.094 1.00 88.81 401 ARG A C 1
ATOM 3079 O O . ARG A 1 401 ? -0.897 3.344 5.285 1.00 88.81 401 ARG A O 1
ATOM 3086 N N . GLY A 1 402 ? -0.176 5.406 5.715 1.00 86.19 402 GLY A N 1
ATOM 3087 C CA . GLY A 1 402 ? 0.344 5.684 4.363 1.00 86.19 402 GLY A CA 1
ATOM 3088 C C . GLY A 1 402 ? -0.690 5.853 3.234 1.00 86.19 402 GLY A C 1
ATOM 3089 O O . GLY A 1 402 ? -0.371 6.502 2.236 1.00 86.19 402 GLY A O 1
ATOM 3090 N N . THR A 1 403 ? -1.918 5.348 3.397 1.00 90.94 403 THR A N 1
ATOM 3091 C CA . THR A 1 403 ? -2.993 5.348 2.376 1.00 90.94 403 THR A CA 1
ATOM 3092 C C . THR A 1 403 ? -3.301 6.726 1.780 1.00 90.94 403 THR A C 1
ATOM 3094 O O . THR A 1 403 ? -3.613 6.833 0.599 1.00 90.94 403 THR A O 1
ATOM 3097 N N . ALA A 1 404 ? -3.173 7.801 2.565 1.00 87.38 404 ALA A N 1
ATOM 3098 C CA . ALA A 1 404 ? -3.481 9.160 2.120 1.00 87.38 404 ALA A CA 1
ATOM 3099 C C . ALA A 1 404 ? -2.498 9.737 1.081 1.00 87.38 404 ALA A C 1
ATOM 3101 O O . ALA A 1 404 ? -2.876 10.646 0.342 1.00 87.38 404 ALA A O 1
ATOM 3102 N N . VAL A 1 405 ? -1.256 9.235 1.026 1.00 85.06 405 VAL A N 1
ATOM 3103 C CA . VAL A 1 405 ? -0.144 9.873 0.286 1.00 85.06 405 VAL A CA 1
ATOM 3104 C C . VAL A 1 405 ? 0.588 8.958 -0.698 1.00 85.06 405 VAL A C 1
ATOM 3106 O O . VAL A 1 405 ? 1.264 9.459 -1.594 1.00 85.06 405 VAL A O 1
ATOM 3109 N N . ASN A 1 406 ? 0.485 7.634 -0.556 1.00 90.94 406 ASN A N 1
ATOM 3110 C CA . ASN A 1 406 ? 1.220 6.669 -1.375 1.00 90.94 406 ASN A CA 1
ATOM 3111 C C . ASN A 1 406 ? 0.252 5.808 -2.198 1.00 90.94 406 ASN A C 1
ATOM 3113 O O . ASN A 1 406 ? -0.627 5.162 -1.636 1.00 90.94 406 ASN A O 1
ATOM 3117 N N . TYR A 1 407 ? 0.466 5.765 -3.515 1.00 94.00 407 TYR A N 1
ATOM 3118 C CA . TYR A 1 407 ? -0.349 5.013 -4.472 1.00 94.00 407 TYR A CA 1
ATOM 3119 C C . TYR A 1 407 ? -0.440 3.509 -4.150 1.00 94.00 407 TYR A C 1
ATOM 3121 O O . TYR A 1 407 ? -1.536 2.956 -4.182 1.00 94.00 407 TYR A O 1
ATOM 3129 N N . TYR A 1 408 ? 0.667 2.865 -3.747 1.00 94.81 408 TYR A N 1
ATOM 3130 C CA . TYR A 1 408 ? 0.660 1.453 -3.338 1.00 94.81 408 TYR A CA 1
ATOM 3131 C C . TYR A 1 408 ? -0.250 1.231 -2.126 1.00 94.81 408 TYR A C 1
ATOM 3133 O O . TYR A 1 408 ? -1.139 0.385 -2.163 1.00 94.81 408 TYR A O 1
ATOM 3141 N N . HIS A 1 409 ? -0.067 2.037 -1.073 1.00 94.94 409 HIS A N 1
ATOM 3142 C CA . HIS A 1 409 ? -0.877 1.928 0.142 1.00 94.94 409 HIS A CA 1
ATOM 3143 C C . HIS A 1 409 ? -2.342 2.282 -0.127 1.00 94.94 409 HIS A C 1
ATOM 3145 O O . HIS A 1 409 ? -3.232 1.679 0.456 1.00 94.94 409 HIS A O 1
ATOM 3151 N N . PHE A 1 410 ? -2.631 3.220 -1.029 1.00 96.69 410 PHE A N 1
ATOM 3152 C CA . PHE A 1 410 ? -4.010 3.498 -1.415 1.00 96.69 410 PHE A CA 1
ATOM 3153 C C . PHE A 1 410 ? -4.669 2.295 -2.111 1.00 96.69 410 PHE A C 1
ATOM 3155 O O . PHE A 1 410 ? -5.793 1.931 -1.772 1.00 96.69 410 PHE A O 1
ATOM 3162 N N . LEU A 1 411 ? -3.964 1.638 -3.036 1.00 96.62 411 LEU A N 1
ATOM 3163 C CA . LEU A 1 411 ? -4.498 0.500 -3.782 1.00 96.62 411 LEU A CA 1
ATOM 3164 C C . LEU A 1 411 ? -4.648 -0.757 -2.899 1.00 96.62 411 LEU A C 1
ATOM 3166 O O . LEU A 1 411 ? -5.744 -1.305 -2.781 1.00 96.62 411 LEU A O 1
ATOM 3170 N N . TYR A 1 412 ? -3.572 -1.183 -2.233 1.00 96.38 412 TYR A N 1
ATOM 3171 C CA . TYR A 1 412 ? -3.537 -2.432 -1.460 1.00 96.38 412 TYR A CA 1
ATOM 3172 C C . TYR A 1 412 ? -4.017 -2.290 -0.006 1.00 96.38 412 TYR A C 1
ATOM 3174 O O . TYR A 1 412 ? -4.648 -3.208 0.516 1.00 96.38 412 TYR A O 1
ATOM 3182 N N . ASP A 1 413 ? -3.775 -1.149 0.648 1.00 94.62 413 ASP A N 1
ATOM 3183 C CA . ASP A 1 413 ? -4.084 -0.946 2.075 1.00 94.62 413 ASP A CA 1
ATOM 3184 C C . ASP A 1 413 ? -5.322 -0.060 2.325 1.00 94.62 413 ASP A C 1
ATOM 3186 O O . ASP A 1 413 ? -5.672 0.182 3.482 1.00 94.62 413 ASP A O 1
ATOM 3190 N N . ALA A 1 414 ? -6.020 0.389 1.273 1.00 95.94 414 ALA A N 1
ATOM 3191 C CA . ALA A 1 414 ? -7.351 0.996 1.386 1.00 95.94 414 ALA A CA 1
ATOM 3192 C C . ALA A 1 414 ? -8.377 0.389 0.423 1.00 95.94 414 ALA A C 1
ATOM 3194 O O . ALA A 1 414 ? -9.399 -0.123 0.874 1.00 95.94 414 ALA A O 1
ATOM 3195 N N . VAL A 1 415 ? -8.118 0.404 -0.885 1.00 97.69 415 VAL A N 1
ATOM 3196 C CA . VAL A 1 415 ? -9.105 -0.026 -1.890 1.00 97.69 415 VAL A CA 1
ATOM 3197 C C . VAL A 1 415 ? -9.355 -1.537 -1.823 1.00 97.69 415 VAL A C 1
ATOM 3199 O O . VAL A 1 415 ? -10.505 -1.947 -1.690 1.00 97.69 415 VAL A O 1
ATOM 3202 N N . ALA A 1 416 ? -8.312 -2.371 -1.769 1.00 96.94 416 ALA A N 1
ATOM 3203 C CA . ALA A 1 416 ? -8.477 -3.823 -1.614 1.00 96.94 416 ALA A CA 1
ATOM 3204 C C . ALA A 1 416 ? -9.121 -4.248 -0.272 1.00 96.94 416 ALA A C 1
ATOM 3206 O O . ALA A 1 416 ? -9.718 -5.321 -0.186 1.00 96.94 416 ALA A O 1
ATOM 3207 N N . ARG A 1 417 ? -9.082 -3.402 0.773 1.00 95.88 417 ARG A N 1
ATOM 3208 C CA . ARG A 1 417 ? -9.797 -3.662 2.041 1.00 95.88 417 ARG A CA 1
ATOM 3209 C C . ARG A 1 417 ? -11.318 -3.577 1.896 1.00 95.88 417 ARG A C 1
ATOM 3211 O O . ARG A 1 417 ? -12.020 -4.130 2.739 1.00 95.88 417 ARG A O 1
ATOM 3218 N N . TYR A 1 418 ? -11.836 -2.961 0.830 1.00 97.75 418 TYR A N 1
ATOM 3219 C CA . TYR A 1 418 ? -13.262 -3.035 0.511 1.00 97.75 418 TYR A CA 1
ATOM 3220 C C . TYR A 1 418 ? -13.673 -4.466 0.125 1.00 97.75 418 TYR A C 1
ATOM 3222 O O . TYR A 1 418 ? -14.724 -4.924 0.553 1.00 97.75 418 TYR A O 1
ATOM 3230 N N . GLY A 1 419 ? -12.806 -5.232 -0.549 1.00 97.38 419 GLY A N 1
ATOM 3231 C CA . GLY A 1 419 ? -13.058 -6.652 -0.826 1.00 97.38 419 GLY A CA 1
ATOM 3232 C C . GLY A 1 419 ? -13.166 -7.523 0.430 1.00 97.38 419 GLY A C 1
ATOM 3233 O O . GLY A 1 419 ? -13.980 -8.438 0.472 1.00 97.38 419 GLY A O 1
ATOM 3234 N N . ILE A 1 420 ? -12.418 -7.195 1.491 1.00 97.88 420 ILE A N 1
ATOM 3235 C CA . ILE A 1 420 ? -12.533 -7.856 2.807 1.00 97.88 420 ILE A CA 1
ATOM 3236 C C . ILE A 1 420 ? -13.883 -7.537 3.468 1.00 97.88 420 ILE A C 1
ATOM 3238 O O . ILE A 1 420 ? -14.475 -8.398 4.121 1.00 97.88 420 ILE A O 1
ATOM 3242 N N . PHE A 1 421 ? -14.375 -6.305 3.296 1.00 98.25 421 PHE A N 1
ATOM 3243 C CA . PHE A 1 421 ? -15.706 -5.902 3.748 1.00 98.25 421 PHE A CA 1
ATOM 3244 C C . PHE A 1 421 ? -16.808 -6.660 2.993 1.00 98.25 421 PHE A C 1
ATOM 3246 O O . PHE A 1 421 ? -17.650 -7.275 3.640 1.00 98.25 421 PHE A O 1
ATOM 3253 N N . GLU A 1 422 ? -16.751 -6.707 1.659 1.00 96.75 422 GLU A N 1
ATOM 3254 C CA . GLU A 1 422 ? -17.707 -7.464 0.834 1.00 96.75 422 GLU A CA 1
ATOM 3255 C C . GLU A 1 422 ? -17.712 -8.970 1.142 1.00 96.75 422 GLU A C 1
ATOM 3257 O O . GLU A 1 422 ? -18.758 -9.609 1.066 1.00 96.75 422 GLU A O 1
ATOM 3262 N N . GLU A 1 423 ? -16.554 -9.539 1.485 1.00 96.69 423 GLU A N 1
ATOM 3263 C CA . GLU A 1 423 ? -16.405 -10.949 1.851 1.00 96.69 423 GLU A CA 1
ATOM 3264 C C . GLU A 1 423 ? -16.967 -11.264 3.246 1.00 96.69 423 GLU A C 1
ATOM 3266 O O . GLU A 1 423 ? -17.662 -12.264 3.411 1.00 96.69 423 GLU A O 1
ATOM 3271 N N . SER A 1 424 ? -16.672 -10.426 4.247 1.00 98.12 424 SER A N 1
ATOM 3272 C CA . SER A 1 424 ? -17.068 -10.682 5.645 1.00 98.12 424 SER A CA 1
ATOM 3273 C C . SER A 1 424 ? -18.510 -10.252 5.948 1.00 98.12 424 SER A C 1
ATOM 3275 O O . SER A 1 424 ? -19.124 -10.769 6.878 1.00 98.12 424 SER A O 1
ATOM 3277 N N . LEU A 1 425 ? -19.037 -9.272 5.204 1.00 98.00 425 LEU A N 1
ATOM 3278 C CA . LEU A 1 425 ? -20.348 -8.644 5.409 1.00 98.00 425 LEU A CA 1
ATOM 3279 C C . LEU A 1 425 ? -21.069 -8.399 4.059 1.00 98.00 425 LEU A C 1
ATOM 3281 O O . LEU A 1 425 ? -21.336 -7.253 3.682 1.00 98.00 425 LEU A O 1
ATOM 3285 N N . PRO A 1 426 ? -21.393 -9.461 3.295 1.00 96.31 426 PRO A N 1
ATOM 3286 C CA . PRO A 1 426 ? -21.986 -9.336 1.966 1.00 96.31 426 PRO A CA 1
ATOM 3287 C C . PRO A 1 426 ? -23.370 -8.669 2.007 1.00 96.31 426 PRO A C 1
ATOM 3289 O O . PRO A 1 426 ? -24.317 -9.200 2.586 1.00 96.31 426 PRO A O 1
ATOM 3292 N N . GLY A 1 427 ? -23.497 -7.517 1.341 1.00 93.88 427 GLY A N 1
ATOM 3293 C CA . GLY A 1 427 ? -24.748 -6.750 1.251 1.00 93.88 427 GLY A CA 1
ATOM 3294 C C . GLY A 1 427 ? -25.044 -5.829 2.442 1.00 93.88 427 GLY A C 1
ATOM 3295 O O . GLY A 1 427 ? -26.128 -5.251 2.496 1.00 93.88 427 GLY A O 1
ATOM 3296 N N . GLU A 1 428 ? -24.109 -5.676 3.382 1.00 96.94 428 GLU A N 1
ATOM 3297 C CA . GLU A 1 428 ? -24.205 -4.724 4.495 1.00 96.94 428 GLU A CA 1
ATOM 3298 C C . GLU A 1 428 ? -24.230 -3.265 3.998 1.00 96.94 428 GLU A C 1
ATOM 3300 O O . GLU A 1 428 ? -23.506 -2.894 3.070 1.00 96.94 428 GLU A O 1
ATOM 3305 N N . HIS A 1 429 ? -25.051 -2.418 4.628 1.00 95.88 429 HIS A N 1
ATOM 3306 C CA . HIS A 1 429 ? -25.168 -1.001 4.268 1.00 95.88 429 HIS A CA 1
ATOM 3307 C C . HIS A 1 429 ? -24.165 -0.141 5.047 1.00 95.88 429 HIS A C 1
ATOM 3309 O O . HIS A 1 429 ? -23.956 -0.341 6.243 1.00 95.88 429 HIS A O 1
ATOM 3315 N N . VAL A 1 430 ? -23.583 0.863 4.384 1.00 97.81 430 VAL A N 1
ATOM 3316 C CA . VAL A 1 430 ? -22.669 1.831 5.006 1.00 97.81 430 VAL A CA 1
ATOM 3317 C C . VAL A 1 430 ? -23.099 3.254 4.656 1.00 97.81 430 VAL A C 1
ATOM 3319 O O . VAL A 1 430 ? -23.210 3.618 3.488 1.00 97.81 430 VAL A O 1
ATOM 3322 N N . ASP A 1 431 ? -23.345 4.067 5.679 1.00 98.19 431 ASP A N 1
ATOM 3323 C CA . ASP A 1 431 ? -23.838 5.440 5.542 1.00 98.19 431 ASP A CA 1
ATOM 3324 C C . ASP A 1 431 ? -22.706 6.409 5.148 1.00 98.19 431 ASP A C 1
ATOM 3326 O O . ASP A 1 431 ? -22.920 7.395 4.432 1.00 98.19 431 ASP A O 1
ATOM 3330 N N . ALA A 1 432 ? -21.472 6.101 5.571 1.00 98.44 432 ALA A N 1
ATOM 3331 C CA . ALA A 1 432 ? -20.263 6.820 5.179 1.00 98.44 432 ALA A CA 1
ATOM 3332 C C . ALA A 1 432 ? -19.012 5.924 5.127 1.00 98.44 432 ALA A C 1
ATOM 3334 O O . ALA A 1 432 ? -18.926 4.890 5.791 1.00 98.44 432 ALA A O 1
ATOM 3335 N N . ILE A 1 433 ? -18.001 6.350 4.362 1.00 98.69 433 ILE A N 1
ATOM 3336 C CA . ILE A 1 433 ? -16.727 5.636 4.190 1.00 98.69 433 ILE A CA 1
ATOM 3337 C C . ILE A 1 433 ? -15.556 6.588 4.463 1.00 98.69 433 ILE A C 1
ATOM 3339 O O . ILE A 1 433 ? -15.409 7.617 3.803 1.00 98.69 433 ILE A O 1
ATOM 3343 N N . VAL A 1 434 ? -14.689 6.245 5.417 1.00 98.44 434 VAL A N 1
ATOM 3344 C CA . VAL A 1 434 ? -13.487 7.019 5.762 1.00 98.44 434 VAL A CA 1
ATOM 3345 C C . VAL A 1 434 ? -12.334 6.586 4.863 1.00 98.44 434 VAL A C 1
ATOM 3347 O O . VAL A 1 434 ? -11.666 5.577 5.119 1.00 98.44 434 VAL A O 1
ATOM 3350 N N . VAL A 1 435 ? -12.109 7.350 3.793 1.00 97.81 435 VAL A N 1
ATOM 3351 C CA . VAL A 1 435 ? -11.155 7.027 2.724 1.00 97.81 435 VAL A CA 1
ATOM 3352 C C . VAL A 1 435 ? -10.542 8.298 2.107 1.00 97.81 435 VAL A C 1
ATOM 3354 O O . VAL A 1 435 ? -11.253 9.294 1.921 1.00 97.81 435 VAL A O 1
ATOM 3357 N N . PRO A 1 436 ? -9.232 8.308 1.781 1.00 97.06 436 PRO A N 1
ATOM 3358 C CA . PRO A 1 436 ? -8.616 9.401 1.032 1.00 97.06 436 PRO A CA 1
ATOM 3359 C C . PRO A 1 436 ? -9.249 9.568 -0.355 1.00 97.06 436 PRO A C 1
ATOM 3361 O O . PRO A 1 436 ? -9.334 8.608 -1.113 1.00 97.06 436 PRO A O 1
ATOM 3364 N N . HIS A 1 437 ? -9.676 10.781 -0.702 1.00 96.62 437 HIS A N 1
ATOM 3365 C CA . HIS A 1 437 ? -10.322 11.061 -1.996 1.00 96.62 437 HIS A CA 1
ATOM 3366 C C . HIS A 1 437 ? -9.993 12.461 -2.550 1.00 96.62 437 HIS A C 1
ATOM 3368 O O . HIS A 1 437 ? -10.709 13.006 -3.395 1.00 96.62 437 HIS A O 1
ATOM 3374 N N . GLN A 1 438 ? -8.900 13.065 -2.078 1.00 93.50 438 GLN A N 1
ATOM 3375 C CA . GLN A 1 438 ? -8.464 14.406 -2.478 1.00 93.50 438 GLN A CA 1
ATOM 3376 C C . GLN A 1 438 ? -7.789 14.435 -3.856 1.00 93.50 438 GLN A C 1
ATOM 3378 O O . GLN A 1 438 ? -7.984 15.398 -4.604 1.00 93.50 438 GLN A O 1
ATOM 3383 N N . SER A 1 439 ? -7.040 13.397 -4.238 1.00 94.38 439 SER A N 1
ATOM 3384 C CA . SER A 1 439 ? -6.396 13.341 -5.558 1.00 94.38 439 SER A CA 1
ATOM 3385 C C . SER A 1 439 ? -7.365 12.901 -6.667 1.00 94.38 439 SER A C 1
ATOM 3387 O O . SER A 1 439 ? -8.404 12.292 -6.409 1.00 94.38 439 SER A O 1
ATOM 3389 N N . GLY A 1 440 ? -7.015 13.189 -7.927 1.00 94.94 440 GLY A N 1
ATOM 3390 C CA . GLY A 1 440 ? -7.762 12.684 -9.086 1.00 94.94 440 GLY A CA 1
ATOM 3391 C C . GLY A 1 440 ? -7.739 11.155 -9.176 1.00 94.94 440 GLY A C 1
ATOM 3392 O O . GLY A 1 440 ? -8.793 10.543 -9.327 1.00 94.94 440 GLY A O 1
ATOM 3393 N N . TYR A 1 441 ? -6.562 10.539 -8.991 1.00 95.12 441 TYR A N 1
ATOM 3394 C CA . TYR A 1 441 ? -6.414 9.080 -9.043 1.00 95.12 441 TYR A CA 1
ATOM 3395 C C . TYR A 1 441 ? -7.199 8.373 -7.926 1.00 95.12 441 TYR A C 1
ATOM 3397 O O . TYR A 1 441 ? -7.757 7.309 -8.162 1.00 95.12 441 TYR A O 1
ATOM 3405 N N . GLN A 1 442 ? -7.293 8.968 -6.728 1.00 97.06 442 GLN A N 1
ATOM 3406 C CA . GLN A 1 442 ? -8.048 8.387 -5.613 1.00 97.06 442 GLN A CA 1
ATOM 3407 C C . GLN A 1 442 ? -9.534 8.274 -5.963 1.00 97.06 442 GLN A C 1
ATOM 3409 O O . GLN A 1 442 ? -10.121 7.211 -5.789 1.00 97.06 442 GLN A O 1
ATOM 3414 N N . ARG A 1 443 ? -10.130 9.339 -6.521 1.00 97.44 443 ARG A N 1
ATOM 3415 C CA . ARG A 1 443 ? -11.536 9.319 -6.957 1.00 97.44 443 ARG A CA 1
ATOM 3416 C C . ARG A 1 443 ? -11.767 8.341 -8.107 1.00 97.44 443 ARG A C 1
ATOM 3418 O O . ARG A 1 443 ? -12.679 7.534 -8.003 1.00 97.44 443 ARG A O 1
ATOM 3425 N N . GLN A 1 444 ? -10.908 8.354 -9.129 1.00 97.69 444 GLN A N 1
ATOM 3426 C CA . GLN A 1 444 ? -11.027 7.444 -10.276 1.00 97.69 444 GLN A CA 1
ATOM 3427 C C . GLN A 1 444 ? -10.918 5.963 -9.876 1.00 97.69 444 GLN A C 1
ATOM 3429 O O . GLN A 1 444 ? -11.672 5.149 -10.391 1.00 97.69 444 GLN A O 1
ATOM 3434 N N . ILE A 1 445 ? -10.030 5.591 -8.943 1.00 98.19 445 ILE A N 1
ATOM 3435 C CA . ILE A 1 445 ? -9.954 4.201 -8.457 1.00 98.19 445 ILE A CA 1
ATOM 3436 C C . ILE A 1 445 ? -11.214 3.818 -7.664 1.00 98.19 445 ILE A C 1
ATOM 3438 O O . ILE A 1 445 ? -11.715 2.712 -7.844 1.00 98.19 445 ILE A O 1
ATOM 3442 N N . LEU A 1 446 ? -11.733 4.699 -6.796 1.00 98.31 446 LEU A N 1
ATOM 3443 C CA . LEU A 1 446 ? -12.960 4.423 -6.031 1.00 98.31 446 LEU A CA 1
ATOM 3444 C C . LEU A 1 446 ? -14.166 4.235 -6.966 1.00 98.31 446 LEU A C 1
ATOM 3446 O O . LEU A 1 446 ? -14.901 3.261 -6.827 1.00 98.31 446 LEU A O 1
ATOM 3450 N N . GLU A 1 447 ? -14.305 5.122 -7.952 1.00 97.62 447 GLU A N 1
ATOM 3451 C CA . GLU A 1 447 ? -15.325 5.083 -9.003 1.00 97.62 447 GLU A CA 1
ATOM 3452 C C . GLU A 1 447 ? -15.247 3.791 -9.832 1.00 97.62 447 GLU A C 1
ATOM 3454 O O . GLU A 1 447 ? -16.223 3.043 -9.888 1.00 97.62 447 GLU A O 1
ATOM 3459 N N . LEU A 1 448 ? -14.075 3.469 -10.397 1.00 97.81 448 LEU A N 1
ATOM 3460 C CA . LEU A 1 448 ? -13.871 2.260 -11.206 1.00 97.81 448 LEU A CA 1
ATOM 3461 C C . LEU A 1 448 ? -14.061 0.964 -10.397 1.00 97.81 448 LEU A C 1
ATOM 3463 O O . LEU A 1 448 ? -14.594 -0.006 -10.925 1.00 97.81 448 LEU A O 1
ATOM 3467 N N . ALA A 1 449 ? -13.693 0.942 -9.111 1.00 97.75 449 ALA A N 1
ATOM 3468 C CA . ALA A 1 449 ? -13.908 -0.217 -8.237 1.00 97.75 449 ALA A CA 1
ATOM 3469 C C . ALA A 1 449 ? -15.383 -0.412 -7.812 1.00 97.75 449 ALA A C 1
ATOM 3471 O O . ALA A 1 449 ? -15.710 -1.408 -7.154 1.00 97.75 449 ALA A O 1
ATOM 3472 N N . GLY A 1 450 ? -16.274 0.528 -8.152 1.00 96.56 450 GLY A N 1
ATOM 3473 C CA . GLY A 1 450 ? -17.670 0.538 -7.712 1.00 96.56 450 GLY A CA 1
ATOM 3474 C C . GLY A 1 450 ? -17.849 0.888 -6.231 1.00 96.56 450 GLY A C 1
ATOM 3475 O O . GLY A 1 450 ? -18.874 0.553 -5.644 1.00 96.56 450 GLY A O 1
ATOM 3476 N N . ILE A 1 451 ? -16.859 1.533 -5.605 1.00 97.25 451 ILE A N 1
ATOM 3477 C CA . ILE A 1 451 ? -16.934 1.977 -4.210 1.00 97.25 451 ILE A CA 1
ATOM 3478 C C . ILE A 1 451 ? -17.651 3.328 -4.191 1.00 97.25 451 ILE A C 1
ATOM 3480 O O . ILE A 1 451 ? -17.088 4.343 -4.591 1.00 97.25 451 ILE A O 1
ATOM 3484 N N . SER A 1 452 ? -18.889 3.351 -3.701 1.00 92.50 452 SER A N 1
ATOM 3485 C CA . SER A 1 452 ? -19.732 4.552 -3.624 1.00 92.50 452 SER A CA 1
ATOM 3486 C C . SER A 1 452 ? -20.296 4.772 -2.220 1.00 92.50 452 SER A C 1
ATOM 3488 O O . SER A 1 452 ? -20.578 3.810 -1.511 1.00 92.50 452 SER A O 1
ATOM 3490 N N . GLY A 1 453 ? -20.507 6.032 -1.835 1.00 90.94 453 GLY A N 1
ATOM 3491 C CA . GLY A 1 453 ? -21.120 6.420 -0.562 1.00 90.94 453 GLY A CA 1
ATOM 3492 C C . GLY A 1 453 ? -20.681 7.818 -0.122 1.00 90.94 453 GLY A C 1
ATOM 3493 O O . GLY A 1 453 ? -19.978 8.516 -0.855 1.00 90.94 453 GLY A O 1
ATOM 3494 N N . THR A 1 454 ? -21.056 8.231 1.090 1.00 97.62 454 THR A N 1
ATOM 3495 C CA . THR A 1 454 ? -20.593 9.505 1.664 1.00 97.62 454 THR A CA 1
ATOM 3496 C C . THR A 1 454 ? -19.122 9.390 2.068 1.00 97.62 454 THR A C 1
ATOM 3498 O O . THR A 1 454 ? -18.801 8.835 3.121 1.00 97.62 454 THR A O 1
ATOM 3501 N N . PHE A 1 455 ? -18.197 9.889 1.247 1.00 98.19 455 PHE A N 1
ATOM 3502 C CA . PHE A 1 455 ? -16.771 9.831 1.577 1.00 98.19 455 PHE A CA 1
ATOM 3503 C C . PHE A 1 455 ? -16.379 10.879 2.625 1.00 98.19 455 PHE A C 1
ATOM 3505 O O . PHE A 1 455 ? -16.614 12.075 2.461 1.00 98.19 455 PHE A O 1
ATOM 3512 N N . ILE A 1 456 ? -15.693 10.437 3.679 1.00 97.81 456 ILE A N 1
ATOM 3513 C CA . ILE A 1 456 ? -15.120 11.295 4.718 1.00 97.81 456 ILE A CA 1
ATOM 3514 C C . ILE A 1 456 ? -13.600 11.252 4.586 1.00 97.81 456 ILE A C 1
ATOM 3516 O O . ILE A 1 456 ? -12.977 10.198 4.708 1.00 97.81 456 ILE A O 1
ATOM 3520 N N . GLN A 1 457 ? -12.988 12.411 4.346 1.00 96.56 457 GLN A N 1
ATOM 3521 C CA . GLN A 1 457 ? -11.540 12.512 4.198 1.00 96.56 457 GLN A CA 1
ATOM 3522 C C . GLN A 1 457 ? -10.867 12.318 5.571 1.00 96.56 457 GLN A C 1
ATOM 3524 O O . GLN A 1 457 ? -11.128 13.113 6.480 1.00 96.56 457 GLN A O 1
ATOM 3529 N N . PRO A 1 458 ? -9.974 11.326 5.748 1.00 95.38 458 PRO A N 1
ATOM 3530 C CA . PRO A 1 458 ? -9.188 11.191 6.972 1.00 95.38 458 PRO A CA 1
ATOM 3531 C C . PRO A 1 458 ? -8.267 12.405 7.175 1.00 95.38 458 PRO A C 1
ATOM 3533 O O . PRO A 1 458 ? -7.692 12.934 6.217 1.00 95.38 458 PRO A O 1
ATOM 3536 N N . ARG A 1 459 ? -8.133 12.862 8.428 1.00 94.19 459 ARG A N 1
ATOM 3537 C CA . ARG A 1 459 ? -7.369 14.065 8.801 1.00 94.19 459 ARG A CA 1
ATOM 3538 C C . ARG A 1 459 ? -6.645 13.904 10.134 1.00 94.19 459 ARG A C 1
ATOM 3540 O O . ARG A 1 459 ? -7.225 13.441 11.112 1.00 94.19 459 ARG A O 1
ATOM 3547 N N . ALA A 1 460 ? -5.417 14.413 10.207 1.00 92.56 460 ALA A N 1
ATOM 3548 C CA . ALA A 1 460 ? -4.582 14.364 11.406 1.00 92.56 460 ALA A CA 1
ATOM 3549 C C . ALA A 1 460 ? -5.169 15.100 12.629 1.00 92.56 460 ALA A C 1
ATOM 3551 O O . ALA A 1 460 ? -4.755 14.822 13.753 1.00 92.56 460 ALA A O 1
ATOM 3552 N N . ASP A 1 461 ? -6.080 16.059 12.452 1.00 94.00 461 ASP A N 1
ATOM 3553 C CA . ASP A 1 461 ? -6.645 16.919 13.506 1.00 94.00 461 ASP A CA 1
ATOM 3554 C C . ASP A 1 461 ? -8.023 16.470 14.030 1.00 94.00 461 ASP A C 1
ATOM 3556 O O . ASP A 1 461 ? -8.519 17.039 15.010 1.00 94.00 461 ASP A O 1
ATOM 3560 N N . ARG A 1 462 ? -8.590 15.400 13.454 1.00 95.19 462 ARG A N 1
ATOM 3561 C CA . ARG A 1 462 ? -9.928 14.866 13.751 1.00 95.19 462 ARG A CA 1
ATOM 3562 C C . ARG A 1 462 ? -9.883 13.455 14.357 1.00 95.19 462 ARG A C 1
ATOM 3564 O O . ARG A 1 462 ? -9.001 12.652 14.062 1.00 95.19 462 ARG A O 1
ATOM 3571 N N . THR A 1 463 ? -10.860 13.167 15.209 1.00 97.44 463 THR A N 1
ATOM 3572 C CA . THR A 1 463 ? -11.282 11.823 15.619 1.00 97.44 463 THR A CA 1
ATOM 3573 C C . THR A 1 463 ? -12.716 11.651 15.122 1.00 97.44 463 THR A C 1
ATOM 3575 O O . THR A 1 463 ? -13.539 12.533 15.352 1.00 97.44 463 THR A O 1
ATOM 3578 N N . ILE A 1 464 ? -13.039 10.553 14.449 1.00 97.94 464 ILE A N 1
ATOM 3579 C CA . ILE A 1 464 ? -14.422 10.212 14.083 1.00 97.94 464 ILE A CA 1
ATOM 3580 C C . ILE A 1 464 ? -14.961 9.267 15.152 1.00 97.94 464 ILE A C 1
ATOM 3582 O O . ILE A 1 464 ? -14.281 8.295 15.467 1.00 97.94 464 ILE A O 1
ATOM 3586 N N . ARG A 1 465 ? -16.151 9.533 15.699 1.00 98.06 465 ARG A N 1
ATOM 3587 C CA . ARG A 1 465 ? -16.944 8.561 16.472 1.00 98.06 465 ARG A CA 1
ATOM 3588 C C . ARG A 1 465 ? -18.155 8.164 15.630 1.00 98.06 465 ARG A C 1
ATOM 3590 O O . ARG A 1 465 ? -18.771 9.059 15.058 1.00 98.06 465 ARG A O 1
ATOM 3597 N N . ALA A 1 466 ? -18.481 6.880 15.541 1.00 98.31 466 ALA A N 1
ATOM 3598 C CA . ALA A 1 466 ? -19.616 6.391 14.756 1.00 98.31 466 ALA A CA 1
ATOM 3599 C C . ALA A 1 466 ? -20.482 5.426 15.565 1.00 98.31 466 ALA A C 1
ATOM 3601 O O . ALA A 1 466 ? -19.937 4.623 16.320 1.00 98.31 466 ALA A O 1
ATOM 3602 N N . ASP A 1 467 ? -21.806 5.469 15.374 1.00 98.56 467 ASP A N 1
ATOM 3603 C CA . ASP A 1 467 ? -22.752 4.601 16.102 1.00 98.56 467 ASP A CA 1
ATOM 3604 C C . ASP A 1 467 ? -22.416 3.117 15.893 1.00 98.56 467 ASP A C 1
ATOM 3606 O O . ASP A 1 467 ? -22.484 2.310 16.827 1.00 98.56 467 ASP A O 1
ATOM 3610 N N . ARG A 1 468 ? -21.974 2.783 14.674 1.00 98.62 468 ARG A N 1
ATOM 3611 C CA . ARG A 1 468 ? -21.357 1.510 14.307 1.00 98.62 468 ARG A CA 1
ATOM 3612 C C . ARG A 1 468 ? -20.148 1.768 13.406 1.00 98.62 468 ARG A C 1
ATOM 3614 O O . ARG A 1 468 ? -20.269 2.389 12.354 1.00 98.62 468 ARG A O 1
ATOM 3621 N N . LEU A 1 469 ? -18.973 1.298 13.808 1.00 98.88 469 LEU A N 1
ATOM 3622 C CA . LEU A 1 469 ? -17.715 1.464 13.083 1.00 98.88 469 LEU A CA 1
ATOM 3623 C C . LEU A 1 469 ? -17.231 0.109 12.554 1.00 98.88 469 LEU A C 1
ATOM 3625 O O . LEU A 1 469 ? -16.844 -0.754 13.335 1.00 98.88 469 LEU A O 1
ATOM 3629 N N . LEU A 1 470 ? -17.197 -0.050 11.232 1.00 98.81 470 LEU A N 1
ATOM 3630 C CA . LEU A 1 470 ? -16.679 -1.239 10.556 1.00 98.81 470 LEU A CA 1
ATOM 3631 C C . LEU A 1 470 ? -15.222 -1.018 10.134 1.00 98.81 470 LEU A C 1
ATOM 3633 O O . LEU A 1 470 ? -14.915 -0.097 9.377 1.00 98.81 470 LEU A O 1
ATOM 3637 N N . VAL A 1 471 ? -14.311 -1.875 10.593 1.00 98.56 471 VAL A N 1
ATOM 3638 C CA . VAL A 1 471 ? -12.876 -1.808 10.279 1.00 98.56 471 VAL A CA 1
ATOM 3639 C C . VAL A 1 471 ? -12.404 -3.151 9.715 1.00 98.56 471 VAL A C 1
ATOM 3641 O O . VAL A 1 471 ? -12.139 -4.077 10.483 1.00 98.56 471 VAL A O 1
ATOM 3644 N N . PRO A 1 472 ? -12.267 -3.286 8.383 1.00 98.12 472 PRO A N 1
ATOM 3645 C CA . PRO A 1 472 ? -11.646 -4.455 7.770 1.00 98.12 472 PRO A CA 1
ATOM 3646 C C . PRO A 1 472 ? -10.214 -4.650 8.269 1.00 98.12 472 PRO A C 1
ATOM 3648 O O . PRO A 1 472 ? -9.513 -3.675 8.564 1.00 98.12 472 PRO A O 1
ATOM 3651 N N . SER A 1 473 ? -9.753 -5.895 8.319 1.00 95.81 473 SER A N 1
ATOM 3652 C CA . SER A 1 473 ? -8.376 -6.224 8.676 1.00 95.81 473 SER A CA 1
ATOM 3653 C C . SER A 1 473 ? -7.361 -5.642 7.674 1.00 95.81 473 SER A C 1
ATOM 3655 O O . SER A 1 473 ? -7.709 -5.030 6.659 1.00 95.81 473 SER A O 1
ATOM 3657 N N . THR A 1 474 ? -6.073 -5.766 7.991 1.00 91.44 474 THR A N 1
ATOM 3658 C CA . THR A 1 474 ? -4.964 -5.232 7.182 1.00 91.44 474 THR A CA 1
ATOM 3659 C C . THR A 1 474 ? -3.995 -6.359 6.794 1.00 91.44 474 THR A C 1
ATOM 3661 O O . THR A 1 474 ? -2.879 -6.408 7.299 1.00 91.44 474 THR A O 1
ATOM 3664 N N . PRO A 1 475 ? -4.389 -7.307 5.921 1.00 87.56 475 PRO A N 1
ATOM 3665 C CA . PRO A 1 475 ? -3.573 -8.489 5.609 1.00 87.56 475 PRO A CA 1
ATOM 3666 C C . PRO A 1 475 ? -2.219 -8.155 4.957 1.00 87.56 475 PRO A C 1
ATOM 3668 O O . PRO A 1 475 ? -1.264 -8.906 5.103 1.00 87.56 475 PRO A O 1
ATOM 3671 N N . ASN A 1 476 ? -2.104 -7.005 4.288 1.00 90.38 476 ASN A N 1
ATOM 3672 C CA . ASN A 1 476 ? -0.901 -6.558 3.582 1.00 90.38 476 ASN A CA 1
ATOM 3673 C C . ASN A 1 476 ? 0.102 -5.770 4.469 1.00 90.38 476 ASN A C 1
ATOM 3675 O O . ASN A 1 476 ? 0.914 -4.997 3.965 1.00 90.38 476 ASN A O 1
ATOM 3679 N N . GLN A 1 477 ? 0.079 -5.947 5.800 1.00 82.69 477 GLN A N 1
ATOM 3680 C CA . GLN A 1 477 ? 0.915 -5.169 6.738 1.00 82.69 477 GLN A CA 1
ATOM 3681 C C . GLN A 1 477 ? 2.417 -5.141 6.389 1.00 82.69 477 GLN A C 1
ATOM 3683 O O . GLN A 1 477 ? 3.051 -4.093 6.564 1.00 82.69 477 GLN A O 1
ATOM 3688 N N . ASP A 1 478 ? 2.956 -6.260 5.901 1.00 86.25 478 ASP A N 1
ATOM 3689 C CA . ASP A 1 478 ? 4.371 -6.460 5.559 1.00 86.25 478 ASP A CA 1
ATOM 3690 C C . ASP A 1 478 ? 4.663 -6.378 4.041 1.00 86.25 478 ASP A C 1
ATOM 3692 O O . ASP A 1 478 ? 5.774 -6.681 3.605 1.00 86.25 478 ASP A O 1
ATOM 3696 N N . LEU A 1 479 ? 3.712 -5.844 3.253 1.00 88.62 479 LEU A N 1
ATOM 3697 C CA . LEU A 1 479 ? 3.824 -5.554 1.808 1.00 88.62 479 LEU A CA 1
ATOM 3698 C C . LEU A 1 479 ? 3.834 -6.810 0.911 1.00 88.62 479 LEU A C 1
ATOM 3700 O O . LEU A 1 479 ? 4.408 -6.827 -0.182 1.00 88.62 479 LEU A O 1
ATOM 3704 N N . ASP A 1 480 ? 3.190 -7.875 1.375 1.00 90.81 480 ASP A N 1
ATOM 3705 C CA . ASP A 1 480 ? 3.147 -9.184 0.724 1.00 90.81 480 ASP A CA 1
ATOM 3706 C C . ASP A 1 480 ? 2.220 -9.293 -0.502 1.00 90.81 480 ASP A C 1
ATOM 3708 O O . ASP A 1 480 ? 2.213 -10.339 -1.150 1.00 90.81 480 ASP A O 1
ATOM 3712 N N . ALA A 1 481 ? 1.464 -8.241 -0.830 1.00 93.75 481 ALA A N 1
ATOM 3713 C CA . ALA A 1 481 ? 0.494 -8.189 -1.928 1.00 93.75 481 ALA A CA 1
ATOM 3714 C C . ALA A 1 481 ? -0.405 -9.450 -2.012 1.00 93.75 481 ALA A C 1
ATOM 3716 O O . ALA A 1 481 ? -0.367 -10.148 -3.028 1.00 93.75 481 ALA A O 1
ATOM 3717 N N . PRO A 1 482 ? -1.196 -9.763 -0.957 1.00 95.19 482 PRO A N 1
ATOM 3718 C CA . PRO A 1 482 ? -1.943 -11.019 -0.839 1.00 95.19 482 PRO A CA 1
ATOM 3719 C C . PRO A 1 482 ? -2.670 -11.414 -2.133 1.00 95.19 482 PRO A C 1
ATOM 3721 O O . PRO A 1 482 ? -3.323 -10.542 -2.718 1.00 95.19 482 PRO A O 1
ATOM 3724 N N . PRO A 1 483 ? -2.605 -12.684 -2.581 1.00 95.38 483 PRO A N 1
ATOM 3725 C CA . PRO A 1 483 ? -3.301 -13.145 -3.782 1.00 95.38 483 PRO A CA 1
ATOM 3726 C C . PRO A 1 483 ? -4.770 -12.722 -3.815 1.00 95.38 483 PRO A C 1
ATOM 3728 O O . PRO A 1 483 ? -5.198 -12.110 -4.787 1.00 95.38 483 PRO A O 1
ATOM 3731 N N . SER A 1 484 ? -5.499 -12.889 -2.708 1.00 95.81 484 SER A N 1
ATOM 3732 C CA . SER A 1 484 ? -6.890 -12.429 -2.573 1.00 95.81 484 SER A CA 1
ATOM 3733 C C . SER A 1 484 ? -7.100 -10.929 -2.847 1.00 95.81 484 SER A C 1
ATOM 3735 O O . SER A 1 484 ? -8.073 -10.545 -3.498 1.00 95.81 484 SER A O 1
ATOM 3737 N N . ALA A 1 485 ? -6.180 -10.068 -2.402 1.00 96.75 485 ALA A N 1
ATOM 3738 C CA . ALA A 1 485 ? -6.216 -8.630 -2.669 1.00 96.75 485 ALA A CA 1
ATOM 3739 C C . ALA A 1 485 ? -5.861 -8.316 -4.133 1.00 96.75 485 ALA A C 1
ATOM 3741 O O . ALA A 1 485 ? -6.546 -7.526 -4.781 1.00 96.75 485 ALA A O 1
ATOM 3742 N N . THR A 1 486 ? -4.820 -8.961 -4.664 1.00 97.19 486 THR A N 1
ATOM 3743 C CA . THR A 1 486 ? -4.351 -8.805 -6.050 1.00 97.19 486 THR A CA 1
ATOM 3744 C C . THR A 1 486 ? -5.411 -9.262 -7.063 1.00 97.19 486 THR A C 1
ATOM 3746 O O . THR A 1 486 ? -5.685 -8.558 -8.036 1.00 97.19 486 THR 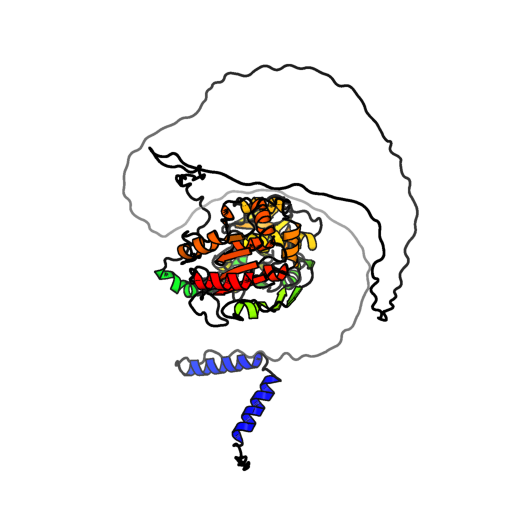A O 1
ATOM 3749 N N . GLU A 1 487 ? -6.073 -10.393 -6.813 1.00 96.62 487 GLU A N 1
ATOM 3750 C CA . GLU A 1 487 ? -7.194 -10.904 -7.608 1.00 96.62 487 GLU A CA 1
ATOM 3751 C C . GLU A 1 487 ? -8.415 -9.979 -7.547 1.00 96.62 487 GLU A C 1
ATOM 3753 O O . GLU A 1 487 ? -8.978 -9.645 -8.592 1.00 96.62 487 GLU A O 1
ATOM 3758 N N . TRP A 1 488 ? -8.815 -9.525 -6.350 1.00 97.62 488 TRP A N 1
ATOM 3759 C CA . TRP A 1 488 ? -9.958 -8.619 -6.196 1.00 97.62 488 TRP A CA 1
ATOM 3760 C C . TRP A 1 488 ? -9.721 -7.294 -6.936 1.00 97.62 488 TRP A C 1
ATOM 3762 O O . TRP A 1 488 ? -10.596 -6.851 -7.681 1.00 97.62 488 TRP A O 1
ATOM 3772 N N . LEU A 1 489 ? -8.519 -6.712 -6.824 1.00 98.25 489 LEU A N 1
ATOM 3773 C CA . LEU A 1 489 ? -8.124 -5.507 -7.562 1.00 98.25 489 LEU A CA 1
ATOM 3774 C C . LEU A 1 489 ? -8.194 -5.716 -9.081 1.00 98.25 489 LEU A C 1
ATOM 3776 O O . LEU A 1 489 ? -8.826 -4.922 -9.774 1.00 98.25 489 LEU A O 1
ATOM 3780 N N . ARG A 1 490 ? -7.611 -6.803 -9.604 1.00 97.88 490 ARG A N 1
ATOM 3781 C CA . ARG A 1 490 ? -7.639 -7.135 -11.044 1.00 97.88 490 ARG A CA 1
ATOM 3782 C C . ARG A 1 490 ? -9.052 -7.379 -11.573 1.00 97.88 490 ARG A C 1
ATOM 3784 O O . ARG A 1 490 ? -9.350 -7.012 -12.704 1.00 97.88 490 ARG A O 1
ATOM 3791 N N . LYS A 1 491 ? -9.925 -7.979 -10.758 1.00 97.56 491 LYS A N 1
ATOM 3792 C CA . LYS A 1 491 ? -11.336 -8.231 -11.087 1.00 97.56 491 LYS A CA 1
ATOM 3793 C C . LYS A 1 491 ? -12.178 -6.951 -11.086 1.00 97.56 491 LYS A C 1
ATOM 3795 O O . LYS A 1 491 ? -13.121 -6.852 -11.866 1.00 97.56 491 LYS A O 1
ATOM 3800 N N . ARG A 1 492 ? -11.870 -6.002 -10.198 1.00 97.12 492 ARG A N 1
ATOM 3801 C CA . ARG A 1 492 ? -12.610 -4.738 -10.027 1.00 97.12 492 ARG A CA 1
ATOM 3802 C C . ARG A 1 492 ? -12.148 -3.613 -10.932 1.00 97.12 492 ARG A C 1
ATOM 3804 O O . ARG A 1 492 ? -12.936 -2.729 -11.227 1.00 97.12 492 ARG A O 1
ATOM 3811 N N . LEU A 1 493 ? -10.893 -3.650 -11.355 1.00 97.75 493 LEU A N 1
ATOM 3812 C CA . LEU A 1 493 ? -10.258 -2.619 -12.165 1.00 97.75 493 LEU A CA 1
ATOM 3813 C C . LEU A 1 493 ? -9.746 -3.265 -13.469 1.00 97.75 493 LEU A C 1
ATOM 3815 O O . LEU A 1 493 ? -8.535 -3.410 -13.638 1.00 97.75 493 LEU A O 1
ATOM 3819 N N . PRO A 1 494 ? -10.645 -3.754 -14.350 1.00 96.94 494 PRO A N 1
ATOM 3820 C CA . PRO A 1 494 ? -10.263 -4.438 -15.582 1.00 96.94 494 PRO A CA 1
ATOM 3821 C C . PRO A 1 494 ? -9.722 -3.462 -16.645 1.00 96.94 494 PRO A C 1
ATOM 3823 O O . PRO A 1 494 ? -10.053 -2.273 -16.626 1.00 96.94 494 PRO A O 1
ATOM 3826 N N . PRO A 1 495 ? -8.932 -3.946 -17.621 1.00 97.19 495 PRO A N 1
ATOM 3827 C CA . PRO A 1 495 ? -8.606 -3.167 -18.813 1.00 97.19 495 PRO A CA 1
ATOM 3828 C C . PRO A 1 495 ? -9.859 -2.905 -19.657 1.00 97.19 495 PRO A C 1
ATOM 3830 O O . PRO A 1 495 ? -10.762 -3.739 -19.731 1.00 97.19 495 PRO A O 1
ATOM 3833 N N . SER A 1 496 ? -9.880 -1.770 -20.352 1.00 96.56 496 SER A N 1
ATOM 3834 C CA . SER A 1 496 ? -10.984 -1.341 -21.224 1.00 96.56 496 SER A CA 1
ATOM 3835 C C . SER A 1 496 ? -11.099 -2.158 -22.518 1.00 96.56 496 SER A C 1
ATOM 3837 O O . SER A 1 496 ? -12.094 -2.062 -23.234 1.00 96.56 496 SER A O 1
ATOM 3839 N N . GLY A 1 497 ? -10.063 -2.942 -22.838 1.00 93.31 497 GLY A N 1
ATOM 3840 C CA . GLY A 1 497 ? -9.878 -3.598 -24.133 1.00 93.31 497 GLY A CA 1
ATOM 3841 C C . GLY A 1 497 ? -9.100 -2.758 -25.153 1.00 93.31 497 GLY A C 1
ATOM 3842 O O . GLY A 1 497 ? -8.844 -3.248 -26.249 1.00 93.31 497 GLY A O 1
ATOM 3843 N N . ARG A 1 498 ? -8.689 -1.527 -24.810 1.00 94.12 498 ARG A N 1
ATOM 3844 C CA . ARG A 1 498 ? -7.804 -0.691 -25.638 1.00 94.12 498 ARG A CA 1
ATOM 3845 C C . ARG A 1 498 ? -6.438 -1.363 -25.845 1.00 94.12 498 ARG A C 1
ATOM 3847 O O . ARG A 1 498 ? -5.849 -1.847 -24.880 1.00 94.12 498 ARG A O 1
ATOM 3854 N N . THR A 1 499 ? -5.924 -1.365 -27.079 1.00 92.00 499 THR A N 1
ATOM 3855 C CA . THR A 1 499 ? -4.655 -2.032 -27.461 1.00 92.00 499 THR A CA 1
ATOM 3856 C C . THR A 1 499 ? -3.614 -1.112 -28.107 1.00 92.00 499 THR A C 1
ATOM 3858 O O . THR A 1 499 ? -2.468 -1.514 -28.277 1.00 92.00 499 THR A O 1
ATOM 3861 N N . ASP A 1 500 ? -3.977 0.119 -28.463 1.00 93.69 500 ASP A N 1
ATOM 3862 C CA . ASP A 1 500 ? -3.120 1.166 -29.042 1.00 93.69 500 ASP A CA 1
ATOM 3863 C C . ASP A 1 500 ? -2.213 1.837 -27.990 1.00 93.69 500 ASP A C 1
ATOM 3865 O O . ASP A 1 500 ? -2.169 3.054 -27.827 1.00 93.69 500 ASP A O 1
ATOM 3869 N N . THR A 1 501 ? -1.467 1.020 -27.247 1.00 95.44 501 THR A N 1
ATOM 3870 C CA . THR A 1 501 ? -0.588 1.443 -26.145 1.00 95.44 501 THR A CA 1
ATOM 3871 C C . THR A 1 501 ? 0.828 0.878 -26.311 1.00 95.44 501 THR A C 1
ATOM 3873 O O . THR A 1 501 ? 0.957 -0.250 -26.788 1.00 95.44 501 THR A O 1
ATOM 3876 N N . PRO A 1 502 ? 1.895 1.578 -25.876 1.00 96.06 502 PRO A N 1
ATOM 3877 C CA . PRO A 1 502 ? 3.262 1.061 -25.971 1.00 96.06 502 PRO A CA 1
ATOM 3878 C C . PRO A 1 502 ? 3.460 -0.248 -25.192 1.00 96.06 502 PRO A C 1
ATOM 3880 O O . PRO A 1 502 ? 3.100 -0.331 -24.021 1.00 96.06 502 PRO A O 1
ATOM 3883 N N . THR A 1 503 ? 4.096 -1.247 -25.811 1.00 97.56 503 THR A N 1
ATOM 3884 C CA . THR A 1 503 ? 4.386 -2.548 -25.172 1.00 97.56 503 THR A CA 1
ATOM 3885 C C . THR A 1 503 ? 5.687 -2.552 -24.358 1.00 97.56 503 THR A C 1
ATOM 3887 O O . THR A 1 503 ? 5.925 -3.471 -23.573 1.00 97.56 503 THR A O 1
ATOM 3890 N N . ARG A 1 504 ? 6.543 -1.534 -24.519 1.00 98.56 504 ARG A N 1
ATOM 3891 C CA . ARG A 1 504 ? 7.842 -1.400 -23.841 1.00 98.56 504 ARG A CA 1
ATOM 3892 C C . ARG A 1 504 ? 7.883 -0.096 -23.056 1.00 98.56 504 ARG A C 1
ATOM 3894 O O . ARG A 1 504 ? 7.853 0.983 -23.643 1.00 98.56 504 ARG A O 1
ATOM 3901 N N . LEU A 1 505 ? 7.932 -0.194 -21.731 1.00 98.56 505 LEU A N 1
ATOM 3902 C CA . LEU A 1 505 ? 7.750 0.934 -20.816 1.00 98.56 505 LEU A CA 1
ATOM 3903 C C . LEU A 1 505 ? 9.021 1.210 -20.011 1.00 98.56 505 LEU A C 1
ATOM 3905 O O . LEU A 1 505 ? 9.556 0.306 -19.371 1.00 98.56 505 LEU A O 1
ATOM 3909 N N . TYR A 1 506 ? 9.475 2.463 -19.996 1.00 98.12 506 TYR A N 1
ATOM 3910 C CA . TYR A 1 506 ? 10.438 2.956 -19.011 1.00 98.12 506 TYR A CA 1
ATOM 3911 C C . TYR A 1 506 ? 9.721 3.892 -18.034 1.00 98.12 506 TYR A C 1
ATOM 3913 O O . TYR A 1 506 ? 9.202 4.936 -18.431 1.00 98.12 506 TYR A O 1
ATOM 3921 N N . LEU A 1 507 ? 9.656 3.526 -16.754 1.00 95.62 507 LEU A N 1
ATOM 3922 C CA . LEU A 1 507 ? 8.977 4.334 -15.738 1.00 95.62 507 LEU A CA 1
ATOM 3923 C C . LEU A 1 507 ? 9.964 5.338 -15.139 1.00 95.62 507 LEU A C 1
ATOM 3925 O O . LEU A 1 507 ? 10.676 5.020 -14.188 1.00 95.62 507 LEU A O 1
ATOM 3929 N N . SER A 1 508 ? 10.023 6.554 -15.682 1.00 91.25 508 SER A N 1
ATOM 3930 C CA . SER A 1 508 ? 10.932 7.571 -15.145 1.00 91.25 508 SER A CA 1
ATOM 3931 C C . SER A 1 508 ? 10.556 7.961 -13.709 1.00 91.25 508 SER A C 1
ATOM 3933 O O . SER A 1 508 ? 9.392 7.968 -13.297 1.00 91.25 508 SER A O 1
ATOM 3935 N N . ARG A 1 509 ? 11.573 8.324 -12.925 1.00 86.88 509 ARG A N 1
ATOM 3936 C CA . ARG A 1 509 ? 11.399 8.956 -11.610 1.00 86.88 509 ARG A CA 1
ATOM 3937 C C . ARG A 1 509 ? 11.400 10.482 -11.677 1.00 86.88 509 ARG A C 1
ATOM 3939 O O . ARG A 1 509 ? 10.959 11.122 -10.719 1.00 86.88 509 ARG A O 1
ATOM 3946 N N . GLY A 1 510 ? 11.896 11.038 -12.783 1.00 84.25 510 GLY A N 1
ATOM 3947 C CA . GLY A 1 510 ? 12.185 12.451 -12.960 1.00 84.25 510 GLY A CA 1
ATOM 3948 C C . GLY A 1 510 ? 13.217 12.995 -11.968 1.00 84.25 510 GLY A C 1
ATOM 3949 O O . GLY A 1 510 ? 13.676 12.329 -11.040 1.00 84.25 510 GLY A O 1
ATOM 3950 N N . GLN A 1 511 ? 13.542 14.275 -12.134 1.00 76.94 511 GLN A N 1
ATOM 3951 C CA . GLN A 1 511 ? 14.519 14.988 -11.302 1.00 76.94 511 GLN A CA 1
ATOM 3952 C C . GLN A 1 511 ? 13.852 15.821 -10.183 1.00 76.94 511 GLN A C 1
ATOM 3954 O O . GLN A 1 511 ? 14.423 16.784 -9.676 1.00 76.94 511 GLN A O 1
ATOM 3959 N N . GLN A 1 512 ? 12.618 15.468 -9.798 1.00 69.25 512 GLN A N 1
ATOM 3960 C CA . GLN A 1 512 ? 11.798 16.244 -8.860 1.00 69.25 512 GLN A CA 1
ATOM 3961 C C . GLN A 1 512 ? 12.306 16.151 -7.405 1.00 69.25 512 GLN A C 1
ATOM 3963 O O . GLN A 1 512 ? 12.511 15.041 -6.900 1.00 69.25 512 GLN A O 1
ATOM 3968 N N . PRO A 1 513 ? 12.440 17.274 -6.669 1.00 60.16 513 PRO A N 1
ATOM 3969 C CA . PRO A 1 513 ? 12.813 17.254 -5.257 1.00 60.16 513 PRO A CA 1
ATOM 3970 C C . PRO A 1 513 ? 11.873 16.376 -4.417 1.00 60.16 513 PRO A C 1
ATOM 3972 O O . PRO A 1 513 ? 10.658 16.557 -4.418 1.00 60.16 513 PRO A O 1
ATOM 3975 N N . GLY A 1 514 ? 12.443 15.416 -3.683 1.00 62.72 514 GLY A N 1
ATOM 3976 C CA . GLY A 1 514 ? 11.692 14.446 -2.876 1.00 62.72 514 GLY A CA 1
ATOM 3977 C C . GLY A 1 514 ? 11.642 13.040 -3.484 1.00 62.72 514 GLY A C 1
ATOM 3978 O O . GLY A 1 514 ? 11.705 12.058 -2.737 1.00 62.72 514 GLY A O 1
ATOM 3979 N N . ALA A 1 515 ? 11.628 12.917 -4.814 1.00 72.50 515 ALA A N 1
ATOM 3980 C CA . ALA A 1 515 ? 11.654 11.637 -5.520 1.00 72.50 515 ALA A CA 1
ATOM 3981 C C . ALA A 1 515 ? 13.013 10.936 -5.369 1.00 72.50 515 ALA A C 1
ATOM 3983 O O . ALA A 1 515 ? 14.039 11.580 -5.552 1.00 72.50 515 ALA A O 1
ATOM 3984 N N . ARG A 1 516 ? 13.047 9.621 -5.074 1.00 83.88 516 ARG A N 1
ATOM 3985 C CA . ARG A 1 516 ? 14.232 8.799 -5.405 1.00 83.88 516 ARG A CA 1
ATOM 3986 C C . ARG A 1 516 ? 14.471 8.946 -6.902 1.00 83.88 516 ARG A C 1
ATOM 3988 O O . ARG A 1 516 ? 13.565 8.575 -7.652 1.00 83.88 516 ARG A O 1
ATOM 3995 N N . ARG A 1 517 ? 15.599 9.522 -7.304 1.00 89.81 517 ARG A N 1
ATOM 3996 C CA . ARG A 1 517 ? 15.985 9.732 -8.708 1.00 89.81 517 ARG A CA 1
ATOM 3997 C C . ARG A 1 517 ? 16.791 8.534 -9.201 1.00 89.81 517 ARG A C 1
ATOM 3999 O O . ARG A 1 517 ? 17.297 7.768 -8.386 1.00 89.81 517 ARG A O 1
ATOM 4006 N N . TYR A 1 518 ? 16.940 8.393 -10.512 1.00 94.00 518 TYR A N 1
ATOM 4007 C CA . TYR A 1 518 ? 17.976 7.548 -11.103 1.00 94.00 518 TYR A CA 1
ATOM 4008 C C . TYR A 1 518 ? 19.069 8.469 -11.654 1.00 94.00 518 TYR A C 1
ATOM 4010 O O . TYR A 1 518 ? 18.759 9.413 -12.381 1.00 94.00 518 TYR A O 1
ATOM 4018 N N . LEU A 1 519 ? 20.323 8.272 -11.236 1.00 93.81 519 LEU A N 1
ATOM 4019 C CA . LEU A 1 519 ? 21.393 9.236 -11.526 1.00 93.81 519 LEU A CA 1
ATOM 4020 C C . LEU A 1 519 ? 21.885 9.162 -12.978 1.00 93.81 519 LEU A C 1
ATOM 4022 O O . LEU A 1 519 ? 22.164 10.200 -13.568 1.00 93.81 519 LEU A O 1
ATOM 4026 N N . GLN A 1 520 ? 21.901 7.965 -13.571 1.00 95.38 520 GLN A N 1
ATOM 4027 C CA . GLN A 1 520 ? 22.378 7.730 -14.943 1.00 95.38 520 GLN A CA 1
ATOM 4028 C C . GLN A 1 520 ? 21.243 7.775 -15.990 1.00 95.38 520 GLN A C 1
ATOM 4030 O O . GLN A 1 520 ? 21.368 7.240 -17.09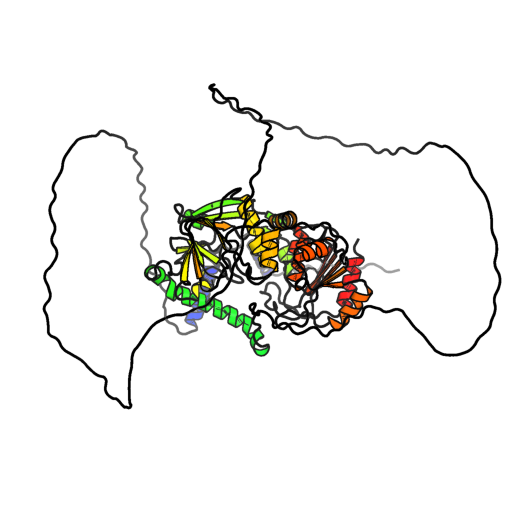0 1.00 95.38 520 GLN A O 1
ATOM 4035 N N . GLU A 1 521 ? 20.109 8.412 -15.666 1.00 94.94 521 GLU A N 1
ATOM 4036 C CA . GLU A 1 521 ? 18.901 8.452 -16.512 1.00 94.94 521 GLU A CA 1
ATOM 4037 C C . GLU A 1 521 ? 19.167 9.050 -17.905 1.00 94.94 521 GLU A C 1
ATOM 4039 O O . GLU A 1 521 ? 18.695 8.512 -18.905 1.00 94.94 521 GLU A O 1
ATOM 4044 N N . THR A 1 522 ? 20.000 10.093 -17.981 1.00 95.44 522 THR A N 1
ATOM 4045 C CA . THR A 1 522 ? 20.435 10.732 -19.237 1.00 95.44 522 THR A CA 1
ATOM 4046 C C . THR A 1 522 ? 21.249 9.797 -20.140 1.00 95.44 522 THR A C 1
ATOM 4048 O O . THR A 1 522 ? 21.219 9.947 -21.358 1.00 95.44 522 THR A O 1
ATOM 4051 N N . GLU A 1 523 ? 21.972 8.832 -19.565 1.00 96.88 523 GLU A N 1
ATOM 4052 C CA . GLU A 1 523 ? 22.789 7.870 -20.315 1.00 96.88 523 GLU A CA 1
ATOM 4053 C C . GLU A 1 523 ? 21.982 6.623 -20.713 1.00 96.88 523 GLU A C 1
ATOM 4055 O O . GLU A 1 523 ? 22.141 6.089 -21.813 1.00 96.88 523 GLU A O 1
ATOM 4060 N N . LEU A 1 524 ? 21.082 6.172 -19.832 1.00 97.31 524 LEU A N 1
ATOM 4061 C CA . LEU A 1 524 ? 20.227 5.012 -20.072 1.00 97.31 524 LEU A CA 1
ATOM 4062 C C . LEU A 1 524 ? 19.113 5.298 -21.083 1.00 97.31 524 LEU A C 1
ATOM 4064 O O . LEU A 1 524 ? 18.835 4.441 -21.922 1.00 97.31 524 LEU A O 1
ATOM 4068 N N . TRP A 1 525 ? 18.462 6.466 -21.023 1.00 97.12 525 TRP A N 1
ATOM 4069 C CA . TRP A 1 525 ? 17.284 6.728 -21.857 1.00 97.12 525 TRP A CA 1
ATOM 4070 C C . TRP A 1 525 ? 17.554 6.541 -23.364 1.00 97.12 525 TRP A C 1
ATOM 4072 O O . TRP A 1 525 ? 16.838 5.744 -23.972 1.00 97.12 525 TRP A O 1
ATOM 4082 N N . PRO A 1 526 ? 18.616 7.116 -23.971 1.00 97.75 526 PRO A N 1
ATOM 4083 C CA . PRO A 1 526 ? 18.905 6.902 -25.391 1.00 97.75 526 PRO A CA 1
ATOM 4084 C C . PRO A 1 526 ? 19.196 5.437 -25.755 1.00 97.75 526 PRO A C 1
ATOM 4086 O O . PRO A 1 526 ? 19.014 5.047 -26.908 1.00 97.75 526 PRO A O 1
ATOM 4089 N N . ARG A 1 527 ? 19.659 4.610 -24.802 1.00 97.62 527 ARG A N 1
ATOM 4090 C CA . ARG A 1 527 ? 19.837 3.158 -24.997 1.00 97.62 527 ARG A CA 1
ATOM 4091 C C . ARG A 1 527 ? 18.478 2.455 -25.077 1.00 97.62 527 ARG A C 1
ATOM 4093 O O . ARG A 1 527 ? 18.253 1.677 -25.999 1.00 97.62 527 ARG A O 1
ATOM 4100 N N . LEU A 1 528 ? 17.554 2.772 -24.166 1.00 98.19 528 LEU A N 1
ATOM 4101 C CA . LEU A 1 528 ? 16.201 2.201 -24.142 1.00 98.19 528 LEU A CA 1
ATOM 4102 C C . LEU A 1 528 ? 15.331 2.683 -25.317 1.00 98.19 528 LEU A C 1
ATOM 4104 O O . LEU A 1 528 ? 14.632 1.878 -25.932 1.00 98.19 528 LEU A O 1
ATOM 4108 N N . GLU A 1 529 ? 15.407 3.963 -25.676 1.00 98.00 529 GLU A N 1
ATOM 4109 C CA . GLU A 1 529 ? 14.654 4.576 -26.781 1.00 98.00 529 GLU A CA 1
ATOM 4110 C C . GLU A 1 529 ? 14.935 3.874 -28.121 1.00 98.00 529 GLU A C 1
ATOM 4112 O O . GLU A 1 529 ? 14.011 3.428 -28.804 1.00 98.00 529 GLU A O 1
ATOM 4117 N N . ARG A 1 530 ? 16.217 3.621 -28.441 1.00 97.69 530 ARG A N 1
ATOM 4118 C CA . ARG A 1 530 ? 16.635 2.823 -29.617 1.00 97.69 530 ARG A CA 1
ATOM 4119 C C . ARG A 1 530 ? 16.114 1.381 -29.615 1.00 97.69 530 ARG A C 1
ATOM 4121 O O . ARG A 1 530 ? 16.151 0.719 -30.649 1.00 97.69 530 ARG A O 1
ATOM 4128 N N . ARG A 1 531 ? 15.644 0.881 -28.470 1.00 97.31 531 ARG A N 1
ATOM 4129 C CA . ARG A 1 531 ? 15.097 -0.472 -28.274 1.00 97.31 531 ARG A CA 1
ATOM 4130 C C . ARG A 1 531 ? 13.564 -0.474 -28.179 1.00 97.31 531 ARG A C 1
ATOM 4132 O O . ARG A 1 531 ? 12.976 -1.465 -27.740 1.00 97.31 531 ARG A O 1
ATOM 4139 N N . GLY A 1 532 ? 12.928 0.623 -28.602 1.00 97.69 532 GLY A N 1
ATOM 4140 C CA . GLY A 1 532 ? 11.477 0.772 -28.714 1.00 97.69 532 GLY A CA 1
ATOM 4141 C C . GLY A 1 532 ? 10.758 1.058 -27.396 1.00 97.69 532 GLY A C 1
ATOM 4142 O O . GLY A 1 532 ? 9.539 0.919 -27.343 1.00 97.69 532 GLY A O 1
ATOM 4143 N N . PHE A 1 533 ? 11.479 1.417 -26.329 1.00 98.44 533 PHE A N 1
ATOM 4144 C CA . PHE A 1 533 ? 10.856 1.816 -25.067 1.00 98.44 533 PHE A CA 1
ATOM 4145 C C . PHE A 1 533 ? 10.268 3.223 -25.154 1.00 98.44 533 PHE A C 1
ATOM 4147 O O . PHE A 1 533 ? 10.855 4.116 -25.757 1.00 98.44 533 PHE A O 1
ATOM 4154 N N . VAL A 1 534 ? 9.144 3.432 -24.470 1.00 97.56 534 VAL A N 1
ATOM 4155 C CA . VAL A 1 534 ? 8.523 4.744 -24.263 1.00 97.56 534 VAL A CA 1
ATOM 4156 C C . VAL A 1 534 ? 8.659 5.130 -22.790 1.00 97.56 534 VAL A C 1
ATOM 4158 O O . VAL A 1 534 ? 8.335 4.335 -21.904 1.00 97.56 534 VAL A O 1
ATOM 4161 N N . THR A 1 535 ? 9.129 6.352 -22.515 1.00 95.75 535 THR A N 1
ATOM 4162 C CA . THR A 1 535 ? 9.111 6.907 -21.153 1.00 95.75 535 THR A CA 1
ATOM 4163 C C . THR A 1 535 ? 7.672 7.197 -20.740 1.00 95.75 535 THR A C 1
ATOM 4165 O O . THR A 1 535 ? 6.957 7.920 -21.432 1.00 95.75 535 THR A O 1
ATOM 4168 N N . LEU A 1 536 ? 7.262 6.668 -19.589 1.00 93.19 536 LEU A N 1
ATOM 4169 C CA . LEU A 1 536 ? 5.921 6.818 -19.041 1.00 93.19 536 LEU A CA 1
ATOM 4170 C C . LEU A 1 536 ? 5.964 7.562 -17.699 1.00 93.19 536 LEU A C 1
ATOM 4172 O O . LEU A 1 536 ? 6.629 7.116 -16.763 1.00 93.19 536 LEU A O 1
ATOM 4176 N N . ASP A 1 537 ? 5.190 8.644 -17.583 1.00 89.69 537 ASP A N 1
ATOM 4177 C CA . ASP A 1 537 ? 4.764 9.209 -16.297 1.00 89.69 537 ASP A CA 1
ATOM 4178 C C . ASP A 1 537 ? 3.273 8.890 -16.078 1.00 89.69 537 ASP A C 1
ATOM 4180 O O . ASP A 1 537 ? 2.410 9.590 -16.622 1.00 89.69 537 ASP A O 1
ATOM 4184 N N . PRO A 1 538 ? 2.935 7.863 -15.273 1.00 85.25 538 PRO A N 1
ATOM 4185 C CA . PRO A 1 538 ? 1.549 7.531 -14.948 1.00 85.25 538 PRO A CA 1
ATOM 4186 C C . PRO A 1 538 ? 0.768 8.686 -14.302 1.00 85.25 538 PRO A C 1
ATOM 4188 O O . PRO A 1 538 ? -0.452 8.719 -14.404 1.00 85.25 538 PRO A O 1
ATOM 4191 N N . GLY A 1 539 ? 1.439 9.674 -13.695 1.00 85.94 539 GLY A N 1
ATOM 4192 C CA . GLY A 1 539 ? 0.807 10.885 -13.162 1.00 85.94 539 GLY A CA 1
ATOM 4193 C C . GLY A 1 539 ? 0.184 11.797 -14.226 1.00 85.94 539 GLY A C 1
ATOM 4194 O O . GLY A 1 539 ? -0.595 12.687 -13.877 1.00 85.94 539 GLY A O 1
ATOM 4195 N N . THR A 1 540 ? 0.489 11.574 -15.509 1.00 89.62 540 THR A N 1
ATOM 4196 C CA . THR A 1 540 ? -0.128 12.277 -16.648 1.00 89.62 540 THR A CA 1
ATOM 4197 C C . THR A 1 540 ? -1.359 11.574 -17.222 1.00 89.62 540 THR A C 1
ATOM 4199 O O . THR A 1 540 ? -2.101 12.200 -17.979 1.00 89.62 540 THR A O 1
ATOM 4202 N N . LEU A 1 541 ? -1.595 10.312 -16.848 1.00 94.38 541 LEU A N 1
ATOM 4203 C CA . LEU A 1 541 ? -2.660 9.459 -17.378 1.00 94.38 541 LEU A CA 1
ATOM 4204 C C . LEU A 1 541 ? -3.822 9.310 -16.392 1.00 94.38 541 LEU A C 1
ATOM 4206 O O . LEU A 1 541 ? -3.624 9.283 -15.172 1.00 94.38 541 LEU A O 1
ATOM 4210 N N . SER A 1 542 ? -5.035 9.114 -16.910 1.00 96.88 542 SER A N 1
ATOM 4211 C CA . SER A 1 542 ? -6.140 8.616 -16.085 1.00 96.88 542 SER A CA 1
ATOM 4212 C C . SER A 1 542 ? -5.884 7.176 -15.621 1.00 96.88 542 SER A C 1
ATOM 4214 O O . SER A 1 542 ? -5.079 6.446 -16.201 1.00 96.88 542 SER A O 1
ATOM 4216 N N . VAL A 1 543 ? -6.573 6.746 -14.565 1.00 97.75 543 VAL A N 1
ATOM 4217 C CA . VAL A 1 543 ? -6.390 5.405 -13.984 1.00 97.75 543 VAL A CA 1
ATOM 4218 C C . VAL A 1 543 ? -6.699 4.297 -14.996 1.00 97.75 543 VAL A C 1
ATOM 4220 O O . VAL A 1 543 ? -5.926 3.349 -15.085 1.00 97.75 543 VAL A O 1
ATOM 4223 N N . GLN A 1 544 ? -7.752 4.433 -15.810 1.00 98.12 544 GLN A N 1
ATOM 4224 C CA . GLN A 1 544 ? -8.058 3.444 -16.851 1.00 98.12 544 GLN A CA 1
ATOM 4225 C C . GLN A 1 544 ? -6.941 3.352 -17.898 1.00 98.12 544 GLN A C 1
ATOM 4227 O O . GLN A 1 544 ? -6.560 2.260 -18.308 1.00 98.12 544 GLN A O 1
ATOM 4232 N N . GLU A 1 545 ? -6.356 4.484 -18.288 1.00 97.69 545 GLU A N 1
ATOM 4233 C CA . GLU A 1 545 ? -5.247 4.482 -19.239 1.00 97.69 545 GLU A CA 1
ATOM 4234 C C . GLU A 1 545 ? -3.984 3.838 -18.659 1.00 97.69 545 GLU A C 1
ATOM 4236 O O . GLU A 1 545 ? -3.267 3.168 -19.399 1.00 97.69 545 GLU A O 1
ATOM 4241 N N . GLN A 1 546 ? -3.728 3.993 -17.353 1.00 97.56 546 GLN A N 1
ATOM 4242 C CA . GLN A 1 546 ? -2.648 3.282 -16.659 1.00 97.56 546 GLN A CA 1
ATOM 4243 C C . GLN A 1 546 ? -2.902 1.766 -16.652 1.00 97.56 546 GLN A C 1
ATOM 4245 O O . GLN A 1 546 ? -1.999 1.007 -17.001 1.00 97.56 546 GLN A O 1
ATOM 4250 N N . ILE A 1 547 ? -4.127 1.329 -16.332 1.00 98.50 547 ILE A N 1
ATOM 4251 C CA . ILE A 1 547 ? -4.534 -0.085 -16.376 1.00 98.50 547 ILE A CA 1
ATOM 4252 C C . ILE A 1 547 ? -4.284 -0.668 -17.775 1.00 98.50 547 ILE A C 1
ATOM 4254 O O . ILE A 1 547 ? -3.617 -1.693 -17.898 1.00 98.50 547 ILE A O 1
ATOM 4258 N N . ASP A 1 548 ? -4.761 0.003 -18.826 1.00 98.31 548 ASP A N 1
ATOM 4259 C CA . ASP A 1 548 ? -4.638 -0.465 -20.211 1.00 98.31 548 ASP A CA 1
ATOM 4260 C C . ASP A 1 548 ? -3.168 -0.544 -20.668 1.00 98.31 548 ASP A C 1
ATOM 4262 O O . ASP A 1 548 ? -2.735 -1.559 -21.215 1.00 98.31 548 ASP A O 1
ATOM 4266 N N . VAL A 1 549 ? -2.376 0.505 -20.404 1.00 98.19 549 VAL A N 1
ATOM 4267 C CA . VAL A 1 549 ? -0.952 0.568 -20.782 1.00 98.19 549 VAL A CA 1
ATOM 4268 C C . VAL A 1 549 ? -0.143 -0.528 -20.085 1.00 98.19 549 VAL A C 1
ATOM 4270 O O . VAL A 1 549 ? 0.676 -1.183 -20.727 1.00 98.19 549 VAL A O 1
ATOM 4273 N N . PHE A 1 550 ? -0.384 -0.783 -18.796 1.00 98.38 550 PHE A N 1
ATOM 4274 C CA . PHE A 1 550 ? 0.307 -1.862 -18.086 1.00 98.38 550 PHE A CA 1
ATOM 4275 C C . PHE A 1 550 ? -0.226 -3.251 -18.444 1.00 98.38 550 PHE A C 1
ATOM 4277 O O . PHE A 1 550 ? 0.550 -4.207 -18.406 1.00 98.38 550 PHE A O 1
ATOM 4284 N N . HIS A 1 551 ? -1.497 -3.391 -18.834 1.00 98.25 551 HIS A N 1
ATOM 4285 C CA . HIS A 1 551 ? -2.046 -4.659 -19.320 1.00 98.25 551 HIS A CA 1
ATOM 4286 C C . HIS A 1 551 ? -1.352 -5.134 -20.602 1.00 98.25 551 HIS A C 1
ATOM 4288 O O . HIS A 1 551 ? -1.034 -6.316 -20.729 1.00 98.25 551 HIS A O 1
ATOM 4294 N N . ASN A 1 552 ? -1.086 -4.212 -21.526 1.00 97.81 552 ASN A N 1
ATOM 4295 C CA . ASN A 1 552 ? -0.476 -4.503 -22.825 1.00 97.81 552 ASN A CA 1
ATOM 4296 C C . ASN A 1 552 ? 1.065 -4.494 -22.804 1.00 97.81 552 ASN A C 1
ATOM 4298 O O . ASN A 1 552 ? 1.693 -4.727 -23.836 1.00 97.81 552 ASN A O 1
ATOM 4302 N N . ALA A 1 553 ? 1.689 -4.231 -21.654 1.00 98.25 553 ALA A N 1
ATOM 4303 C CA . ALA A 1 553 ? 3.139 -4.216 -21.528 1.00 98.25 553 ALA A CA 1
ATOM 4304 C C . ALA A 1 553 ? 3.744 -5.627 -21.668 1.00 98.25 553 ALA A C 1
ATOM 4306 O O . ALA A 1 553 ? 3.410 -6.548 -20.923 1.00 98.25 553 ALA A O 1
ATOM 4307 N N . GLU A 1 554 ? 4.694 -5.770 -22.591 1.00 98.12 554 GLU A N 1
ATOM 4308 C CA . GLU A 1 554 ? 5.585 -6.926 -22.728 1.00 98.12 554 GLU A CA 1
ATOM 4309 C C . GLU A 1 554 ? 6.817 -6.788 -21.825 1.00 98.12 554 GLU A C 1
ATOM 4311 O O . GLU A 1 554 ? 7.297 -7.778 -21.269 1.00 98.12 554 GLU A O 1
ATOM 4316 N N . VAL A 1 555 ? 7.354 -5.565 -21.707 1.00 98.62 555 VAL A N 1
ATOM 4317 C CA . VAL A 1 555 ? 8.616 -5.275 -21.009 1.00 98.62 555 VAL A CA 1
ATOM 4318 C C . VAL A 1 555 ? 8.528 -3.947 -20.258 1.00 98.62 555 VAL A C 1
ATOM 4320 O O . VAL A 1 555 ? 8.159 -2.925 -20.835 1.00 98.62 555 VAL A O 1
ATOM 4323 N N . ILE A 1 556 ? 8.910 -3.944 -18.983 1.00 98.69 556 ILE A N 1
ATOM 4324 C CA . ILE A 1 556 ? 8.872 -2.777 -18.096 1.00 98.69 556 ILE A CA 1
ATOM 4325 C C . ILE A 1 556 ? 10.234 -2.624 -17.412 1.00 98.69 556 ILE A C 1
ATOM 4327 O O . ILE A 1 556 ? 10.688 -3.537 -16.728 1.00 98.69 556 ILE A O 1
ATOM 4331 N N . VAL A 1 557 ? 10.872 -1.463 -17.555 1.00 98.50 557 VAL A N 1
ATOM 4332 C CA . VAL A 1 557 ? 12.103 -1.082 -16.842 1.00 98.50 557 VAL A CA 1
ATOM 4333 C C . VAL A 1 557 ? 11.777 0.087 -15.912 1.00 98.50 557 VAL A C 1
ATOM 4335 O O . VAL A 1 557 ? 11.148 1.056 -16.333 1.00 98.50 557 VAL A O 1
ATOM 4338 N N . SER A 1 558 ? 12.164 0.010 -14.638 1.00 96.88 558 SER A N 1
ATOM 4339 C CA . SER A 1 558 ? 11.746 0.999 -13.635 1.00 96.88 558 SER A CA 1
ATOM 4340 C C . SER A 1 558 ? 12.752 1.147 -12.489 1.00 96.88 558 SER A C 1
ATOM 4342 O O . SER A 1 558 ? 13.069 0.156 -11.829 1.00 96.88 558 SER A O 1
ATOM 4344 N N . PRO A 1 559 ? 13.201 2.367 -12.144 1.00 95.75 559 PRO A N 1
ATOM 4345 C CA . PRO A 1 559 ? 13.788 2.635 -10.842 1.00 95.75 559 PRO A CA 1
ATOM 4346 C C . PRO A 1 559 ? 12.698 2.555 -9.760 1.00 95.75 559 PRO A C 1
ATOM 4348 O O . PRO A 1 559 ? 11.649 3.193 -9.863 1.00 95.75 559 PRO A O 1
ATOM 4351 N N . HIS A 1 560 ? 12.947 1.768 -8.713 1.00 95.12 560 HIS A N 1
ATOM 4352 C CA . HIS A 1 560 ? 11.973 1.354 -7.704 1.00 95.12 560 HIS A CA 1
ATOM 4353 C C . HIS A 1 560 ? 11.113 2.519 -7.181 1.00 95.12 560 HIS A C 1
ATOM 4355 O O . HIS A 1 560 ? 11.610 3.483 -6.579 1.00 95.12 560 HIS A O 1
ATOM 4361 N N . GLY A 1 561 ? 9.790 2.406 -7.326 1.00 91.88 561 GLY A N 1
ATOM 4362 C CA . GLY A 1 561 ? 8.830 3.442 -6.946 1.00 91.88 561 GLY A CA 1
ATOM 4363 C C . GLY A 1 561 ? 7.374 2.995 -7.070 1.00 91.88 561 GLY A C 1
ATOM 4364 O O . GLY A 1 561 ? 7.062 2.047 -7.781 1.00 91.88 561 GLY A O 1
ATOM 4365 N N . ALA A 1 562 ? 6.464 3.713 -6.403 1.00 90.44 562 ALA A N 1
ATOM 4366 C CA . ALA A 1 562 ? 5.036 3.370 -6.351 1.00 90.44 562 ALA A CA 1
ATOM 4367 C C . ALA A 1 562 ? 4.316 3.403 -7.719 1.00 90.44 562 ALA A C 1
ATOM 4369 O O . ALA A 1 562 ? 3.225 2.864 -7.846 1.00 90.44 562 ALA A O 1
ATOM 4370 N N . ALA A 1 563 ? 4.929 3.989 -8.753 1.00 92.50 563 ALA A N 1
ATOM 4371 C CA . ALA A 1 563 ? 4.444 3.896 -10.131 1.00 92.50 563 ALA A CA 1
ATOM 4372 C C . ALA A 1 563 ? 4.439 2.445 -10.654 1.00 92.50 563 ALA A C 1
ATOM 4374 O O . ALA A 1 563 ? 3.530 2.067 -11.391 1.00 92.50 563 ALA A O 1
ATOM 4375 N N . LEU A 1 564 ? 5.404 1.617 -10.226 1.00 96.25 564 LEU A N 1
ATOM 4376 C CA . LEU A 1 564 ? 5.509 0.217 -10.643 1.00 96.25 564 LEU A CA 1
ATOM 4377 C C . LEU A 1 564 ? 4.407 -0.668 -10.033 1.00 96.25 564 LEU A C 1
ATOM 4379 O O . LEU A 1 564 ? 4.188 -1.769 -10.515 1.00 96.25 564 LEU A O 1
ATOM 4383 N N . THR A 1 565 ? 3.634 -0.188 -9.049 1.00 97.25 565 THR A N 1
ATOM 4384 C CA . THR A 1 565 ? 2.446 -0.907 -8.544 1.00 97.25 565 THR A CA 1
ATOM 4385 C C . THR A 1 565 ? 1.447 -1.229 -9.658 1.00 97.25 565 THR A C 1
ATOM 4387 O O . THR A 1 565 ? 0.730 -2.220 -9.560 1.00 97.25 565 THR A O 1
ATOM 4390 N N . ASN A 1 566 ? 1.441 -0.464 -10.754 1.00 97.88 566 ASN A N 1
ATOM 4391 C CA . ASN A 1 566 ? 0.604 -0.735 -11.921 1.00 97.88 566 ASN A CA 1
ATOM 4392 C C . ASN A 1 566 ? 0.864 -2.102 -12.602 1.00 97.88 566 ASN A C 1
ATOM 4394 O O . ASN A 1 566 ? -0.010 -2.569 -13.331 1.00 97.88 566 ASN A O 1
ATOM 4398 N N . ILE A 1 567 ? 1.966 -2.818 -12.306 1.00 98.19 567 ILE A N 1
ATOM 4399 C CA . ILE A 1 567 ? 2.115 -4.232 -12.726 1.00 98.19 567 ILE A CA 1
ATOM 4400 C C . ILE A 1 567 ? 0.996 -5.136 -12.186 1.00 98.19 567 ILE A C 1
ATOM 4402 O O . ILE A 1 567 ? 0.762 -6.204 -12.744 1.00 98.19 567 ILE A O 1
ATOM 4406 N N . THR A 1 568 ? 0.236 -4.671 -11.182 1.00 98.31 568 THR A N 1
ATOM 4407 C CA . THR A 1 568 ? -1.045 -5.254 -10.742 1.00 98.31 568 THR A CA 1
ATOM 4408 C C . THR A 1 568 ? -1.953 -5.625 -11.919 1.00 98.31 568 THR A C 1
ATOM 4410 O O . THR A 1 568 ? -2.643 -6.636 -11.838 1.00 98.31 568 THR A O 1
ATOM 4413 N N . TRP A 1 569 ? -1.934 -4.878 -13.031 1.00 98.12 569 TRP A N 1
ATOM 4414 C CA . TRP A 1 569 ? -2.798 -5.102 -14.203 1.00 98.12 569 TRP A CA 1
ATOM 4415 C C . TRP A 1 569 ? -2.133 -5.822 -15.383 1.00 98.12 569 TRP A C 1
ATOM 4417 O O . TRP A 1 569 ? -2.829 -6.263 -16.305 1.00 98.12 569 TRP A O 1
ATOM 4427 N N . SER A 1 570 ? -0.813 -6.015 -15.336 1.00 98.12 570 SER A N 1
ATOM 4428 C CA . SER A 1 570 ? -0.052 -6.677 -16.397 1.00 98.12 570 SER A CA 1
ATOM 4429 C C . SER A 1 570 ? -0.426 -8.151 -16.576 1.00 98.12 570 SER A C 1
ATOM 4431 O O . SER A 1 570 ? -0.983 -8.813 -15.689 1.00 98.12 570 SER A O 1
ATOM 4433 N N . ARG A 1 571 ? -0.155 -8.674 -17.772 1.00 95.75 571 ARG A N 1
ATOM 4434 C CA . ARG A 1 571 ? -0.431 -10.068 -18.144 1.00 95.75 571 ARG A CA 1
ATOM 4435 C C . ARG A 1 571 ? 0.709 -10.990 -17.682 1.00 95.75 571 ARG A C 1
ATOM 4437 O O . ARG A 1 571 ? 1.861 -10.556 -17.678 1.00 95.75 571 ARG A O 1
ATOM 4444 N N . PRO A 1 572 ? 0.434 -12.267 -17.358 1.00 95.62 572 PRO A N 1
ATOM 4445 C CA . PRO A 1 572 ? 1.476 -13.290 -17.307 1.00 95.62 572 PRO A CA 1
ATOM 4446 C C . PRO A 1 572 ? 2.288 -13.294 -18.614 1.00 95.62 572 PRO A C 1
ATOM 4448 O O . PRO A 1 572 ? 1.729 -13.082 -19.692 1.00 95.62 572 PRO A O 1
ATOM 4451 N N . GLY A 1 573 ? 3.600 -13.499 -18.513 1.00 95.69 573 GLY A N 1
ATOM 4452 C CA . GLY A 1 573 ? 4.571 -13.350 -19.602 1.00 95.69 573 GLY A CA 1
ATOM 4453 C C . GLY A 1 573 ? 5.248 -11.973 -19.689 1.00 95.69 573 GLY A C 1
ATOM 4454 O O . GLY A 1 573 ? 6.242 -11.847 -20.408 1.00 95.69 573 GLY A O 1
ATOM 4455 N N . VAL A 1 574 ? 4.778 -10.956 -18.948 1.00 97.62 574 VAL A N 1
ATOM 4456 C CA . VAL A 1 574 ? 5.470 -9.654 -18.854 1.00 97.62 574 VAL A CA 1
ATOM 4457 C C . VAL A 1 574 ? 6.862 -9.810 -18.231 1.00 97.62 574 VAL A C 1
ATOM 4459 O O . VAL A 1 574 ? 7.064 -10.588 -17.294 1.00 97.62 574 VAL A O 1
ATOM 4462 N N . ARG A 1 575 ? 7.824 -9.047 -18.752 1.00 98.25 575 ARG A N 1
ATOM 4463 C CA . ARG A 1 575 ? 9.194 -8.920 -18.242 1.00 98.25 575 ARG A CA 1
ATOM 4464 C C . ARG A 1 575 ? 9.331 -7.625 -17.447 1.00 98.25 575 ARG A C 1
ATOM 4466 O O . ARG A 1 575 ? 9.007 -6.560 -17.963 1.00 98.25 575 ARG A O 1
ATOM 4473 N N . VAL A 1 576 ? 9.815 -7.696 -16.210 1.00 98.44 576 VAL A N 1
ATOM 4474 C CA . VAL A 1 576 ? 9.962 -6.535 -15.316 1.00 98.44 576 VAL A CA 1
ATOM 4475 C C . VAL A 1 576 ? 11.394 -6.459 -14.795 1.00 98.44 576 VAL A C 1
ATOM 4477 O O . VAL A 1 576 ? 11.864 -7.406 -14.174 1.00 98.44 576 VAL A O 1
ATOM 4480 N N . LEU A 1 577 ? 12.064 -5.326 -15.018 1.00 98.56 577 LEU A N 1
ATOM 4481 C CA . LEU A 1 577 ? 13.386 -5.004 -14.478 1.00 98.56 577 LEU A CA 1
ATOM 4482 C C . LEU A 1 577 ? 13.269 -3.847 -13.476 1.00 98.56 577 LEU A C 1
ATOM 4484 O O . LEU A 1 577 ? 13.066 -2.695 -13.872 1.00 98.56 577 LEU A O 1
ATOM 4488 N N . GLU A 1 578 ? 13.393 -4.141 -12.180 1.00 98.25 578 GLU A N 1
ATOM 4489 C CA . GLU A 1 578 ? 13.316 -3.135 -11.111 1.00 98.25 578 GLU A CA 1
ATOM 4490 C C . GLU A 1 578 ? 14.699 -2.772 -10.547 1.00 98.25 578 GLU A C 1
ATOM 4492 O O . GLU A 1 578 ? 15.477 -3.639 -10.155 1.00 98.25 578 GLU A O 1
ATOM 4497 N N . MET A 1 579 ? 15.008 -1.475 -10.480 1.00 97.75 579 MET A N 1
ATOM 4498 C CA . MET A 1 579 ? 16.317 -0.964 -10.055 1.00 97.75 579 MET A CA 1
ATOM 4499 C C . MET A 1 579 ? 16.249 -0.315 -8.666 1.00 97.75 579 MET A C 1
ATOM 4501 O O . MET A 1 579 ? 15.450 0.590 -8.437 1.00 97.75 579 MET A O 1
ATOM 4505 N N . PHE A 1 580 ? 17.114 -0.731 -7.746 1.00 96.38 580 PHE A N 1
ATOM 4506 C CA . PHE A 1 580 ? 17.144 -0.302 -6.344 1.00 96.38 580 PHE A CA 1
ATOM 4507 C C . PHE A 1 580 ? 18.445 0.428 -5.981 1.00 96.38 580 PHE A C 1
ATOM 4509 O O . PHE A 1 580 ? 19.484 0.225 -6.606 1.00 96.38 580 PHE A O 1
ATOM 4516 N N . ALA A 1 581 ? 18.414 1.241 -4.923 1.00 93.56 581 ALA A N 1
ATOM 4517 C CA . ALA A 1 581 ? 19.622 1.805 -4.320 1.00 93.56 581 ALA A CA 1
ATOM 4518 C C . ALA A 1 581 ? 20.272 0.773 -3.377 1.00 93.56 581 ALA A C 1
ATOM 4520 O O . ALA A 1 581 ? 19.560 0.022 -2.707 1.00 93.56 581 ALA A O 1
ATOM 4521 N N . GLY A 1 582 ? 21.605 0.764 -3.251 1.00 91.56 582 GLY A N 1
ATOM 4522 C CA . GLY A 1 582 ? 22.335 -0.181 -2.382 1.00 91.56 582 GLY A CA 1
ATOM 4523 C C . GLY A 1 582 ? 21.974 -0.112 -0.889 1.00 91.56 582 GLY A C 1
ATOM 4524 O O . GLY A 1 582 ? 22.227 -1.042 -0.121 1.00 91.56 582 GLY A O 1
ATOM 4525 N N . THR A 1 583 ? 21.333 0.979 -0.470 1.00 89.56 583 THR A N 1
ATOM 4526 C CA . THR A 1 583 ? 20.841 1.238 0.891 1.00 89.56 583 THR A CA 1
ATOM 4527 C C . THR A 1 583 ? 19.358 0.898 1.096 1.00 89.56 583 THR A C 1
ATOM 4529 O O . THR A 1 583 ? 18.874 0.974 2.233 1.00 89.56 583 THR A O 1
ATOM 4532 N N . TYR A 1 584 ? 18.614 0.548 0.034 1.00 91.56 584 TYR A N 1
ATOM 4533 C CA . TYR A 1 584 ? 17.166 0.330 0.094 1.00 91.56 584 TYR A CA 1
ATOM 4534 C C . TYR A 1 584 ? 16.614 -0.566 -1.031 1.00 91.56 584 TYR A C 1
ATOM 4536 O O . TYR A 1 584 ? 16.401 -0.130 -2.164 1.00 91.56 584 TYR A O 1
ATOM 4544 N N . VAL A 1 585 ? 16.282 -1.803 -0.654 1.00 93.06 585 VAL A N 1
ATOM 4545 C CA . VAL A 1 585 ? 15.571 -2.811 -1.455 1.00 93.06 585 VAL A CA 1
ATOM 4546 C C . VAL A 1 585 ? 14.232 -3.129 -0.780 1.00 93.06 585 VAL A C 1
ATOM 4548 O O . VAL A 1 585 ? 14.134 -3.100 0.447 1.00 93.06 585 VAL A O 1
ATOM 4551 N N . HIS A 1 586 ? 13.186 -3.413 -1.559 1.00 91.06 586 HIS A N 1
ATOM 4552 C CA . HIS A 1 586 ? 11.807 -3.475 -1.063 1.00 91.06 586 HIS A CA 1
ATOM 4553 C C . HIS A 1 586 ? 11.004 -4.606 -1.719 1.00 91.06 586 HIS A C 1
ATOM 4555 O O . HIS A 1 586 ? 11.031 -4.756 -2.935 1.00 91.06 586 HIS A O 1
ATOM 4561 N N . LEU A 1 587 ? 10.248 -5.366 -0.920 1.00 91.25 587 LEU A N 1
ATOM 4562 C CA . LEU A 1 587 ? 9.494 -6.541 -1.386 1.00 91.25 587 LEU A CA 1
ATOM 4563 C C . LEU A 1 587 ? 8.304 -6.211 -2.298 1.00 91.25 587 LEU A C 1
ATOM 4565 O O . LEU A 1 587 ? 8.033 -6.960 -3.230 1.00 91.25 587 LEU A O 1
ATOM 4569 N N . GLY A 1 588 ? 7.611 -5.101 -2.023 1.00 88.88 588 GLY A N 1
ATOM 4570 C CA . GLY A 1 588 ? 6.214 -4.861 -2.423 1.00 88.88 588 GLY A CA 1
ATOM 4571 C C . GLY A 1 588 ? 5.855 -4.820 -3.915 1.00 88.88 588 GLY A C 1
ATOM 4572 O O . GLY A 1 588 ? 4.705 -4.535 -4.222 1.00 88.88 588 GLY A O 1
ATOM 4573 N N . LEU A 1 589 ? 6.801 -5.025 -4.836 1.00 95.25 589 LEU A N 1
ATOM 4574 C CA . LEU A 1 589 ? 6.544 -5.109 -6.281 1.00 95.25 589 LEU A CA 1
ATOM 4575 C C . LEU A 1 589 ? 6.840 -6.523 -6.799 1.00 95.25 589 LEU A C 1
ATOM 4577 O O . LEU A 1 589 ? 6.002 -7.102 -7.486 1.00 95.25 589 LEU A O 1
ATOM 4581 N N . TRP A 1 590 ? 7.955 -7.134 -6.378 1.00 96.31 590 TRP A N 1
ATOM 4582 C CA . TRP A 1 590 ? 8.187 -8.571 -6.566 1.00 96.31 590 TRP A CA 1
ATOM 4583 C C . TRP A 1 590 ? 7.034 -9.412 -5.999 1.00 96.31 590 TRP A C 1
ATOM 4585 O O . TRP A 1 590 ? 6.575 -10.348 -6.644 1.00 96.31 590 TRP A O 1
ATOM 4595 N N . THR A 1 591 ? 6.498 -9.043 -4.831 1.00 96.00 591 THR A N 1
ATOM 4596 C CA . THR A 1 591 ? 5.364 -9.761 -4.231 1.00 96.00 591 THR A CA 1
ATOM 4597 C C . THR A 1 591 ? 4.079 -9.662 -5.059 1.00 96.00 591 THR A C 1
ATOM 4599 O O . THR A 1 591 ? 3.339 -10.640 -5.099 1.00 96.00 591 THR A O 1
ATOM 4602 N N . ILE A 1 592 ? 3.845 -8.559 -5.789 1.00 97.00 592 ILE A N 1
ATOM 4603 C CA . ILE A 1 592 ? 2.746 -8.457 -6.772 1.00 97.00 592 ILE A CA 1
ATOM 4604 C C . ILE A 1 592 ? 3.001 -9.411 -7.949 1.00 97.00 592 ILE A C 1
ATOM 4606 O O . ILE A 1 592 ? 2.094 -10.126 -8.368 1.00 97.00 592 ILE A O 1
ATOM 4610 N N . ALA A 1 593 ? 4.232 -9.450 -8.468 1.00 96.50 593 ALA A N 1
ATOM 4611 C CA . ALA A 1 593 ? 4.596 -10.312 -9.593 1.00 96.50 593 ALA A CA 1
ATOM 4612 C C . ALA A 1 593 ? 4.424 -11.809 -9.263 1.00 96.50 593 ALA A C 1
ATOM 4614 O O . ALA A 1 593 ? 3.854 -12.556 -10.060 1.00 96.50 593 ALA A O 1
ATOM 4615 N N . GLU A 1 594 ? 4.834 -12.235 -8.064 1.00 96.19 594 GLU A N 1
ATOM 4616 C CA . GLU A 1 594 ? 4.616 -13.601 -7.561 1.00 96.19 594 GLU A CA 1
ATOM 4617 C C . GLU A 1 594 ? 3.123 -13.887 -7.304 1.00 96.19 594 GLU A C 1
ATOM 4619 O O . GLU A 1 594 ? 2.663 -14.989 -7.587 1.00 96.19 594 GLU A O 1
ATOM 4624 N N . ALA A 1 595 ? 2.349 -12.906 -6.815 1.00 95.12 595 ALA A N 1
ATOM 4625 C CA . ALA A 1 595 ? 0.914 -13.061 -6.546 1.00 95.12 595 ALA A CA 1
ATOM 4626 C C . ALA A 1 595 ? 0.043 -13.139 -7.815 1.00 95.12 595 ALA A C 1
ATOM 4628 O O . ALA A 1 595 ? -1.038 -13.720 -7.769 1.00 95.12 595 ALA A O 1
ATOM 4629 N N . ILE A 1 596 ? 0.490 -12.574 -8.944 1.00 95.19 596 ILE A N 1
ATOM 4630 C CA . ILE A 1 596 ? -0.160 -12.759 -10.257 1.00 95.19 596 ILE A CA 1
ATOM 4631 C C . ILE A 1 596 ? 0.305 -14.063 -10.918 1.00 95.19 596 ILE A C 1
ATOM 4633 O O . ILE A 1 596 ? -0.475 -14.718 -11.610 1.00 95.19 596 ILE A O 1
ATOM 4637 N N . GLY A 1 597 ? 1.568 -14.436 -10.701 1.00 94.00 597 GLY A N 1
ATOM 4638 C CA . GLY A 1 597 ? 2.189 -15.618 -11.282 1.00 94.00 597 GLY A CA 1
ATOM 4639 C C . GLY A 1 597 ? 2.581 -15.445 -12.754 1.00 94.00 597 GLY A C 1
ATOM 4640 O O . GLY A 1 597 ? 2.021 -14.646 -13.506 1.00 94.00 597 GLY A O 1
ATOM 4641 N N . GLY A 1 598 ? 3.588 -16.213 -13.179 1.00 93.62 598 GLY A N 1
ATOM 4642 C CA . GLY A 1 598 ? 4.037 -16.251 -14.575 1.00 93.62 598 GLY A CA 1
ATOM 4643 C C . GLY A 1 598 ? 4.656 -14.951 -15.104 1.00 93.62 598 GLY A C 1
ATOM 4644 O O . GLY A 1 598 ? 4.745 -14.789 -16.317 1.00 93.62 598 GLY A O 1
ATOM 4645 N N . MET A 1 599 ? 5.063 -14.018 -14.240 1.00 95.44 599 MET A N 1
ATOM 4646 C CA . MET A 1 599 ? 5.861 -12.851 -14.634 1.00 95.44 599 MET A CA 1
ATOM 4647 C C . MET A 1 599 ? 7.355 -13.179 -14.602 1.00 95.44 599 MET A C 1
ATOM 4649 O O . MET A 1 599 ? 7.826 -13.842 -13.680 1.00 95.44 599 MET A O 1
ATOM 4653 N N . HIS A 1 600 ? 8.119 -12.645 -15.553 1.00 96.12 600 HIS A N 1
ATOM 4654 C CA . HIS A 1 600 ? 9.580 -12.684 -15.514 1.00 96.12 600 HIS A CA 1
ATOM 4655 C C . HIS A 1 600 ? 10.076 -11.428 -14.780 1.00 96.12 600 HIS A C 1
ATOM 4657 O O . HIS A 1 600 ? 10.342 -10.398 -15.400 1.00 96.12 600 HIS A O 1
ATOM 4663 N N . TYR A 1 601 ? 10.130 -11.477 -13.447 1.00 96.88 601 TYR A N 1
ATOM 4664 C CA . TYR A 1 601 ? 10.637 -10.377 -12.620 1.00 96.88 601 TYR A CA 1
ATOM 4665 C C . TYR A 1 601 ? 12.137 -10.540 -12.345 1.00 96.88 601 TYR A C 1
ATOM 4667 O O . TYR A 1 601 ? 12.575 -11.595 -11.886 1.00 96.88 601 TYR A O 1
ATOM 4675 N N . ARG A 1 602 ? 12.906 -9.467 -12.550 1.00 97.31 602 ARG A N 1
ATOM 4676 C CA . ARG A 1 602 ? 14.325 -9.367 -12.202 1.00 97.31 602 ARG A CA 1
ATOM 4677 C C . ARG A 1 602 ? 14.622 -8.042 -11.496 1.00 97.31 602 ARG A C 1
ATOM 4679 O O . ARG A 1 602 ? 14.083 -7.002 -11.873 1.00 97.31 602 ARG A O 1
ATOM 4686 N N . TYR A 1 603 ? 15.513 -8.056 -10.504 1.00 97.69 603 TYR A N 1
ATOM 4687 C CA . TYR A 1 603 ? 15.999 -6.841 -9.839 1.00 97.69 603 TYR A CA 1
ATOM 4688 C C . TYR A 1 603 ? 17.474 -6.529 -10.125 1.00 97.69 603 TYR A C 1
ATOM 4690 O O . TYR A 1 603 ? 18.293 -7.414 -10.367 1.00 97.69 603 TYR A O 1
ATOM 4698 N N . LEU A 1 604 ? 17.828 -5.251 -10.006 1.00 97.56 604 LEU A N 1
ATOM 4699 C CA . LEU A 1 604 ? 19.203 -4.773 -9.881 1.00 97.56 604 LEU A CA 1
ATOM 4700 C C . LEU A 1 604 ? 19.347 -3.913 -8.631 1.00 97.56 604 LEU A C 1
ATOM 4702 O O . LEU A 1 604 ? 18.485 -3.085 -8.341 1.00 97.56 604 LEU A O 1
ATOM 4706 N N . VAL A 1 605 ? 20.465 -4.051 -7.927 1.00 96.44 605 VAL A N 1
ATOM 4707 C CA . VAL A 1 605 ? 20.845 -3.185 -6.809 1.00 96.44 605 VAL A CA 1
ATOM 4708 C C . VAL A 1 605 ? 22.082 -2.367 -7.189 1.00 96.44 605 VAL A C 1
ATOM 4710 O O . VAL A 1 605 ? 23.076 -2.886 -7.707 1.00 96.44 605 VAL A O 1
ATOM 4713 N N . GLY A 1 606 ? 21.991 -1.059 -6.959 1.00 92.94 606 GLY A N 1
ATOM 4714 C CA . GLY A 1 606 ? 23.066 -0.100 -7.183 1.00 92.94 606 GLY A CA 1
ATOM 4715 C C . GLY A 1 606 ? 24.185 -0.159 -6.151 1.00 92.94 606 GLY A C 1
ATOM 4716 O O . GLY A 1 606 ? 24.190 -0.991 -5.244 1.00 92.94 606 GLY A O 1
ATOM 4717 N N . ALA A 1 607 ? 25.149 0.748 -6.295 1.00 83.50 607 ALA A N 1
ATOM 4718 C CA . ALA A 1 607 ? 26.311 0.803 -5.416 1.00 83.50 607 ALA A CA 1
ATOM 4719 C C . ALA A 1 607 ? 25.940 1.088 -3.943 1.00 83.50 607 ALA A C 1
ATOM 4721 O O . ALA A 1 607 ? 24.951 1.758 -3.635 1.00 83.50 607 ALA A O 1
ATOM 4722 N N . GLY A 1 608 ? 26.782 0.592 -3.030 1.00 75.50 608 GLY A N 1
ATOM 4723 C CA . GLY A 1 608 ? 26.571 0.635 -1.581 1.00 75.50 608 GLY A CA 1
ATOM 4724 C C . GLY A 1 608 ? 26.048 -0.691 -1.021 1.00 75.50 608 GLY A C 1
ATOM 4725 O O . GLY A 1 608 ? 25.319 -1.419 -1.686 1.00 75.50 608 GLY A O 1
ATOM 4726 N N . SER A 1 609 ? 26.436 -1.025 0.211 1.00 69.06 609 SER A N 1
ATOM 4727 C CA . SER A 1 609 ? 26.034 -2.266 0.878 1.00 69.06 609 SER A CA 1
ATOM 4728 C C . SER A 1 609 ? 25.353 -1.980 2.215 1.00 69.06 609 SER A C 1
ATOM 4730 O O . SER A 1 609 ? 25.927 -1.359 3.113 1.00 69.06 609 SER A O 1
ATOM 4732 N N . TRP A 1 610 ? 24.115 -2.452 2.370 1.00 79.75 610 TRP A N 1
ATOM 4733 C CA . TRP A 1 610 ? 23.418 -2.414 3.654 1.00 79.75 610 TRP A CA 1
ATOM 4734 C C . TRP A 1 610 ? 23.645 -3.714 4.443 1.00 79.75 610 TRP A C 1
ATOM 4736 O O . TRP A 1 610 ? 23.486 -4.793 3.868 1.00 79.75 610 TRP A O 1
ATOM 4746 N N . PRO A 1 611 ? 23.977 -3.667 5.749 1.00 80.44 611 PRO A N 1
ATOM 4747 C CA . PRO A 1 611 ? 24.186 -4.883 6.528 1.00 80.44 611 PRO A CA 1
ATOM 4748 C C . PRO A 1 611 ? 22.913 -5.737 6.618 1.00 80.44 611 PRO A C 1
ATOM 4750 O O . PRO A 1 611 ? 21.828 -5.229 6.915 1.00 80.44 611 PRO A O 1
ATOM 4753 N N . GLU A 1 612 ? 23.066 -7.045 6.410 1.00 84.12 612 GLU A N 1
ATOM 4754 C CA . GLU A 1 612 ? 21.966 -8.013 6.413 1.00 84.12 612 GLU A CA 1
ATOM 4755 C C . GLU A 1 612 ? 21.124 -7.948 7.702 1.00 84.12 612 GLU A C 1
ATOM 4757 O O . GLU A 1 612 ? 21.636 -7.794 8.819 1.00 84.12 612 GLU A O 1
ATOM 4762 N N . GLY A 1 613 ? 19.800 -8.042 7.544 1.00 79.62 613 GLY A N 1
ATOM 4763 C CA . GLY A 1 613 ? 18.851 -8.053 8.658 1.00 79.62 613 GLY A CA 1
ATOM 4764 C C . GLY A 1 613 ? 18.730 -6.726 9.423 1.00 79.62 613 GLY A C 1
ATOM 4765 O O . GLY A 1 613 ? 18.145 -6.704 10.508 1.00 79.62 613 GLY A O 1
ATOM 4766 N N . LYS A 1 614 ? 19.275 -5.614 8.909 1.00 80.19 614 LYS A N 1
ATOM 4767 C CA . LYS A 1 614 ? 19.040 -4.263 9.452 1.00 80.19 614 LYS A CA 1
ATOM 4768 C C . LYS A 1 614 ? 17.897 -3.567 8.718 1.00 80.19 614 LYS A C 1
ATOM 4770 O O . LYS A 1 614 ? 17.734 -3.735 7.517 1.00 80.19 614 LYS A O 1
ATOM 4775 N N . GLU A 1 615 ? 17.147 -2.724 9.433 1.00 77.44 615 GLU A N 1
ATOM 4776 C CA . GLU A 1 615 ? 16.183 -1.793 8.825 1.00 77.44 615 GLU A CA 1
ATOM 4777 C C . GLU A 1 615 ? 16.898 -0.962 7.747 1.00 77.44 615 GLU A C 1
ATOM 4779 O O . GLU A 1 615 ? 17.840 -0.234 8.065 1.00 77.44 615 GLU A O 1
ATOM 4784 N N . MET A 1 616 ? 16.482 -1.092 6.486 1.00 80.81 616 MET A N 1
ATOM 4785 C CA . MET A 1 616 ? 16.987 -0.286 5.374 1.00 80.81 616 MET A CA 1
ATOM 4786 C C . MET A 1 616 ? 16.409 1.125 5.470 1.00 80.81 616 MET A C 1
ATOM 4788 O O . MET A 1 616 ? 15.209 1.331 5.287 1.00 80.81 616 MET A O 1
ATOM 4792 N N . THR A 1 617 ? 17.250 2.109 5.798 1.00 79.00 617 THR A N 1
ATOM 4793 C CA . THR A 1 617 ? 16.786 3.489 6.012 1.00 79.00 617 THR A CA 1
ATOM 4794 C C . THR A 1 617 ? 16.845 4.367 4.765 1.00 79.00 617 THR A C 1
ATOM 4796 O O . THR A 1 617 ? 16.269 5.453 4.798 1.00 79.00 617 THR A O 1
ATOM 4799 N N . GLY A 1 618 ? 17.469 3.901 3.677 1.00 82.38 618 GLY A N 1
ATOM 4800 C CA . GLY A 1 618 ? 17.694 4.650 2.433 1.00 82.38 618 GLY A CA 1
ATOM 4801 C C . GLY A 1 618 ? 16.465 4.863 1.541 1.00 82.38 618 GLY A C 1
ATOM 4802 O O . GLY A 1 618 ? 16.571 4.928 0.323 1.00 82.38 618 GLY A O 1
ATOM 4803 N N . ILE A 1 619 ? 15.262 4.938 2.118 1.00 83.56 619 ILE A N 1
ATOM 4804 C CA . ILE A 1 619 ? 13.984 5.008 1.382 1.00 83.56 619 ILE A CA 1
ATOM 4805 C C . ILE A 1 619 ? 13.865 6.231 0.451 1.00 83.56 619 ILE A C 1
ATOM 4807 O O . ILE A 1 619 ? 13.049 6.223 -0.473 1.00 83.56 619 ILE A O 1
ATOM 4811 N N . VAL A 1 620 ? 14.676 7.266 0.678 1.00 82.12 620 VAL A N 1
ATOM 4812 C CA . VAL A 1 620 ? 14.768 8.488 -0.138 1.00 82.12 620 VAL A CA 1
ATOM 4813 C C . VAL A 1 620 ? 16.083 8.593 -0.919 1.00 82.12 620 VAL A C 1
ATOM 4815 O O . VAL A 1 620 ? 16.302 9.601 -1.584 1.00 82.12 620 VAL A O 1
ATOM 4818 N N . ASP A 1 621 ? 16.948 7.588 -0.854 1.00 86.62 621 ASP A N 1
ATOM 4819 C CA . ASP A 1 621 ? 18.262 7.644 -1.486 1.00 86.62 621 ASP A CA 1
ATOM 4820 C C . ASP A 1 621 ? 18.108 7.508 -3.008 1.00 86.62 621 ASP A C 1
ATOM 4822 O O . ASP A 1 621 ? 17.188 6.849 -3.507 1.00 86.62 621 ASP A O 1
ATOM 4826 N N . ASP A 1 622 ? 18.981 8.179 -3.756 1.00 90.75 622 ASP A N 1
ATOM 4827 C CA . ASP A 1 622 ? 18.958 8.113 -5.214 1.00 90.75 622 ASP A CA 1
ATOM 4828 C C . ASP A 1 622 ? 19.611 6.808 -5.703 1.00 90.75 622 ASP A C 1
ATOM 4830 O O . ASP A 1 622 ? 20.491 6.237 -5.058 1.00 90.75 622 ASP A O 1
ATOM 4834 N N . ILE A 1 623 ? 19.129 6.310 -6.837 1.00 93.25 623 ILE A N 1
ATOM 4835 C CA . ILE A 1 623 ? 19.511 5.027 -7.420 1.00 93.25 623 ILE A CA 1
ATOM 4836 C C . ILE A 1 623 ? 20.680 5.274 -8.374 1.00 93.25 623 ILE A C 1
ATOM 4838 O O . ILE A 1 623 ? 20.538 6.010 -9.353 1.00 93.25 623 ILE A O 1
ATOM 4842 N N . ASP A 1 624 ? 21.820 4.646 -8.097 1.00 94.25 624 ASP A N 1
ATOM 4843 C CA . ASP A 1 624 ? 23.018 4.724 -8.931 1.00 94.25 624 ASP A CA 1
ATOM 4844 C C . ASP A 1 624 ? 23.411 3.331 -9.437 1.00 94.25 624 ASP A C 1
ATOM 4846 O O . ASP A 1 624 ? 23.921 2.488 -8.689 1.00 94.25 624 ASP A O 1
ATOM 4850 N N . ILE A 1 625 ? 23.100 3.082 -10.711 1.00 96.88 625 ILE A N 1
ATOM 4851 C CA . ILE A 1 625 ? 23.455 1.868 -11.452 1.00 96.88 625 ILE A CA 1
ATOM 4852 C C . ILE A 1 625 ? 23.979 2.315 -12.823 1.00 96.88 625 ILE A C 1
ATOM 4854 O O . ILE A 1 625 ? 23.217 2.962 -13.547 1.00 96.88 625 ILE A O 1
ATOM 4858 N N . PRO A 1 626 ? 25.226 1.978 -13.195 1.00 97.25 626 PRO A N 1
ATOM 4859 C CA . PRO A 1 626 ? 25.761 2.214 -14.536 1.00 97.25 626 PRO A CA 1
ATOM 4860 C C . PRO A 1 626 ? 24.833 1.689 -15.642 1.00 97.25 626 PRO A C 1
ATOM 4862 O O . PRO A 1 626 ? 24.249 0.608 -15.510 1.00 97.25 626 PRO A O 1
ATOM 4865 N N . ALA A 1 627 ? 24.649 2.469 -16.711 1.00 97.25 627 ALA A N 1
ATOM 4866 C CA . ALA A 1 627 ? 23.634 2.190 -17.731 1.00 97.25 627 ALA A CA 1
ATOM 4867 C C . ALA A 1 627 ? 23.937 0.927 -18.562 1.00 97.25 627 ALA A C 1
ATOM 4869 O O . ALA A 1 627 ? 23.014 0.274 -19.044 1.00 97.25 627 ALA A O 1
ATOM 4870 N N . ASP A 1 628 ? 25.209 0.544 -18.673 1.00 97.69 628 ASP A N 1
ATOM 4871 C CA . ASP A 1 628 ? 25.676 -0.723 -19.244 1.00 97.69 628 ASP A CA 1
ATOM 4872 C C . ASP A 1 628 ? 25.224 -1.944 -18.420 1.00 97.69 628 ASP A C 1
ATOM 4874 O O . ASP A 1 628 ? 24.746 -2.920 -18.994 1.00 97.69 628 ASP A O 1
ATOM 4878 N N . ARG A 1 629 ? 25.278 -1.883 -17.079 1.00 97.56 629 ARG A N 1
ATOM 4879 C CA . ARG A 1 629 ? 24.749 -2.954 -16.208 1.00 97.56 629 ARG A CA 1
ATOM 4880 C C . ARG A 1 629 ? 23.234 -3.102 -16.334 1.00 97.56 629 ARG A C 1
ATOM 4882 O O . ARG A 1 629 ? 22.726 -4.218 -16.256 1.00 97.56 629 ARG A O 1
ATOM 4889 N N . VAL A 1 630 ? 22.513 -1.997 -16.535 1.00 98.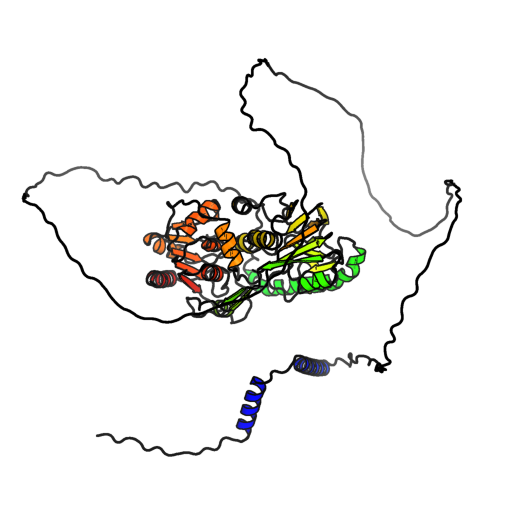19 630 VAL A N 1
ATOM 4890 C CA . VAL A 1 630 ? 21.063 -2.031 -16.785 1.00 98.19 630 VAL A CA 1
ATOM 4891 C C . VAL A 1 630 ? 20.760 -2.631 -18.159 1.00 98.19 630 VAL A C 1
ATOM 4893 O O . VAL A 1 630 ? 19.857 -3.456 -18.276 1.00 98.19 630 VAL A O 1
ATOM 4896 N N . GLU A 1 631 ? 21.535 -2.267 -19.182 1.00 97.50 631 GLU A N 1
ATOM 4897 C CA . GLU A 1 631 ? 21.391 -2.800 -20.538 1.00 97.50 631 GLU A CA 1
ATOM 4898 C C . GLU A 1 631 ? 21.691 -4.309 -20.605 1.00 97.50 631 GLU A C 1
ATOM 4900 O O . GLU A 1 631 ? 20.876 -5.060 -21.137 1.00 97.50 631 GLU A O 1
ATOM 4905 N N . ALA A 1 632 ? 22.765 -4.778 -19.962 1.00 97.31 632 ALA A N 1
ATOM 4906 C CA . ALA A 1 632 ? 23.101 -6.203 -19.888 1.00 97.31 632 ALA A CA 1
ATOM 4907 C C . ALA A 1 632 ? 22.050 -7.030 -19.117 1.00 97.31 632 ALA A C 1
ATOM 4909 O O . ALA A 1 632 ? 21.672 -8.121 -19.540 1.00 97.31 632 ALA A O 1
ATOM 4910 N N . ALA A 1 633 ? 21.514 -6.509 -18.007 1.00 97.50 633 ALA A N 1
ATOM 4911 C CA . ALA A 1 633 ? 20.451 -7.193 -17.266 1.00 97.50 633 ALA A CA 1
ATOM 4912 C C . ALA A 1 633 ? 19.113 -7.228 -18.025 1.00 97.50 633 ALA A C 1
ATOM 4914 O O . ALA A 1 633 ? 18.311 -8.143 -17.821 1.00 97.50 633 ALA A O 1
ATOM 4915 N N . LEU A 1 634 ? 18.871 -6.239 -18.892 1.00 98.00 634 LEU A N 1
ATOM 4916 C CA . LEU A 1 634 ? 17.752 -6.232 -19.827 1.00 98.00 634 LEU A CA 1
ATOM 4917 C C . LEU A 1 634 ? 17.968 -7.244 -20.965 1.00 98.00 634 LEU A C 1
ATOM 4919 O O . LEU A 1 634 ? 17.007 -7.903 -21.356 1.00 98.00 634 LEU A O 1
ATOM 4923 N N . ASP A 1 635 ? 19.196 -7.411 -21.462 1.00 97.19 635 ASP A N 1
ATOM 4924 C CA . ASP A 1 635 ? 19.535 -8.436 -22.459 1.00 97.19 635 ASP A CA 1
ATOM 4925 C C . ASP A 1 635 ? 19.262 -9.848 -21.929 1.00 97.19 635 ASP A C 1
ATOM 4927 O O . ASP A 1 635 ? 18.528 -10.602 -22.569 1.00 97.19 635 ASP A O 1
ATOM 4931 N N . ASP A 1 636 ? 19.744 -10.172 -20.725 1.00 95.31 636 ASP A N 1
ATOM 4932 C CA . ASP A 1 636 ? 19.429 -11.427 -20.026 1.00 95.31 636 ASP A CA 1
ATOM 4933 C C . ASP A 1 636 ? 17.910 -11.660 -19.909 1.00 95.31 636 ASP A C 1
ATOM 4935 O O . ASP A 1 636 ? 17.401 -12.742 -20.212 1.00 95.31 636 ASP A O 1
ATOM 4939 N N . LEU A 1 637 ? 17.171 -10.636 -19.467 1.00 95.88 637 LEU A N 1
ATOM 4940 C CA . LEU A 1 637 ? 15.726 -10.709 -19.237 1.00 95.88 637 LEU A CA 1
ATOM 4941 C C . LEU A 1 637 ? 14.927 -10.883 -20.544 1.00 95.88 637 LEU A C 1
ATOM 4943 O O . LEU A 1 637 ? 13.856 -11.495 -20.548 1.00 95.88 637 LEU A O 1
ATOM 4947 N N . LEU A 1 638 ? 15.441 -10.362 -21.661 1.00 95.25 638 LEU A N 1
ATOM 4948 C CA . LEU A 1 638 ? 14.885 -10.567 -23.000 1.00 95.25 638 LEU A CA 1
ATOM 4949 C C . LEU A 1 638 ? 15.301 -11.916 -23.612 1.00 95.25 638 LEU A C 1
ATOM 4951 O O . LEU A 1 638 ? 14.553 -12.458 -24.424 1.00 95.25 638 LEU A O 1
ATOM 4955 N N . ALA A 1 639 ? 16.458 -12.463 -23.228 1.00 92.12 639 ALA A N 1
ATOM 4956 C CA . ALA A 1 639 ? 16.937 -13.776 -23.660 1.00 92.12 639 ALA A CA 1
ATOM 4957 C C . ALA A 1 639 ? 16.238 -14.942 -22.936 1.00 92.12 639 ALA A C 1
ATOM 4959 O O . ALA A 1 639 ? 16.101 -16.025 -23.514 1.00 92.12 639 ALA A O 1
ATOM 4960 N N . ALA A 1 640 ? 15.768 -14.727 -21.701 1.00 77.44 640 ALA A N 1
ATOM 4961 C CA . ALA A 1 640 ? 14.930 -15.673 -20.969 1.00 77.44 640 ALA A CA 1
ATOM 4962 C C . ALA A 1 640 ? 13.640 -15.989 -21.754 1.00 77.44 640 ALA A C 1
ATOM 4964 O O . ALA A 1 640 ? 12.892 -15.078 -22.126 1.00 77.44 640 ALA A O 1
ATOM 4965 N N . ARG A 1 641 ? 13.390 -17.280 -22.005 1.00 55.84 641 ARG A N 1
ATOM 4966 C CA . ARG A 1 641 ? 12.241 -17.805 -22.765 1.00 55.84 641 ARG A CA 1
ATOM 4967 C C . ARG A 1 641 ? 11.163 -18.363 -21.848 1.00 55.84 641 ARG A C 1
ATOM 4969 O O . ARG A 1 641 ? 11.537 -19.140 -20.946 1.00 55.84 641 ARG A O 1
#

Organism: NCBI:txid2607659

Foldseek 3Di:
DDDDDDDDDDDDDDDPVVVVVVVVVVVCVVDPDDPVVVVVVVVVVVVVVCVVVVHDDDDDDDDDDDDDDDDDDDDDDDDDDDDDDDDDDDDDDDDDDDDDDDDDDDDDDDDDDDDDDDDDDDDDDDDDDDDDDDDDDDDDDDDDDDDDDDDDDDDDDDDDDDDDDDDDDDDDDDDDDDDDDDDDDDDDDDDDDDDDDDDDDDDDDDDDDDDDDDDDDDDDDDDDDDPPDDDDDDDPDPFPDDDDPVCLVCVVVVLVVLLVLLLVLLVVQQVCQVVVPPFRAQNEADAALVVVCVVCVVFKDKQFFAAKDWAAFDQFAEPVGSPQQVVVLRIDTQHGKIKIKGAQWKQAFQQGFTAHNNRYTHCQLAPEPPDPDDSSRNCSSDSTTFAEDEDEDEEEELHHYPLQPFLLCVLQSRLLLVVSCCRRPPPDDHQEYAHHDPDQQSVLLCVLLVNDHHYDYGHRRYMYTYSMYIGIGGRCSQLLCALSSLVSSCVSLDAPPDQPAQQAEEEAQDPDPQTQHAPCCVVQVVVVVVVRYDYDDCVVDHPNVLLNNQQNHQEYEYADGSSLVSVSNHDQNHFYEYFEEQLDDGCNNVSSDRSRDNYNYYYYYADDHDDPPDDRSCPRHHTYDPSVVVVVVVVVSVVPD

Sequence (641 aa):
MHPGPVVLPVRRRAPRALRRRQADLADRRRHPPGPAGDVRRAQLRVQHLGKRLGLGDLGRPLARPPVRVRSRPCRRRGPRGRGPAHRAGPADEGRRTPPRRPGHRGRAAALHVRVDRGGRRPLRLGPPLVGHDHVAAGPVDHAVRQPRRARRVRRGRDPHPGRQGPRACPVAGLPAVPPAGGRAQPRHRGRARARAPPHGRPALAARPAADPAALDAGHGAAVHRDPGRVARRPTAGQQVSRLPARLQPAWPLLKRLHRLLAVLAGVLFRPFGRLIGDRGLPLTATAASATTAEREPEAVVLHPGGAAELLERGPAEGDPPRHWVFEKGRRAEIPARYVLDVRDGRLVGDYAATVTPGGILDYQTSGYFGLSGWREHPLFLRPRLPQVEHVPGTVLSLTTRGTAVNYYHFLYDAVARYGIFEESLPGEHVDAIVVPHQSGYQRQILELAGISGTFIQPRADRTIRADRLLVPSTPNQDLDAPPSATEWLRKRLPPSGRTDTPTRLYLSRGQQPGARRYLQETELWPRLERRGFVTLDPGTLSVQEQIDVFHNAEVIVSPHGAALTNITWSRPGVRVLEMFAGTYVHLGLWTIAEAIGGMHYRYLVGAGSWPEGKEMTGIVDDIDIPADRVEAALDDLLAAR

pLDDT: mean 70.56, std 30.2, range [22.02, 98.88]

InterPro domains:
  IPR049625 Glycosyltransferase 61, catalytic domain [PF04577] (407-577)